Protein AF-A0A4Q2YGS8-F1 (afdb_monomer_lite)

Radius of gyration: 33.25 Å; chains: 1; bounding box: 82×45×128 Å

Structure (mmCIF, N/CA/C/O backbone):
data_AF-A0A4Q2YGS8-F1
#
_entry.id   AF-A0A4Q2YGS8-F1
#
loop_
_atom_site.group_PDB
_atom_site.id
_atom_site.type_symbol
_atom_site.label_atom_id
_atom_site.label_alt_id
_atom_site.label_comp_id
_atom_site.label_asym_id
_atom_site.label_entity_id
_atom_site.label_seq_id
_atom_site.pdbx_PDB_ins_code
_atom_site.Cartn_x
_atom_site.Cartn_y
_atom_site.Cartn_z
_atom_site.occupancy
_atom_site.B_iso_or_equiv
_atom_site.auth_seq_id
_atom_site.auth_comp_id
_atom_site.auth_asym_id
_atom_site.auth_atom_id
_atom_site.pdbx_PDB_model_num
ATOM 1 N N . MET A 1 1 ? 28.859 19.525 -76.607 1.00 43.34 1 MET A N 1
ATOM 2 C CA . MET A 1 1 ? 28.968 19.701 -75.145 1.00 43.34 1 MET A CA 1
ATOM 3 C C . MET A 1 1 ? 28.342 18.487 -74.485 1.00 43.34 1 MET A C 1
ATOM 5 O O . MET A 1 1 ? 27.128 18.396 -74.403 1.00 43.34 1 MET A O 1
ATOM 9 N N . PHE A 1 2 ? 29.180 17.510 -74.149 1.00 40.91 2 PHE A N 1
ATOM 10 C CA . PHE A 1 2 ? 28.833 16.329 -73.363 1.00 40.91 2 PHE A CA 1
ATOM 11 C C . PHE A 1 2 ? 29.493 16.529 -72.004 1.00 40.91 2 PHE A C 1
ATOM 13 O O . PHE A 1 2 ? 30.714 16.682 -71.967 1.00 40.91 2 PHE A O 1
ATOM 20 N N . GLU A 1 3 ? 28.728 16.518 -70.916 1.00 39.84 3 GLU A N 1
ATOM 21 C CA . GLU A 1 3 ? 29.295 16.529 -69.569 1.00 39.84 3 GLU A CA 1
ATOM 22 C C . GLU A 1 3 ? 28.890 15.271 -68.802 1.00 39.84 3 GLU A C 1
ATOM 24 O O . GLU A 1 3 ? 27.747 14.811 -68.824 1.00 39.84 3 GLU A O 1
ATOM 29 N N . LYS A 1 4 ? 29.927 14.652 -68.242 1.00 40.94 4 LYS A N 1
ATOM 30 C CA . LYS A 1 4 ? 30.008 13.283 -67.745 1.00 40.94 4 LYS A CA 1
ATOM 31 C C . LYS A 1 4 ? 29.320 13.142 -66.386 1.00 40.94 4 LYS A C 1
ATOM 33 O O . LYS A 1 4 ? 29.550 13.940 -65.485 1.00 40.94 4 LYS A O 1
ATOM 38 N N . ARG A 1 5 ? 28.575 12.049 -66.204 1.00 36.31 5 ARG A N 1
ATOM 39 C CA . ARG A 1 5 ? 28.208 11.520 -64.879 1.00 36.31 5 ARG A CA 1
ATOM 40 C C . ARG A 1 5 ? 29.426 10.833 -64.237 1.00 36.31 5 ARG A C 1
ATOM 42 O O . ARG A 1 5 ? 30.086 10.069 -64.946 1.00 36.31 5 ARG A O 1
ATOM 49 N N . PRO A 1 6 ? 29.696 10.998 -62.930 1.00 45.00 6 PRO A N 1
ATOM 50 C CA . PRO A 1 6 ? 30.604 10.116 -62.215 1.00 45.00 6 PRO A CA 1
ATOM 51 C C . PRO A 1 6 ? 29.879 8.850 -61.737 1.00 45.00 6 PRO A C 1
ATOM 53 O O . PRO A 1 6 ? 28.744 8.890 -61.263 1.00 45.00 6 PRO A O 1
ATOM 56 N N . GLN A 1 7 ? 30.566 7.719 -61.897 1.00 35.44 7 GLN A N 1
ATOM 57 C CA . GLN A 1 7 ? 30.199 6.405 -61.380 1.00 35.44 7 GLN A CA 1
ATOM 58 C C . GLN A 1 7 ? 30.279 6.397 -59.848 1.00 35.44 7 GLN A C 1
ATOM 60 O O . GLN A 1 7 ? 31.289 6.805 -59.279 1.00 35.44 7 GLN A O 1
ATOM 65 N N . ALA A 1 8 ? 29.231 5.895 -59.195 1.00 32.62 8 ALA A N 1
ATOM 66 C CA . ALA A 1 8 ? 29.252 5.566 -57.777 1.00 32.62 8 ALA A CA 1
ATOM 67 C C . ALA A 1 8 ? 30.019 4.250 -57.580 1.00 32.62 8 ALA A C 1
ATOM 69 O O . ALA A 1 8 ? 29.576 3.179 -57.999 1.00 32.62 8 ALA A O 1
ATOM 70 N N . SER A 1 9 ? 31.199 4.363 -56.985 1.00 33.59 9 SER A N 1
ATOM 71 C CA . SER A 1 9 ? 32.063 3.273 -56.553 1.00 33.59 9 SER A CA 1
ATOM 72 C C . SER A 1 9 ? 31.539 2.615 -55.271 1.00 33.59 9 SER A C 1
ATOM 74 O O . SER A 1 9 ? 30.919 3.238 -54.412 1.00 33.59 9 SER A O 1
ATOM 76 N N . SER A 1 10 ? 31.798 1.313 -55.184 1.00 36.47 10 SER A N 1
ATOM 77 C CA . SER A 1 10 ? 31.420 0.369 -54.133 1.00 36.47 10 SER A CA 1
ATOM 78 C C . SER A 1 10 ? 31.717 0.844 -52.705 1.00 36.47 10 SER A C 1
ATOM 80 O O . SER A 1 10 ? 32.872 1.089 -52.358 1.00 36.47 10 SER A O 1
ATOM 82 N N . ILE A 1 11 ? 30.689 0.850 -51.854 1.00 33.22 11 ILE A N 1
ATOM 83 C CA . ILE A 1 11 ? 30.798 1.063 -50.407 1.00 33.22 11 ILE A CA 1
ATOM 84 C C . ILE A 1 11 ? 30.740 -0.294 -49.682 1.00 33.22 11 ILE A C 1
ATOM 86 O O . ILE A 1 11 ? 29.743 -1.008 -49.737 1.00 33.22 11 ILE A O 1
ATOM 90 N N . LEU A 1 12 ? 31.869 -0.620 -49.043 1.00 30.88 12 LEU A N 1
ATOM 91 C CA . LEU A 1 12 ? 32.054 -1.321 -47.764 1.00 30.88 12 LEU A CA 1
ATOM 92 C C . LEU A 1 12 ? 31.120 -2.499 -47.414 1.00 30.88 12 LEU A C 1
ATOM 94 O O . LEU A 1 12 ? 30.059 -2.333 -46.819 1.00 30.88 12 LEU A O 1
ATOM 98 N N . LYS A 1 13 ? 31.638 -3.722 -47.592 1.00 35.53 13 LYS A N 1
ATOM 99 C CA . LYS A 1 13 ? 31.389 -4.836 -46.662 1.00 35.53 13 LYS A CA 1
ATOM 100 C C . LYS A 1 13 ? 32.598 -4.973 -45.733 1.00 35.53 13 LYS A C 1
ATOM 102 O O . LYS A 1 13 ? 33.523 -5.721 -46.027 1.00 35.53 13 LYS A O 1
ATOM 107 N N . GLN A 1 14 ? 32.593 -4.243 -44.622 1.00 32.81 14 GLN A N 1
ATOM 108 C CA . GLN A 1 14 ? 33.376 -4.601 -43.439 1.00 32.81 14 GLN A CA 1
ATOM 109 C C . GLN A 1 14 ? 32.391 -4.964 -42.332 1.00 32.81 14 GLN A C 1
ATOM 111 O O . GLN A 1 14 ? 31.939 -4.125 -41.560 1.00 32.81 14 GLN A O 1
ATOM 116 N N . SER A 1 15 ? 32.022 -6.241 -42.292 1.00 30.17 15 SER A N 1
ATOM 117 C CA . SER A 1 15 ? 31.374 -6.842 -41.132 1.00 30.17 15 SER A CA 1
ATOM 118 C C . SER A 1 15 ? 32.448 -7.027 -40.060 1.00 30.17 15 SER A C 1
ATOM 120 O O . SER A 1 15 ? 33.074 -8.080 -39.971 1.00 30.17 15 SER A O 1
ATOM 122 N N . GLY A 1 16 ? 32.722 -5.964 -39.304 1.00 31.94 16 GLY A N 1
ATOM 123 C CA . GLY A 1 16 ? 33.536 -6.039 -38.098 1.00 31.94 16 GLY A CA 1
ATOM 124 C C . GLY A 1 16 ? 32.776 -6.828 -37.039 1.00 31.94 16 GLY A C 1
ATOM 125 O O . GLY A 1 16 ? 31.781 -6.352 -36.500 1.00 31.94 16 GLY A O 1
ATOM 126 N N . ILE A 1 17 ? 33.224 -8.053 -36.776 1.00 34.94 17 ILE A N 1
ATOM 127 C CA . ILE A 1 17 ? 32.856 -8.800 -35.575 1.00 34.94 17 ILE A CA 1
ATOM 128 C C . ILE A 1 17 ? 33.439 -8.008 -34.399 1.00 34.94 17 ILE A C 1
ATOM 130 O O . ILE A 1 17 ? 34.657 -7.900 -34.272 1.00 34.94 17 ILE A O 1
ATOM 134 N N . ILE A 1 18 ? 32.581 -7.395 -33.581 1.00 38.47 18 ILE A N 1
ATOM 135 C CA . ILE A 1 18 ? 33.001 -6.757 -32.330 1.00 38.47 18 ILE A CA 1
ATOM 136 C C . ILE A 1 18 ? 33.288 -7.887 -31.339 1.00 38.47 18 ILE A C 1
ATOM 138 O O . ILE A 1 18 ? 32.381 -8.421 -30.704 1.00 38.47 18 ILE A O 1
ATOM 142 N N . THR A 1 19 ? 34.552 -8.289 -31.241 1.00 34.31 19 THR A N 1
ATOM 143 C CA . THR A 1 19 ? 35.018 -9.232 -30.221 1.00 34.31 19 THR A CA 1
ATOM 144 C C . THR A 1 19 ? 35.223 -8.468 -28.915 1.00 34.31 19 THR A C 1
ATOM 146 O O . THR A 1 19 ? 36.284 -7.892 -28.684 1.00 34.31 19 THR A O 1
ATOM 149 N N . VAL A 1 20 ? 34.203 -8.431 -28.057 1.00 35.31 20 VAL A N 1
ATOM 150 C CA . VAL A 1 20 ? 34.338 -7.902 -26.692 1.00 35.31 20 VAL A CA 1
ATOM 151 C C . VAL A 1 20 ? 35.140 -8.917 -25.875 1.00 35.31 20 VAL A C 1
ATOM 153 O O . VAL A 1 20 ? 34.657 -10.006 -25.585 1.00 35.31 20 VAL A O 1
ATOM 156 N N . SER A 1 21 ? 36.386 -8.584 -25.542 1.00 31.00 21 SER A N 1
ATOM 157 C CA . SER A 1 21 ? 37.246 -9.411 -24.686 1.00 31.00 21 SER A CA 1
ATOM 158 C C . SER A 1 21 ? 37.160 -8.887 -23.253 1.00 31.00 21 SER A C 1
ATOM 160 O O . SER A 1 21 ? 37.515 -7.736 -23.020 1.00 31.00 21 SER A O 1
ATOM 162 N N . MET A 1 22 ? 36.705 -9.699 -22.292 1.00 39.25 22 MET A N 1
ATOM 163 C CA . MET A 1 22 ? 36.696 -9.326 -20.868 1.00 39.25 22 MET A CA 1
ATOM 164 C C . MET A 1 22 ? 37.520 -10.290 -20.017 1.00 39.25 22 MET A C 1
ATOM 166 O O . MET A 1 22 ? 37.380 -11.508 -20.106 1.00 39.25 22 MET A O 1
ATOM 170 N N . ALA A 1 23 ? 38.360 -9.711 -19.157 1.00 31.73 23 ALA A N 1
ATOM 171 C CA . ALA A 1 23 ? 39.112 -10.393 -18.114 1.00 31.73 23 ALA A CA 1
ATOM 172 C C . ALA A 1 23 ? 38.258 -10.501 -16.837 1.00 31.73 23 ALA A C 1
ATOM 174 O O . ALA A 1 23 ? 37.785 -9.494 -16.316 1.00 31.73 23 ALA A O 1
ATOM 175 N N . ALA A 1 24 ? 38.071 -11.718 -16.318 1.00 30.48 24 ALA A N 1
ATOM 176 C CA . ALA A 1 24 ? 37.317 -11.973 -15.091 1.00 30.48 24 ALA A CA 1
ATOM 177 C C . ALA A 1 24 ? 38.259 -12.166 -13.888 1.00 30.48 24 ALA A C 1
ATOM 179 O O . ALA A 1 24 ? 39.025 -13.127 -13.840 1.00 30.48 24 ALA A O 1
ATOM 180 N N . GLY A 1 25 ? 38.177 -11.271 -12.899 1.00 29.38 25 GLY A N 1
ATOM 181 C CA . GLY A 1 25 ? 38.797 -11.426 -11.579 1.00 29.38 25 GLY A CA 1
ATOM 182 C C . GLY A 1 25 ? 37.784 -11.945 -10.554 1.00 29.38 25 GLY A C 1
ATOM 183 O O . GLY A 1 25 ? 36.754 -11.315 -10.326 1.00 29.38 25 GLY A O 1
ATOM 184 N N . TRP A 1 26 ? 38.068 -13.096 -9.941 1.00 30.56 26 TRP A N 1
ATOM 185 C CA . TRP A 1 26 ? 37.257 -13.728 -8.891 1.00 30.56 26 TRP A CA 1
ATOM 186 C C . TRP A 1 26 ? 37.729 -13.307 -7.487 1.00 30.56 26 TRP A C 1
ATOM 188 O O . TRP A 1 26 ? 38.921 -13.359 -7.196 1.00 30.56 26 TRP A O 1
ATOM 198 N N . LEU A 1 27 ? 36.791 -12.983 -6.590 1.00 30.27 27 LEU A N 1
ATOM 199 C CA . LEU A 1 27 ? 37.018 -12.818 -5.147 1.00 30.27 27 LEU A CA 1
ATOM 200 C C . LEU A 1 27 ? 36.049 -13.727 -4.375 1.00 30.27 27 LEU A C 1
ATOM 202 O O . LEU A 1 27 ? 34.836 -13.534 -4.414 1.00 30.27 27 LEU A O 1
ATOM 206 N N . LEU A 1 28 ? 36.598 -14.714 -3.660 1.00 33.78 28 LEU A N 1
ATOM 207 C CA . LEU A 1 28 ? 35.889 -15.560 -2.698 1.00 33.78 28 LEU A CA 1
ATOM 208 C C . LEU A 1 28 ? 36.283 -15.182 -1.267 1.00 33.78 28 LEU A C 1
ATOM 210 O O . LEU A 1 28 ? 37.467 -15.053 -0.964 1.00 33.78 28 LEU A O 1
ATOM 214 N N . GLY A 1 29 ? 35.292 -15.175 -0.371 1.00 28.05 29 GLY A N 1
ATOM 215 C CA . GLY A 1 29 ? 35.482 -15.661 0.996 1.00 28.05 29 GLY A CA 1
ATOM 216 C C . GLY A 1 29 ? 34.966 -14.762 2.119 1.00 28.05 29 GLY A C 1
ATOM 217 O O . GLY A 1 29 ? 35.620 -13.792 2.486 1.00 28.05 29 GLY A O 1
ATOM 218 N N . ARG A 1 30 ? 33.886 -15.193 2.788 1.00 29.81 30 ARG A N 1
ATOM 219 C CA . ARG A 1 30 ? 33.898 -15.394 4.251 1.00 29.81 30 ARG A CA 1
ATOM 220 C C . ARG A 1 30 ? 32.683 -16.182 4.751 1.00 29.81 30 ARG A C 1
ATOM 222 O O . ARG A 1 30 ? 31.556 -15.972 4.326 1.00 29.81 30 ARG A O 1
ATOM 229 N N . ASN A 1 31 ? 32.985 -17.097 5.664 1.00 30.70 31 ASN A N 1
ATOM 230 C CA . ASN A 1 31 ? 32.114 -18.047 6.352 1.00 30.70 31 ASN A CA 1
ATOM 231 C C . ASN A 1 31 ? 31.621 -17.429 7.684 1.00 30.70 31 ASN A C 1
ATOM 233 O O . ASN A 1 31 ? 32.461 -16.838 8.372 1.00 30.70 31 ASN A O 1
ATOM 237 N N . PRO A 1 32 ? 30.342 -17.542 8.096 1.00 37.94 32 PRO A N 1
ATOM 238 C CA . PRO A 1 32 ? 29.898 -17.052 9.399 1.00 37.94 32 PRO A CA 1
ATOM 239 C C . PRO A 1 32 ? 30.031 -18.126 10.493 1.00 37.94 32 PRO A C 1
ATOM 241 O O . PRO A 1 32 ? 29.730 -19.302 10.292 1.00 37.94 32 PRO A O 1
ATOM 244 N N . GLY A 1 33 ? 30.511 -17.703 11.665 1.00 32.19 33 GLY A N 1
ATOM 245 C CA . GLY A 1 33 ? 30.692 -18.538 12.853 1.00 32.19 33 GLY A CA 1
ATOM 246 C C . GLY A 1 33 ? 29.383 -18.885 13.576 1.00 32.19 33 GLY A C 1
ATOM 247 O O . GLY A 1 33 ? 28.401 -18.149 13.517 1.00 32.19 33 GLY A O 1
ATOM 248 N N . LYS A 1 34 ? 29.402 -20.024 14.278 1.00 39.59 34 LYS A N 1
ATOM 249 C CA . LYS A 1 34 ? 28.351 -20.516 15.186 1.00 39.59 34 LYS A CA 1
ATOM 250 C C . LYS A 1 34 ? 28.270 -19.681 16.477 1.00 39.59 34 LYS A C 1
ATOM 252 O O . LYS A 1 34 ? 29.328 -19.345 17.007 1.00 39.59 34 LYS A O 1
ATOM 257 N N . PRO A 1 35 ? 27.079 -19.483 17.073 1.00 38.09 35 PRO A N 1
ATOM 258 C CA . PRO A 1 35 ? 26.955 -19.084 18.471 1.00 38.09 35 PRO A CA 1
ATOM 259 C C . PRO A 1 35 ? 26.835 -20.302 19.410 1.00 38.09 35 PRO A C 1
ATOM 261 O O . PRO A 1 35 ? 26.183 -21.299 19.093 1.00 38.09 35 PRO A O 1
ATOM 264 N N . GLN A 1 36 ? 27.492 -20.202 20.568 1.00 34.94 36 GLN A N 1
ATOM 265 C CA . GLN A 1 36 ? 27.393 -21.092 21.730 1.00 34.94 36 GLN A CA 1
ATOM 266 C C . GLN A 1 36 ? 26.426 -20.507 22.772 1.00 34.94 36 GLN A C 1
ATOM 268 O O . GLN A 1 36 ? 26.394 -19.294 22.952 1.00 34.94 36 GLN A O 1
ATOM 273 N N . GLY A 1 37 ? 25.766 -21.396 23.523 1.00 33.34 37 GLY A N 1
ATOM 274 C CA . GLY A 1 37 ? 25.365 -21.161 24.916 1.00 33.34 37 GLY A CA 1
ATOM 275 C C . GLY A 1 37 ? 23.904 -20.776 25.138 1.00 33.34 37 GLY A C 1
ATOM 276 O O . GLY A 1 37 ? 23.549 -19.609 25.040 1.00 33.34 37 GLY A O 1
ATOM 277 N N . ALA A 1 38 ? 23.078 -21.762 25.493 1.00 33.28 38 ALA A N 1
ATOM 278 C CA . ALA A 1 38 ? 21.754 -21.567 26.073 1.00 33.28 38 ALA A CA 1
ATOM 279 C C . ALA A 1 38 ? 21.829 -21.872 27.577 1.00 33.28 38 ALA A C 1
ATOM 281 O O . ALA A 1 38 ? 22.174 -22.996 27.943 1.00 33.28 38 ALA A O 1
ATOM 282 N N . ASP A 1 39 ? 21.484 -20.894 28.417 1.00 33.50 39 ASP A N 1
ATOM 283 C CA . ASP A 1 39 ? 21.198 -21.102 29.838 1.00 33.50 39 ASP A CA 1
ATOM 284 C C . ASP A 1 39 ? 19.690 -21.295 30.046 1.00 33.50 39 ASP A C 1
ATOM 286 O O . ASP A 1 39 ? 18.849 -20.641 29.426 1.00 33.50 39 ASP A O 1
ATOM 290 N N . SER A 1 40 ? 19.363 -22.252 30.910 1.00 37.09 40 SER A N 1
ATOM 291 C CA . SER A 1 40 ? 18.021 -22.773 31.177 1.00 37.09 40 SER A CA 1
ATOM 292 C C . SER A 1 40 ? 17.320 -21.981 32.299 1.00 37.09 40 SER A C 1
ATOM 294 O O . SER A 1 40 ? 17.938 -21.786 33.348 1.00 37.09 40 SER A O 1
ATOM 296 N N . PRO A 1 41 ? 16.042 -21.564 32.166 1.00 37.59 41 PRO A N 1
ATOM 297 C CA . PRO A 1 41 ? 15.309 -20.887 33.232 1.00 37.59 41 PRO A CA 1
ATOM 298 C C . PRO A 1 41 ? 14.382 -21.867 33.963 1.00 37.59 41 PRO A C 1
ATOM 300 O O . PRO A 1 41 ? 13.261 -22.135 33.533 1.00 37.59 41 PRO A O 1
ATOM 303 N N . ALA A 1 42 ? 14.829 -22.380 35.107 1.00 36.62 42 ALA A N 1
ATOM 304 C CA . ALA A 1 42 ? 14.012 -23.194 36.003 1.00 36.62 42 ALA A CA 1
ATOM 305 C C . ALA A 1 42 ? 13.992 -22.590 37.413 1.00 36.62 42 ALA A C 1
ATOM 307 O O . ALA A 1 42 ? 14.477 -23.213 38.345 1.00 36.62 42 ALA A O 1
ATOM 308 N N . ASP A 1 43 ? 13.458 -21.370 37.577 1.00 37.12 43 ASP A N 1
ATOM 309 C CA . ASP A 1 43 ? 13.117 -20.878 38.930 1.00 37.12 43 ASP A CA 1
ATOM 310 C C . ASP A 1 43 ? 12.054 -19.755 39.020 1.00 37.12 43 ASP A C 1
ATOM 312 O O . ASP A 1 43 ? 11.738 -19.265 40.102 1.00 37.12 43 ASP A O 1
ATOM 316 N N . ALA A 1 44 ? 11.415 -19.352 37.914 1.00 38.41 44 ALA A N 1
ATOM 317 C CA . ALA A 1 44 ? 10.479 -18.214 37.924 1.00 38.41 44 ALA A CA 1
ATOM 318 C C . ALA A 1 44 ? 9.006 -18.568 38.249 1.00 38.41 44 ALA A C 1
ATOM 320 O O . ALA A 1 44 ? 8.173 -17.678 38.400 1.00 38.41 44 ALA A O 1
ATOM 321 N N . SER A 1 45 ? 8.638 -19.848 38.377 1.00 38.75 45 SER A N 1
ATOM 322 C CA . SER A 1 45 ? 7.219 -20.265 38.368 1.00 38.75 45 SER A CA 1
ATOM 323 C C . SER A 1 45 ? 6.545 -20.410 39.740 1.00 38.75 45 SER A C 1
ATOM 325 O O . SER A 1 45 ? 5.373 -20.773 39.797 1.00 38.75 45 SER A O 1
ATOM 327 N N . ARG A 1 46 ? 7.233 -20.136 40.858 1.00 39.06 46 ARG A N 1
ATOM 328 C CA . ARG A 1 46 ? 6.670 -20.356 42.211 1.00 39.06 46 ARG A CA 1
ATOM 329 C C . ARG A 1 46 ? 6.217 -19.104 42.968 1.00 39.06 46 ARG A C 1
ATOM 331 O O . ARG A 1 46 ? 5.643 -19.252 44.041 1.00 39.06 46 ARG A O 1
ATOM 338 N N . ARG A 1 47 ? 6.413 -17.891 42.437 1.00 42.16 47 ARG A N 1
ATOM 339 C CA . ARG A 1 47 ? 6.030 -16.642 43.136 1.00 42.16 47 ARG A CA 1
ATOM 340 C C . ARG A 1 47 ? 4.696 -16.011 42.713 1.00 42.16 47 ARG A C 1
ATOM 342 O O . ARG A 1 47 ? 4.207 -15.158 43.437 1.00 42.16 47 ARG A O 1
ATOM 349 N N . VAL A 1 48 ? 4.066 -16.454 41.624 1.00 46.47 48 VAL A N 1
ATOM 350 C CA . VAL A 1 48 ? 2.872 -15.779 41.061 1.00 46.47 48 VAL A CA 1
ATOM 351 C C . VAL A 1 48 ? 1.542 -16.230 41.699 1.00 46.47 48 VAL A C 1
ATOM 353 O O . VAL A 1 48 ? 0.556 -15.500 41.677 1.00 46.47 48 VAL A O 1
ATOM 356 N N . THR A 1 49 ? 1.484 -17.397 42.343 1.00 46.12 49 THR A N 1
ATOM 357 C CA . THR A 1 49 ? 0.217 -17.977 42.837 1.00 46.12 49 THR A CA 1
ATOM 358 C C . THR A 1 49 ? -0.270 -17.448 44.191 1.00 46.12 49 THR A C 1
ATOM 360 O O . THR A 1 49 ? -1.445 -17.619 44.507 1.00 46.12 49 THR A O 1
ATOM 363 N N . ALA A 1 50 ? 0.575 -16.787 44.988 1.00 41.62 50 ALA A N 1
ATOM 364 C CA . ALA A 1 50 ? 0.181 -16.289 46.313 1.00 41.62 50 ALA A CA 1
ATOM 365 C C . ALA A 1 50 ? -0.454 -14.883 46.277 1.00 41.62 50 ALA A C 1
ATOM 367 O O . ALA A 1 50 ? -1.267 -14.552 47.137 1.00 41.62 50 ALA A O 1
ATOM 368 N N . GLU A 1 51 ? -0.138 -14.075 45.264 1.00 40.25 51 GLU A N 1
ATOM 369 C CA . GLU A 1 51 ? -0.576 -12.674 45.180 1.00 40.25 51 GLU A CA 1
ATOM 370 C C . GLU A 1 51 ? -1.970 -12.532 44.536 1.00 40.25 51 GLU A C 1
ATOM 372 O O . GLU A 1 51 ? -2.781 -11.706 44.954 1.00 40.25 51 GLU A O 1
ATOM 377 N N . GLN A 1 52 ? -2.332 -13.433 43.614 1.00 43.88 52 GLN A N 1
ATOM 378 C CA . GLN A 1 52 ? -3.660 -13.447 42.978 1.00 43.88 52 GLN A CA 1
ATOM 379 C C . GLN A 1 52 ? -4.792 -13.936 43.901 1.00 43.88 52 GLN A C 1
ATOM 381 O O . GLN A 1 52 ? -5.949 -13.560 43.707 1.00 43.88 52 GLN A O 1
ATOM 386 N N . ALA A 1 53 ? -4.487 -14.712 44.947 1.00 43.31 53 ALA A N 1
ATOM 387 C CA . ALA A 1 53 ? -5.489 -15.158 45.921 1.00 43.31 53 ALA A CA 1
ATOM 388 C C . ALA A 1 53 ? -5.930 -14.036 46.891 1.00 43.31 53 ALA A C 1
ATOM 390 O O . ALA A 1 53 ? -7.056 -14.058 47.391 1.00 43.31 53 ALA A O 1
ATOM 391 N N . GLY A 1 54 ? -5.088 -13.016 47.117 1.00 38.50 54 GLY A N 1
ATOM 392 C CA . GLY A 1 54 ? -5.391 -11.881 48.003 1.00 38.50 54 GLY A CA 1
ATOM 393 C C . GLY A 1 54 ? -6.363 -10.847 47.412 1.00 38.50 54 GLY A C 1
ATOM 394 O O . GLY A 1 54 ? -7.097 -10.180 48.148 1.00 38.50 54 GLY A O 1
ATOM 395 N N . LEU A 1 55 ? -6.439 -10.750 46.081 1.00 41.56 55 LEU A N 1
ATOM 396 C CA . LEU A 1 55 ? -7.321 -9.809 45.370 1.00 41.56 55 LEU A CA 1
ATOM 397 C C . LEU A 1 55 ? -8.779 -10.298 45.278 1.00 41.56 55 LEU A C 1
ATOM 399 O O . LEU A 1 55 ? -9.707 -9.488 45.191 1.00 41.56 55 LEU A O 1
ATOM 403 N N . ALA A 1 56 ? -8.999 -11.615 45.359 1.00 38.47 56 ALA A N 1
ATOM 404 C CA . ALA A 1 56 ? -10.336 -12.207 45.389 1.00 38.47 56 ALA A CA 1
ATOM 405 C C . ALA A 1 56 ? -11.017 -12.060 46.766 1.00 38.47 56 ALA A C 1
ATOM 407 O O . ALA A 1 56 ? -12.229 -11.864 46.836 1.00 38.47 56 ALA A O 1
ATOM 408 N N . ALA A 1 57 ? -10.250 -12.094 47.863 1.00 39.78 57 ALA A N 1
ATOM 409 C CA . ALA A 1 57 ? -10.793 -12.053 49.225 1.00 39.78 57 ALA A CA 1
ATOM 410 C C . ALA A 1 57 ? -11.076 -10.629 49.749 1.00 39.78 57 ALA A C 1
ATOM 412 O O . ALA A 1 57 ? -11.947 -10.440 50.597 1.00 39.78 57 ALA A O 1
ATOM 413 N N . SER A 1 58 ? -10.398 -9.606 49.222 1.00 39.62 58 SER A N 1
ATOM 414 C CA . SER A 1 58 ? -10.531 -8.209 49.673 1.00 39.62 58 SER A CA 1
ATOM 415 C C . SER A 1 58 ? -11.758 -7.468 49.111 1.00 39.62 58 SER A C 1
ATOM 417 O O . SER A 1 58 ? -12.086 -6.380 49.579 1.00 39.62 58 SER A O 1
ATOM 419 N N . ASN A 1 59 ? -12.499 -8.060 48.166 1.00 41.09 59 ASN A N 1
ATOM 420 C CA . ASN A 1 59 ? -13.663 -7.427 47.526 1.00 41.09 59 ASN A CA 1
ATOM 421 C C . ASN A 1 59 ? -15.034 -7.831 48.100 1.00 41.09 59 ASN A C 1
ATOM 423 O O . ASN A 1 59 ? -16.049 -7.281 47.678 1.00 41.09 59 ASN A O 1
ATOM 427 N N . ALA A 1 60 ? -15.094 -8.738 49.079 1.00 38.91 60 ALA A N 1
ATOM 428 C CA . ALA A 1 60 ? -16.362 -9.172 49.677 1.00 38.91 60 ALA A CA 1
ATOM 429 C C . ALA A 1 60 ? -16.905 -8.226 50.774 1.00 38.91 60 ALA A C 1
ATOM 431 O O . ALA A 1 60 ? -18.012 -8.438 51.264 1.00 38.91 60 ALA A O 1
ATOM 432 N N . SER A 1 61 ? -16.167 -7.174 51.162 1.00 37.00 61 SER A N 1
ATOM 433 C CA . SER A 1 61 ? -16.507 -6.336 52.329 1.00 37.00 61 SER A CA 1
ATOM 434 C C . SER A 1 61 ? -16.695 -4.839 52.039 1.00 37.00 61 SER A C 1
ATOM 436 O O . SER A 1 61 ? -16.564 -4.014 52.944 1.00 37.00 61 SER A O 1
ATOM 438 N N . ALA A 1 62 ? -17.060 -4.467 50.811 1.00 37.56 62 ALA A N 1
ATOM 439 C CA . ALA A 1 62 ? -17.493 -3.106 50.487 1.00 37.56 62 ALA A CA 1
ATOM 440 C C . ALA A 1 62 ? -19.021 -3.062 50.308 1.00 37.56 62 ALA A C 1
ATOM 442 O O . ALA A 1 62 ? -19.538 -3.115 49.194 1.00 37.56 62 ALA A O 1
ATOM 443 N N . LYS A 1 63 ? -19.760 -2.965 51.422 1.00 39.56 63 LYS A N 1
ATOM 444 C CA . LYS A 1 63 ? -21.162 -2.522 51.398 1.00 39.56 63 LYS A CA 1
ATOM 445 C C . LYS A 1 63 ? -21.191 -1.072 50.913 1.00 39.56 63 LYS A C 1
ATOM 447 O O . LYS A 1 63 ? -20.793 -0.162 51.635 1.00 39.56 63 LYS A O 1
ATOM 452 N N . SER A 1 64 ? -21.644 -0.874 49.682 1.00 38.94 64 SER A N 1
ATOM 453 C CA . SER A 1 64 ? -21.845 0.433 49.066 1.00 38.94 64 SER A CA 1
ATOM 454 C C . SER A 1 64 ? -23.030 1.161 49.711 1.00 38.94 64 SER A C 1
ATOM 456 O O . SER A 1 64 ? -24.184 0.859 49.415 1.00 38.94 64 SER A O 1
ATOM 458 N N . ASN A 1 65 ? -22.743 2.146 50.560 1.00 38.97 65 ASN A N 1
ATOM 459 C CA . ASN A 1 65 ? -23.647 3.265 50.817 1.00 38.97 65 ASN A CA 1
ATOM 460 C C . ASN A 1 65 ? -23.226 4.407 49.885 1.00 38.97 65 ASN A C 1
ATOM 462 O O . ASN A 1 65 ? -22.131 4.944 50.029 1.00 38.97 65 ASN A O 1
ATOM 466 N N . GLY A 1 66 ? -24.072 4.754 48.915 1.00 38.50 66 GLY A N 1
ATOM 467 C CA . GLY A 1 66 ? -23.791 5.830 47.964 1.00 38.50 66 GLY A CA 1
ATOM 468 C C . GLY A 1 66 ? -24.794 5.871 46.816 1.00 38.50 66 GLY A C 1
ATOM 469 O O . GLY A 1 66 ? -24.599 5.234 45.790 1.00 38.50 66 GLY A O 1
ATOM 470 N N . THR A 1 67 ? -25.876 6.603 47.056 1.00 45.12 67 THR A N 1
ATOM 471 C CA . THR A 1 67 ? -26.865 7.189 46.138 1.00 45.12 67 THR A CA 1
ATOM 472 C C . THR A 1 67 ? -26.483 7.221 44.649 1.00 45.12 67 THR A C 1
ATOM 474 O O . THR A 1 67 ? -25.625 7.996 44.236 1.00 45.12 67 THR A O 1
ATOM 477 N N . ALA A 1 68 ? -27.210 6.462 43.823 1.00 43.00 68 ALA A N 1
ATOM 478 C CA . ALA A 1 68 ? -27.185 6.580 42.367 1.00 43.00 68 ALA A CA 1
ATOM 479 C C . ALA A 1 68 ? -28.618 6.632 41.820 1.00 43.00 68 ALA A C 1
ATOM 481 O O . ALA A 1 68 ? -29.312 5.620 41.764 1.00 43.00 68 ALA A O 1
ATOM 482 N N . GLY A 1 69 ? -29.044 7.817 41.379 1.00 41.88 69 GLY A N 1
ATOM 483 C CA . GLY A 1 69 ? -30.170 7.986 40.455 1.00 41.88 69 GLY A CA 1
ATOM 484 C C . GLY A 1 69 ? -29.745 7.675 39.018 1.00 41.88 69 GLY A C 1
ATOM 485 O O . GLY A 1 69 ? -29.902 8.514 38.138 1.00 41.88 69 GLY A O 1
ATOM 486 N N . GLY A 1 70 ? -29.116 6.517 38.800 1.00 52.69 70 GLY A N 1
ATOM 487 C CA . GLY A 1 70 ? -28.753 6.043 37.466 1.00 52.69 70 GLY A CA 1
ATOM 488 C C . GLY A 1 70 ? -29.931 5.328 36.793 1.00 52.69 70 GLY A C 1
ATOM 489 O O . GLY A 1 70 ? -30.799 4.806 37.499 1.00 52.69 70 GLY A O 1
ATOM 490 N N . PRO A 1 71 ? -29.979 5.277 35.451 1.00 54.03 71 PRO A N 1
ATOM 491 C CA . PRO A 1 71 ? -31.002 4.527 34.734 1.00 54.03 71 PRO A CA 1
ATOM 492 C C . PRO A 1 71 ? -31.028 3.057 35.207 1.00 54.03 71 PRO A C 1
ATOM 494 O O . PRO A 1 71 ? -29.963 2.458 35.413 1.00 54.03 71 PRO A O 1
ATOM 497 N N . PRO A 1 72 ? -32.220 2.469 35.425 1.00 46.91 72 PRO A N 1
ATOM 498 C CA . PRO A 1 72 ? -32.356 1.102 35.918 1.00 46.91 72 PRO A CA 1
ATOM 499 C C . PRO A 1 72 ? -31.691 0.121 34.941 1.00 46.91 72 PRO A C 1
ATOM 501 O O . PRO A 1 72 ? -32.174 -0.083 33.834 1.00 46.91 72 PRO A O 1
ATOM 504 N N . GLY A 1 73 ? -30.552 -0.456 35.346 1.00 61.94 73 GLY A N 1
ATOM 505 C CA . GLY A 1 73 ? -29.770 -1.414 34.546 1.00 61.94 73 GLY A CA 1
ATOM 506 C C . GLY A 1 73 ? -28.249 -1.210 34.592 1.00 61.94 73 GLY A C 1
ATOM 507 O O . GLY A 1 73 ? -27.505 -2.186 34.500 1.00 61.94 73 GLY A O 1
ATOM 508 N N . ALA A 1 74 ? -27.771 0.017 34.836 1.00 63.59 74 ALA A N 1
ATOM 509 C CA . ALA A 1 74 ? -26.341 0.356 34.744 1.00 63.59 74 ALA A CA 1
ATOM 510 C C . ALA A 1 74 ? -25.428 -0.446 35.702 1.00 63.59 74 ALA A C 1
ATOM 512 O O . ALA A 1 74 ? -24.334 -0.870 35.332 1.00 63.59 74 ALA A O 1
ATOM 513 N N . GLY A 1 75 ? -25.891 -0.729 36.927 1.00 73.69 75 GLY A N 1
ATOM 514 C CA . GLY A 1 75 ? -25.112 -1.501 37.909 1.00 73.69 75 GLY A CA 1
ATOM 515 C C . GLY A 1 75 ? -24.808 -2.942 37.475 1.00 73.69 75 GLY A C 1
ATOM 516 O O . GLY A 1 75 ? -23.780 -3.505 37.860 1.00 73.69 75 GLY A O 1
ATOM 517 N N . ASN A 1 76 ? -25.667 -3.533 36.638 1.00 89.38 76 ASN A N 1
ATOM 518 C CA . ASN A 1 76 ? -25.473 -4.896 36.146 1.00 89.38 76 ASN A CA 1
ATOM 519 C C . ASN A 1 76 ? -24.355 -4.959 35.089 1.00 89.38 76 ASN A C 1
ATOM 521 O O . ASN A 1 76 ? -23.520 -5.859 35.124 1.00 89.38 76 ASN A O 1
ATOM 525 N N . ARG A 1 77 ? -24.265 -3.948 34.214 1.00 94.44 77 ARG A N 1
ATOM 526 C CA . ARG A 1 77 ? -23.310 -3.904 33.091 1.00 94.44 77 ARG A CA 1
ATOM 527 C C . ARG A 1 77 ? -21.856 -3.788 33.544 1.00 94.44 77 ARG A C 1
ATOM 529 O O . ARG A 1 77 ? -21.003 -4.537 33.078 1.00 94.44 77 ARG A O 1
ATOM 536 N N . VAL A 1 78 ? -21.566 -2.925 34.523 1.00 95.94 78 VAL A N 1
ATOM 537 C CA . VAL A 1 78 ? -20.212 -2.816 35.108 1.00 95.94 78 VAL A CA 1
ATOM 538 C C . VAL A 1 78 ? -19.790 -4.127 35.779 1.00 95.94 78 VAL A C 1
ATOM 540 O O . VAL A 1 78 ? -18.620 -4.509 35.725 1.00 95.94 78 VAL A O 1
ATOM 543 N N . THR A 1 79 ? -20.739 -4.827 36.407 1.00 96.06 79 THR A N 1
ATOM 544 C CA . THR A 1 79 ? -20.488 -6.119 37.061 1.00 96.06 79 THR A CA 1
ATOM 545 C C . THR A 1 79 ? -20.192 -7.205 36.026 1.00 96.06 79 THR A C 1
ATOM 547 O O . THR A 1 79 ? -19.231 -7.953 36.187 1.00 96.06 79 THR A O 1
ATOM 550 N N . GLU A 1 80 ? -20.959 -7.255 34.937 1.00 96.62 80 GLU A N 1
ATOM 551 C CA . GLU A 1 80 ? -20.742 -8.159 33.803 1.00 96.62 80 GLU A CA 1
ATOM 552 C C . GLU A 1 80 ? -19.360 -7.955 33.161 1.00 96.62 80 GLU A C 1
ATOM 554 O O . GLU A 1 80 ? -18.580 -8.905 33.059 1.00 96.62 80 GLU A O 1
ATOM 559 N N . ALA A 1 81 ? -19.009 -6.708 32.832 1.00 97.25 81 ALA A N 1
ATOM 560 C CA . ALA A 1 81 ? -17.695 -6.359 32.297 1.00 97.25 81 ALA A CA 1
ATOM 561 C C . ALA A 1 81 ? -16.562 -6.761 33.251 1.00 97.25 81 ALA A C 1
ATOM 563 O O . ALA A 1 81 ? -15.584 -7.382 32.835 1.00 97.25 81 ALA A O 1
ATOM 564 N N . ARG A 1 82 ? -16.703 -6.477 34.555 1.00 97.06 82 ARG A N 1
ATOM 565 C CA . ARG A 1 82 ? -15.717 -6.883 35.568 1.00 97.06 82 ARG A CA 1
ATOM 566 C C . ARG A 1 82 ? -15.541 -8.395 35.598 1.00 97.06 82 ARG A C 1
ATOM 568 O O . ARG A 1 82 ? -14.406 -8.861 35.627 1.00 97.06 82 ARG A O 1
ATOM 575 N N . ASN A 1 83 ? -16.637 -9.150 35.585 1.00 97.19 83 ASN A N 1
ATOM 576 C CA . ASN A 1 83 ? -16.598 -10.611 35.604 1.00 97.19 83 ASN A CA 1
ATOM 577 C C . ASN A 1 83 ? -15.865 -11.176 34.380 1.00 97.19 83 ASN A C 1
ATOM 579 O O . ASN A 1 83 ? -15.129 -12.150 34.520 1.00 97.19 83 ASN A O 1
ATOM 583 N N . ALA A 1 84 ? -16.010 -10.547 33.210 1.00 97.00 84 ALA A N 1
ATOM 584 C CA . ALA A 1 84 ? -15.229 -10.896 32.028 1.00 97.00 84 ALA A CA 1
ATOM 585 C C . ALA A 1 84 ? -13.734 -10.565 32.207 1.00 97.00 84 ALA A C 1
ATOM 587 O O . ALA A 1 84 ? -12.883 -11.419 31.949 1.00 97.00 84 ALA A O 1
ATOM 588 N N . LEU A 1 85 ? -13.410 -9.365 32.704 1.00 96.38 85 LEU A N 1
ATOM 589 C CA . LEU A 1 85 ? -12.035 -8.860 32.844 1.00 96.38 85 LEU A CA 1
ATOM 590 C C . LEU A 1 85 ? -11.187 -9.593 33.896 1.00 96.38 85 LEU A C 1
ATOM 592 O O . LEU A 1 85 ? -9.966 -9.623 33.771 1.00 96.38 85 LEU A O 1
ATOM 596 N N . VAL A 1 86 ? -11.791 -10.205 34.919 1.00 96.38 86 VAL A N 1
ATOM 597 C CA . VAL A 1 86 ? -11.047 -10.929 35.976 1.00 96.38 86 VAL A CA 1
ATOM 598 C C . VAL A 1 86 ? -10.759 -12.398 35.643 1.00 96.38 86 VAL A C 1
ATOM 600 O O . VAL A 1 86 ? -10.170 -13.114 36.454 1.00 96.38 86 VAL A O 1
ATOM 603 N N . LEU A 1 87 ? -11.163 -12.885 34.464 1.00 95.25 87 LEU A N 1
ATOM 604 C CA . LEU A 1 87 ? -10.867 -14.256 34.047 1.00 95.25 87 LEU A CA 1
ATOM 605 C C . LEU A 1 87 ? -9.353 -14.447 33.882 1.00 95.25 87 LEU A C 1
ATOM 607 O O . LEU A 1 87 ? -8.714 -13.743 33.106 1.00 95.25 87 LEU A O 1
ATOM 611 N N . ALA A 1 88 ? -8.788 -15.447 34.567 1.00 93.62 88 ALA A N 1
ATOM 612 C CA . ALA A 1 88 ? -7.342 -15.695 34.576 1.00 93.62 88 ALA A CA 1
ATOM 613 C C . ALA A 1 88 ? -6.765 -16.045 33.189 1.00 93.62 88 ALA A C 1
ATOM 615 O O . ALA A 1 88 ? -5.637 -15.687 32.864 1.00 93.62 88 ALA A O 1
ATOM 616 N N . SER A 1 89 ? -7.537 -16.742 32.351 1.00 95.25 89 SER A N 1
ATOM 617 C CA . SER A 1 89 ? -7.115 -17.107 30.995 1.00 95.25 89 SER A CA 1
ATOM 618 C C . SER A 1 89 ? -7.350 -15.951 30.025 1.00 95.25 89 SER A C 1
ATOM 620 O O . SER A 1 89 ? -8.497 -15.542 29.844 1.00 95.25 89 SER A O 1
ATOM 622 N N . VAL A 1 90 ? -6.284 -15.507 29.346 1.00 93.81 90 VAL A N 1
ATOM 623 C CA . VAL A 1 90 ? -6.313 -14.456 28.308 1.00 93.81 90 VAL A CA 1
ATOM 624 C C . VAL A 1 90 ? -7.406 -14.725 27.270 1.00 93.81 90 VAL A C 1
ATOM 626 O O . VAL A 1 90 ? -8.287 -13.897 27.067 1.00 93.81 90 VAL A O 1
ATOM 629 N N . SER A 1 91 ? -7.441 -15.927 26.688 1.00 93.38 91 SER A N 1
ATOM 630 C CA . SER A 1 91 ? -8.427 -16.270 25.655 1.00 93.38 91 SER A CA 1
ATOM 631 C C . SER A 1 91 ? -9.869 -16.312 26.176 1.00 93.38 91 SER A C 1
ATOM 633 O O . SER A 1 91 ? -10.799 -15.989 25.438 1.00 93.38 91 SER A O 1
ATOM 635 N N . LYS A 1 92 ? -10.086 -16.720 27.439 1.00 95.62 92 LYS A N 1
ATOM 636 C CA . LYS A 1 92 ? -11.429 -16.700 28.048 1.00 95.62 92 LYS A CA 1
ATOM 637 C C . LYS A 1 92 ? -11.883 -15.272 28.334 1.00 95.62 92 LYS A C 1
ATOM 639 O O . LYS A 1 92 ? -13.038 -14.958 28.066 1.00 95.62 92 LYS A O 1
ATOM 644 N N . ARG A 1 93 ? -10.978 -14.432 28.844 1.00 95.31 93 ARG A N 1
ATOM 645 C CA . ARG A 1 93 ? -1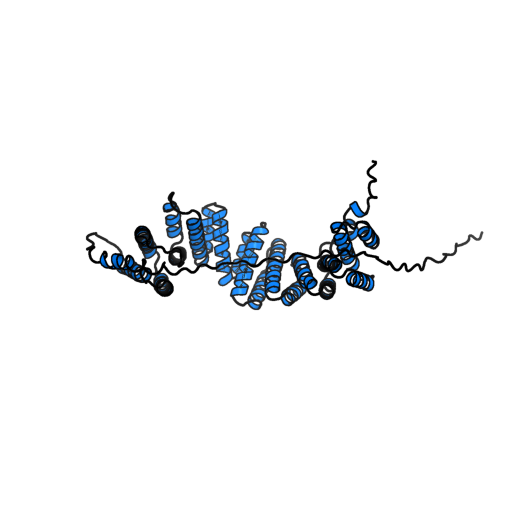1.206 -13.006 29.090 1.00 95.31 93 ARG A CA 1
ATOM 646 C C . ARG A 1 93 ? -11.571 -12.276 27.806 1.00 95.31 93 ARG A C 1
ATOM 648 O O . ARG A 1 93 ? -12.644 -11.691 27.759 1.00 95.31 93 ARG A O 1
ATOM 655 N N . GLN A 1 94 ? -10.754 -12.406 26.759 1.00 95.00 94 GLN A N 1
ATOM 656 C CA . GLN A 1 94 ? -11.020 -11.813 25.444 1.00 95.00 94 GLN A CA 1
ATOM 657 C C . GLN A 1 94 ? -12.398 -12.222 24.921 1.00 95.00 94 GLN A C 1
ATOM 659 O O . GLN A 1 94 ? -13.218 -11.365 24.628 1.00 95.00 94 GLN A O 1
ATOM 664 N N . ARG A 1 95 ? -12.709 -13.526 24.898 1.00 95.56 95 ARG A N 1
ATOM 665 C CA . ARG A 1 95 ? -14.013 -14.009 24.416 1.00 95.56 95 ARG A CA 1
ATOM 666 C C . ARG A 1 95 ? -15.189 -13.455 25.224 1.00 95.56 95 ARG A C 1
ATOM 668 O O . ARG A 1 95 ? -16.174 -13.021 24.636 1.00 95.56 95 ARG A O 1
ATOM 675 N N . ALA A 1 96 ? -15.108 -13.504 26.554 1.00 96.75 96 ALA A N 1
ATOM 676 C CA . ALA A 1 96 ? -16.180 -13.021 27.421 1.00 96.75 96 ALA A CA 1
ATOM 677 C C . ALA A 1 96 ? -16.364 -11.503 27.298 1.00 96.75 96 ALA A C 1
ATOM 679 O O . ALA A 1 96 ? -17.491 -11.018 27.272 1.00 96.75 96 ALA A O 1
ATOM 680 N N . PHE A 1 97 ? -15.264 -10.757 27.190 1.00 97.25 97 PHE A N 1
ATOM 681 C CA . PHE A 1 97 ? -15.312 -9.309 27.074 1.00 97.25 97 PHE A CA 1
ATOM 682 C C . PHE A 1 97 ? -15.796 -8.860 25.692 1.00 97.25 97 PHE A C 1
ATOM 684 O O . PHE A 1 97 ? -16.625 -7.962 25.619 1.00 97.25 97 PHE A O 1
ATOM 691 N N . SER A 1 98 ? -15.390 -9.525 24.607 1.00 96.50 98 SER A N 1
ATOM 692 C CA . SER A 1 98 ? -15.951 -9.275 23.272 1.00 96.50 98 SER A CA 1
ATOM 693 C C . SER A 1 98 ? -17.468 -9.487 23.242 1.00 96.50 98 SER A C 1
ATOM 695 O O . SER A 1 98 ? -18.183 -8.625 22.744 1.00 96.50 98 SER A O 1
ATOM 697 N N . ALA A 1 99 ? -17.977 -10.561 23.860 1.00 96.38 99 ALA A N 1
ATOM 698 C CA . ALA A 1 99 ? -19.423 -10.788 23.973 1.00 96.38 99 ALA A CA 1
ATOM 699 C C . ALA A 1 99 ? -20.137 -9.674 24.768 1.00 96.38 99 ALA A C 1
ATOM 701 O O . ALA A 1 99 ? -21.248 -9.266 24.431 1.00 96.38 99 ALA A O 1
ATOM 702 N N . PHE A 1 100 ? -19.490 -9.134 25.806 1.00 97.50 100 PHE A N 1
ATOM 703 C CA . PHE A 1 100 ? -19.994 -7.954 26.507 1.00 97.50 100 PHE A CA 1
ATOM 704 C C . PHE A 1 100 ? -20.023 -6.713 25.590 1.00 97.50 100 PHE A C 1
ATOM 706 O O . PHE A 1 100 ? -21.043 -6.021 25.538 1.00 97.50 100 PHE A O 1
ATOM 713 N N . LEU A 1 101 ? -18.944 -6.452 24.839 1.00 97.50 101 LEU A N 1
ATOM 714 C CA . LEU A 1 101 ? -18.828 -5.296 23.939 1.00 97.50 101 LEU A CA 1
ATOM 715 C C . LEU A 1 101 ? -19.914 -5.282 22.852 1.00 97.50 101 LEU A C 1
ATOM 717 O O . LEU A 1 101 ? -20.439 -4.212 22.539 1.00 97.50 101 LEU A O 1
ATOM 721 N N . GLU A 1 102 ? -20.311 -6.446 22.333 1.00 96.56 102 GLU A N 1
ATOM 722 C CA . GLU A 1 102 ? -21.399 -6.576 21.347 1.00 96.56 102 GLU A CA 1
ATOM 723 C C . GLU A 1 102 ? -22.733 -5.998 21.850 1.00 96.56 102 GLU A C 1
ATOM 725 O O . GLU A 1 102 ? -23.498 -5.427 21.074 1.00 96.56 102 GLU A O 1
ATOM 730 N N . SER A 1 103 ? -22.993 -6.082 23.158 1.00 96.12 103 SER A N 1
ATOM 731 C CA . SER A 1 103 ? -24.204 -5.540 23.792 1.00 96.12 103 SER A CA 1
ATOM 732 C C . SER A 1 103 ? -24.005 -4.159 24.428 1.00 96.12 103 SER A C 1
ATOM 734 O O . SER A 1 103 ? -24.942 -3.614 25.010 1.00 96.12 103 SER A O 1
ATOM 736 N N . MET A 1 104 ? -22.788 -3.602 24.384 1.00 97.25 104 MET A N 1
ATOM 737 C CA . MET A 1 104 ? -22.449 -2.319 25.013 1.00 97.25 104 MET A CA 1
ATOM 738 C C . MET A 1 104 ? -23.185 -1.154 24.348 1.00 97.25 104 MET A C 1
ATOM 740 O O . MET A 1 104 ? -23.293 -1.099 23.122 1.00 97.25 104 MET A O 1
ATOM 744 N N . THR A 1 105 ? -23.667 -0.228 25.178 1.00 96.94 105 THR A N 1
ATOM 745 C CA . THR A 1 105 ? -24.291 1.040 24.771 1.00 96.94 105 THR A CA 1
ATOM 746 C C . THR A 1 105 ? -23.334 2.215 24.992 1.00 96.94 105 THR A C 1
ATOM 748 O O . THR A 1 105 ? -22.327 2.080 25.692 1.00 96.94 105 THR A O 1
ATOM 751 N N . ALA A 1 106 ? -23.624 3.378 24.403 1.00 96.50 106 ALA A N 1
ATOM 752 C CA . ALA A 1 106 ? -22.806 4.577 24.605 1.00 96.50 106 ALA A CA 1
ATOM 753 C C . ALA A 1 106 ? -22.788 5.012 26.085 1.00 96.50 106 ALA A C 1
ATOM 755 O O . ALA A 1 106 ? -21.756 5.433 26.606 1.00 96.50 106 ALA A O 1
ATOM 756 N N . GLU A 1 107 ? -23.907 4.836 26.794 1.00 96.50 107 GLU A N 1
ATOM 757 C CA . GLU A 1 107 ? -24.070 5.183 28.208 1.00 96.50 107 GLU A CA 1
ATOM 758 C C . GLU A 1 107 ? -23.221 4.310 29.147 1.00 96.50 107 GLU A C 1
ATOM 760 O O . GLU A 1 107 ? -22.831 4.756 30.234 1.00 96.50 107 GLU A O 1
ATOM 765 N N . ASP A 1 108 ? -22.919 3.074 28.736 1.00 96.50 108 ASP A N 1
ATOM 766 C CA . ASP A 1 108 ? -22.067 2.155 29.493 1.00 96.50 108 ASP A CA 1
ATOM 767 C C . ASP A 1 108 ? -20.598 2.608 29.475 1.00 96.50 108 ASP A C 1
ATOM 769 O O . ASP A 1 108 ? -19.887 2.463 30.477 1.00 96.50 108 ASP A O 1
ATOM 773 N N . ALA A 1 109 ? -20.130 3.171 28.356 1.00 97.00 109 ALA A N 1
ATOM 774 C CA . ALA A 1 109 ? -18.706 3.332 28.073 1.00 97.00 109 ALA A CA 1
ATOM 775 C C . ALA A 1 109 ? -17.931 4.140 29.138 1.00 97.00 109 ALA A C 1
ATOM 777 O O . ALA A 1 109 ? -16.927 3.624 29.640 1.00 97.00 109 ALA A O 1
ATOM 778 N N . PRO A 1 110 ? -18.409 5.305 29.635 1.00 96.56 110 PRO A N 1
ATOM 779 C CA . PRO A 1 110 ? -17.723 6.023 30.714 1.00 96.56 110 PRO A CA 1
ATOM 780 C C . PRO A 1 110 ? -17.630 5.232 32.029 1.00 96.56 110 PRO A C 1
ATOM 782 O O . PRO A 1 110 ? -16.765 5.492 32.862 1.00 96.56 110 PRO A O 1
ATOM 785 N N . GLN A 1 111 ? -18.544 4.289 32.283 1.00 95.88 111 GLN A N 1
ATOM 786 C CA . GLN A 1 111 ? -18.496 3.454 33.488 1.00 95.88 111 GLN A CA 1
ATOM 787 C C . GLN A 1 111 ? -17.485 2.314 33.346 1.00 95.88 111 GLN A C 1
ATOM 789 O O . GLN A 1 111 ? -16.815 1.972 34.328 1.00 95.88 111 GLN A O 1
ATOM 794 N N . ILE A 1 112 ? -17.372 1.754 32.139 1.00 96.56 112 ILE A N 1
ATOM 795 C CA . ILE A 1 112 ? -16.403 0.710 31.794 1.00 96.56 112 ILE A CA 1
ATOM 796 C C . ILE A 1 112 ? -14.982 1.271 31.765 1.00 96.56 112 ILE A C 1
ATOM 798 O O . ILE A 1 112 ? -14.080 0.660 32.332 1.00 96.56 112 ILE A O 1
ATOM 802 N N . GLU A 1 113 ? -14.782 2.477 31.241 1.00 95.69 113 GLU A N 1
ATOM 803 C CA . GLU A 1 113 ? -13.503 3.183 31.358 1.00 95.69 113 GLU A CA 1
ATOM 804 C C . GLU A 1 113 ? -13.080 3.330 32.826 1.00 95.69 113 GLU A C 1
ATOM 806 O O . GLU A 1 113 ? -11.986 2.917 33.213 1.00 95.69 113 GLU A O 1
ATOM 811 N N . ARG A 1 114 ? -13.982 3.818 33.691 1.00 94.75 114 ARG A N 1
ATOM 812 C CA . ARG A 1 114 ? -13.682 3.962 35.123 1.00 94.75 114 ARG A CA 1
ATOM 813 C C . ARG A 1 114 ? -13.355 2.623 35.780 1.00 94.75 114 ARG A C 1
ATOM 815 O O . ARG A 1 114 ? -12.650 2.602 36.791 1.00 94.75 114 ARG A O 1
ATOM 822 N N . LEU A 1 115 ? -13.903 1.517 35.273 1.00 95.19 115 LEU A N 1
ATOM 823 C CA . LEU A 1 115 ? -13.551 0.172 35.716 1.00 95.19 115 LEU A CA 1
ATOM 824 C C . LEU A 1 115 ? -12.109 -0.174 35.326 1.00 95.19 115 LEU A C 1
ATOM 826 O O . LEU A 1 115 ? -11.360 -0.561 36.223 1.00 95.19 115 LEU A O 1
ATOM 830 N N . PHE A 1 116 ? -11.706 0.033 34.068 1.00 94.75 116 PHE A N 1
ATOM 831 C CA . PHE A 1 116 ? -10.314 -0.145 33.630 1.00 94.75 116 PHE A CA 1
ATOM 832 C C . PHE A 1 116 ? -9.345 0.690 34.469 1.00 94.75 116 PHE A C 1
ATOM 834 O O . PHE A 1 116 ? -8.418 0.133 35.050 1.00 94.75 116 PHE A O 1
ATOM 841 N N . THR A 1 117 ? -9.623 1.984 34.654 1.00 92.00 117 THR A N 1
ATOM 842 C CA . THR A 1 117 ? -8.787 2.889 35.461 1.00 92.00 117 THR A CA 1
ATOM 843 C C . THR A 1 117 ? -8.643 2.421 36.917 1.00 92.00 117 THR A C 1
ATOM 845 O O . THR A 1 117 ? -7.571 2.533 37.512 1.00 92.00 117 THR A O 1
ATOM 848 N N . ARG A 1 118 ? -9.701 1.867 37.532 1.00 93.94 118 ARG A N 1
ATOM 849 C CA . ARG A 1 118 ? -9.597 1.283 38.886 1.00 93.94 118 ARG A CA 1
ATOM 850 C C . ARG A 1 118 ? -8.768 0.001 38.906 1.00 93.94 118 ARG A C 1
ATOM 852 O O . ARG A 1 118 ? -8.039 -0.213 39.870 1.00 93.94 118 ARG A O 1
ATOM 859 N N . MET A 1 119 ? -8.915 -0.848 37.892 1.00 93.94 119 MET A N 1
ATOM 860 C CA . MET A 1 119 ? -8.180 -2.108 37.792 1.00 93.94 119 MET A CA 1
ATOM 861 C C . MET A 1 119 ? -6.684 -1.859 37.559 1.00 93.94 119 MET A C 1
ATOM 863 O O . MET A 1 119 ? -5.867 -2.450 38.266 1.00 93.94 119 MET A O 1
ATOM 867 N N . ASP A 1 120 ? -6.336 -0.914 36.687 1.00 90.38 120 ASP A N 1
ATOM 868 C CA . ASP A 1 120 ? -4.959 -0.472 36.438 1.00 90.38 120 ASP A CA 1
ATOM 869 C C . ASP A 1 120 ? -4.283 0.042 37.720 1.00 90.38 120 ASP A C 1
ATOM 871 O O . ASP A 1 120 ? -3.236 -0.456 38.131 1.00 90.38 120 ASP A O 1
ATOM 875 N N . ARG A 1 121 ? -4.968 0.911 38.479 1.00 91.06 121 ARG A N 1
ATOM 876 C CA . ARG A 1 121 ? -4.492 1.375 39.801 1.00 91.06 121 ARG A CA 1
ATOM 877 C C . ARG A 1 121 ? -4.320 0.259 40.835 1.00 91.06 121 ARG A C 1
ATOM 879 O O . ARG A 1 121 ? -3.609 0.456 41.816 1.00 91.06 121 ARG A O 1
ATOM 886 N N . SER A 1 122 ? -4.985 -0.881 40.652 1.00 93.44 122 SER A N 1
ATOM 887 C CA . SER A 1 122 ? -4.820 -2.069 41.500 1.00 93.44 122 SER A CA 1
ATOM 888 C C . SER A 1 122 ? -3.745 -3.042 40.996 1.00 93.44 122 SER A C 1
ATOM 890 O O . SER A 1 122 ? -3.597 -4.120 41.566 1.00 93.44 122 SER A O 1
ATOM 892 N N . GLY A 1 123 ? -3.001 -2.671 39.949 1.00 92.50 123 GLY A N 1
ATOM 893 C CA . GLY A 1 123 ? -1.922 -3.467 39.363 1.00 92.50 123 GLY A CA 1
ATOM 894 C C . GLY A 1 123 ? -2.367 -4.454 38.282 1.00 92.50 123 GLY A C 1
ATOM 895 O O . GLY A 1 123 ? -1.569 -5.294 37.874 1.00 92.50 123 GLY A O 1
ATOM 896 N N . ALA A 1 124 ? -3.619 -4.395 37.816 1.00 91.38 124 ALA A N 1
ATOM 897 C CA . ALA A 1 124 ? -4.057 -5.211 36.686 1.00 91.38 124 ALA A CA 1
ATOM 898 C C . ALA A 1 124 ? -3.607 -4.568 35.369 1.00 91.38 124 ALA A C 1
ATOM 900 O O . ALA A 1 124 ? -3.953 -3.422 35.102 1.00 91.38 124 ALA A O 1
ATOM 901 N N . THR A 1 125 ? -2.891 -5.310 34.527 1.00 86.81 125 THR A N 1
ATOM 902 C CA . THR A 1 125 ? -2.459 -4.832 33.209 1.00 86.81 125 THR A CA 1
ATOM 903 C C . THR A 1 125 ? -3.328 -5.430 32.101 1.00 86.81 125 THR A C 1
ATOM 905 O O . THR A 1 125 ? -3.708 -6.601 32.147 1.00 86.81 125 THR A O 1
ATOM 908 N N . PHE A 1 126 ? -3.641 -4.615 31.090 1.00 85.94 126 PHE A N 1
ATOM 909 C CA . PHE A 1 126 ? -4.414 -5.012 29.899 1.00 85.94 126 PHE A CA 1
ATOM 910 C C . PHE A 1 126 ? -3.661 -4.743 28.589 1.00 85.94 126 PHE A C 1
ATOM 912 O O . PHE A 1 126 ? -4.238 -4.835 27.509 1.00 85.94 126 PHE A O 1
ATOM 919 N N . GLN A 1 127 ? -2.379 -4.373 28.679 1.00 76.75 127 GLN A N 1
ATOM 920 C CA . GLN A 1 127 ? -1.557 -4.059 27.509 1.00 76.75 127 GLN A CA 1
ATOM 921 C C . GLN A 1 127 ? -1.309 -5.304 26.644 1.00 76.75 127 GLN A C 1
ATOM 923 O O . GLN A 1 127 ? -1.369 -5.223 25.423 1.00 76.75 127 GLN A O 1
ATOM 928 N N . ASP A 1 128 ? -1.121 -6.472 27.266 1.00 80.56 128 ASP A N 1
ATOM 929 C CA . ASP A 1 128 ? -0.699 -7.690 26.559 1.00 80.56 128 ASP A CA 1
ATOM 930 C C . ASP A 1 128 ? -1.837 -8.449 25.850 1.00 80.56 128 ASP A C 1
ATOM 932 O O . ASP A 1 128 ? -1.578 -9.419 25.139 1.00 80.56 128 ASP A O 1
ATOM 936 N N . ASP A 1 129 ? -3.104 -8.071 26.057 1.00 84.06 129 ASP A N 1
ATOM 937 C CA . ASP A 1 129 ? -4.252 -8.839 25.554 1.00 84.06 129 ASP A CA 1
ATOM 938 C C . ASP A 1 129 ? -5.236 -8.062 24.669 1.00 84.06 129 ASP A C 1
ATOM 940 O O . ASP A 1 129 ? -6.272 -8.618 24.296 1.00 84.06 129 ASP A O 1
ATOM 944 N N . HIS A 1 130 ? -4.923 -6.815 24.307 1.00 91.75 130 HIS A N 1
ATOM 945 C CA . HIS A 1 130 ? -5.751 -5.940 23.463 1.00 91.75 130 HIS A CA 1
ATOM 946 C C . HIS A 1 130 ? -7.181 -5.684 23.984 1.00 91.75 130 HIS A C 1
ATOM 948 O O . HIS A 1 130 ? -8.023 -5.161 23.253 1.00 91.75 130 HIS A O 1
ATOM 954 N N . THR A 1 131 ? -7.494 -6.009 25.244 1.00 94.06 131 THR A N 1
ATOM 955 C CA . THR A 1 131 ? -8.866 -5.879 25.769 1.00 94.06 131 THR A CA 1
ATOM 956 C C . THR A 1 131 ? -9.293 -4.417 25.875 1.00 94.06 131 THR A C 1
ATOM 958 O O . THR A 1 131 ? -10.426 -4.068 25.537 1.00 94.06 131 THR A O 1
ATOM 961 N N . PHE A 1 132 ? -8.377 -3.544 26.304 1.00 94.62 132 PHE A N 1
ATOM 962 C CA . PHE A 1 132 ? -8.641 -2.108 26.350 1.00 94.62 132 PHE A CA 1
ATOM 963 C C . PHE A 1 132 ? -8.748 -1.504 24.942 1.00 94.62 132 PHE A C 1
ATOM 965 O O . PHE A 1 132 ? -9.597 -0.652 24.708 1.00 94.62 132 PHE A O 1
ATOM 972 N N . GLU A 1 133 ? -7.971 -1.996 23.971 1.00 94.50 133 GLU A N 1
ATOM 973 C CA . GLU A 1 133 ? -8.093 -1.563 22.572 1.00 94.50 133 GLU A CA 1
ATOM 974 C C . GLU A 1 133 ? -9.471 -1.877 21.994 1.00 94.50 133 GLU A C 1
ATOM 976 O O . GLU A 1 133 ? -10.093 -0.996 21.408 1.00 94.50 133 GLU A O 1
ATOM 981 N N . ALA A 1 134 ? -9.966 -3.101 22.204 1.00 95.56 134 ALA A N 1
ATOM 982 C CA . ALA A 1 134 ? -11.295 -3.508 21.753 1.00 95.56 134 ALA A CA 1
ATOM 983 C C . ALA A 1 134 ? -12.397 -2.650 22.396 1.00 95.56 134 ALA A C 1
ATOM 985 O O . ALA A 1 134 ? -13.385 -2.309 21.746 1.00 95.56 134 ALA A O 1
ATOM 986 N N . PHE A 1 135 ? -12.216 -2.257 23.662 1.00 97.38 135 PHE A N 1
ATOM 987 C CA . PHE A 1 135 ? -13.101 -1.298 24.318 1.00 97.38 135 PHE A CA 1
ATOM 988 C C . PHE A 1 135 ? -13.057 0.084 23.650 1.00 97.38 135 PHE A C 1
ATOM 990 O O . PHE A 1 135 ? -14.117 0.629 23.351 1.00 97.38 135 PHE A O 1
ATOM 997 N N . MET A 1 136 ? -11.869 0.638 23.384 1.00 97.38 136 MET A N 1
ATOM 998 C CA . MET A 1 136 ? -11.725 1.952 22.738 1.00 97.38 136 MET A CA 1
ATOM 999 C C . MET A 1 136 ? -12.278 1.963 21.310 1.00 97.38 136 MET A C 1
ATOM 1001 O O . MET A 1 136 ? -12.908 2.938 20.905 1.00 97.38 136 MET A O 1
ATOM 1005 N N . GLU A 1 137 ? -12.086 0.873 20.565 1.00 96.12 137 GLU A N 1
ATOM 1006 C CA . GLU A 1 137 ? -12.699 0.661 19.254 1.00 96.12 137 GLU A CA 1
ATOM 1007 C C . GLU A 1 137 ? -14.226 0.687 19.377 1.00 96.12 137 GLU A C 1
ATOM 1009 O O . GLU A 1 137 ? -14.874 1.540 18.774 1.00 96.12 137 GLU A O 1
ATOM 1014 N N . ARG A 1 138 ? -14.806 -0.141 20.255 1.00 97.31 138 ARG A N 1
ATOM 1015 C CA . ARG A 1 138 ? -16.260 -0.184 20.457 1.00 97.31 138 ARG A CA 1
ATOM 1016 C C . ARG A 1 138 ? -16.838 1.146 20.951 1.00 97.31 138 ARG A C 1
ATOM 1018 O O . ARG A 1 138 ? -17.920 1.534 20.520 1.00 97.31 138 ARG A O 1
ATOM 1025 N N . TRP A 1 139 ? -16.146 1.856 21.841 1.00 98.00 139 TRP A N 1
ATOM 1026 C CA . TRP A 1 139 ? -16.570 3.189 22.272 1.00 98.00 139 TRP A CA 1
ATOM 1027 C C . TRP A 1 139 ? -16.541 4.168 21.094 1.00 98.00 139 TRP A C 1
ATOM 1029 O O . TRP A 1 139 ? -17.500 4.907 20.906 1.00 98.00 139 TRP A O 1
ATOM 1039 N N . GLY A 1 140 ? -15.517 4.107 20.239 1.00 96.81 140 GLY A N 1
ATOM 1040 C CA . GLY A 1 140 ? -15.461 4.879 18.999 1.00 96.81 140 GLY A CA 1
ATOM 1041 C C . GLY A 1 140 ? -16.630 4.614 18.046 1.00 96.81 140 GLY A C 1
ATOM 1042 O O . GLY A 1 140 ? -17.134 5.546 17.427 1.00 96.81 140 GLY A O 1
ATOM 1043 N N . GLU A 1 141 ? -17.116 3.375 17.955 1.00 96.00 141 GLU A N 1
ATOM 1044 C CA . GLU A 1 141 ? -18.300 3.058 17.140 1.00 96.00 141 GLU A CA 1
ATOM 1045 C C . GLU A 1 141 ? -19.592 3.672 17.694 1.00 96.00 141 GLU A C 1
ATOM 1047 O O . GLU A 1 141 ? -20.458 4.070 16.915 1.00 96.00 141 GLU A O 1
ATOM 1052 N N . LEU A 1 142 ? -19.733 3.698 19.025 1.00 96.94 142 LEU A N 1
ATOM 1053 C CA . LEU A 1 142 ? -20.961 4.078 19.731 1.00 96.94 142 LEU A CA 1
ATOM 1054 C C . LEU A 1 142 ? -21.051 5.584 20.017 1.00 96.94 142 LEU A C 1
ATOM 1056 O O . LEU A 1 142 ? -22.123 6.171 19.895 1.00 96.94 142 LEU A O 1
ATOM 1060 N N . ASP A 1 143 ? -19.940 6.187 20.439 1.00 97.75 143 ASP A N 1
ATOM 1061 C CA . ASP A 1 143 ? -19.809 7.595 20.823 1.00 97.75 143 ASP A CA 1
ATOM 1062 C C . ASP A 1 143 ? -18.346 8.053 20.685 1.00 97.75 143 ASP A C 1
ATOM 1064 O O . ASP A 1 143 ? -17.609 8.245 21.659 1.00 97.75 143 ASP A O 1
ATOM 1068 N N . ALA A 1 144 ? -17.912 8.237 19.440 1.00 96.56 144 ALA A N 1
ATOM 1069 C CA . ALA A 1 144 ? -16.559 8.684 19.135 1.00 96.56 144 ALA A CA 1
ATOM 1070 C C . ALA A 1 144 ? -16.196 10.031 19.763 1.00 96.56 144 ALA A C 1
ATOM 1072 O O . ALA A 1 144 ? -15.052 10.233 20.166 1.00 96.56 144 ALA A O 1
ATOM 1073 N N . GLN A 1 145 ? -17.151 10.962 19.854 1.00 95.25 145 GLN A N 1
ATOM 1074 C CA . GLN A 1 145 ? -16.900 12.279 20.436 1.00 95.25 145 GLN A CA 1
ATOM 1075 C C . GLN A 1 145 ? -16.654 12.171 21.942 1.00 95.25 145 GLN A C 1
ATOM 1077 O O . GLN A 1 145 ? -15.720 12.799 22.442 1.00 95.25 145 GLN A O 1
ATOM 1082 N N . GLY A 1 146 ? -17.429 11.344 22.651 1.00 96.50 146 GLY A N 1
ATOM 1083 C CA . GLY A 1 146 ? -17.188 11.033 24.058 1.00 96.50 146 GLY A CA 1
ATOM 1084 C C . GLY A 1 146 ? -15.846 10.338 24.285 1.00 96.50 146 GLY A C 1
ATOM 1085 O O . GLY A 1 146 ? -15.093 10.755 25.166 1.00 96.50 146 GLY A O 1
ATOM 1086 N N . ALA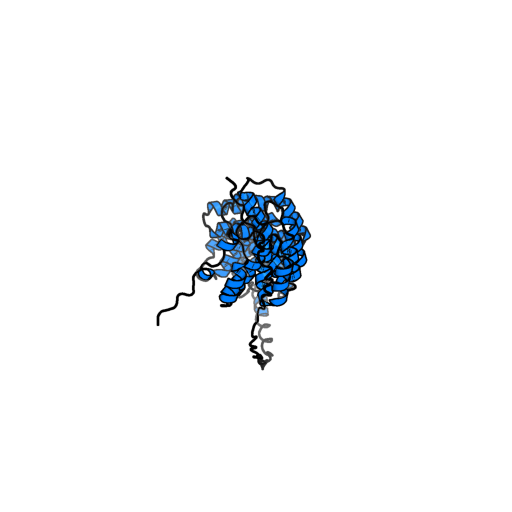 A 1 147 ? -15.503 9.348 23.455 1.00 96.81 147 ALA A N 1
ATOM 1087 C CA . ALA A 1 147 ? -14.217 8.650 23.529 1.00 96.81 147 ALA A CA 1
ATOM 1088 C C . ALA A 1 147 ? -13.024 9.593 23.279 1.00 96.81 147 ALA A C 1
ATOM 1090 O O . ALA A 1 147 ? -12.033 9.563 24.009 1.00 96.81 147 ALA A O 1
ATOM 1091 N N . MET A 1 148 ? -13.131 10.474 22.278 1.00 94.06 148 MET A N 1
ATOM 1092 C CA . MET A 1 148 ? -12.106 11.477 21.971 1.00 94.06 148 MET A CA 1
ATOM 1093 C C . MET A 1 148 ? -11.971 12.519 23.074 1.00 94.06 148 MET A C 1
ATOM 1095 O O . MET A 1 148 ? -10.853 12.859 23.453 1.00 94.06 148 MET A O 1
ATOM 1099 N N . LYS A 1 149 ? -13.092 12.996 23.622 1.00 94.69 149 LYS A N 1
ATOM 1100 C CA . LYS A 1 149 ? -13.081 13.917 24.760 1.00 94.69 149 LYS A CA 1
ATOM 1101 C C . LYS A 1 149 ? -12.370 13.293 25.960 1.00 94.69 149 LYS A C 1
ATOM 1103 O O . LYS A 1 149 ? -11.523 13.943 26.563 1.00 94.69 149 LYS A O 1
ATOM 1108 N N . TRP A 1 150 ? -12.669 12.032 26.274 1.00 94.88 150 TRP A N 1
ATOM 1109 C CA . TRP A 1 150 ? -11.962 11.306 27.328 1.00 94.88 150 TRP A CA 1
ATOM 1110 C C . TRP A 1 150 ? -10.455 11.238 27.051 1.00 94.88 150 TRP A C 1
ATOM 1112 O O . TRP A 1 150 ? -9.651 11.519 27.935 1.00 94.88 150 TRP A O 1
ATOM 1122 N N . LEU A 1 151 ? -10.057 10.931 25.814 1.00 93.44 151 LEU A N 1
ATOM 1123 C CA . LEU A 1 151 ? -8.646 10.861 25.438 1.00 93.44 151 LEU A CA 1
ATOM 1124 C C . LEU A 1 151 ? -7.928 12.215 25.609 1.00 93.44 151 LEU A C 1
ATOM 1126 O O . LEU A 1 151 ? -6.789 12.256 26.075 1.00 93.44 151 LEU A O 1
ATOM 1130 N N . GLU A 1 152 ? -8.592 13.319 25.256 1.00 91.00 152 GLU A N 1
ATOM 1131 C CA . GLU A 1 152 ? -8.092 14.686 25.450 1.00 91.00 152 GLU A CA 1
ATOM 1132 C C . GLU A 1 152 ? -7.932 15.021 26.949 1.00 91.00 152 GLU A C 1
ATOM 1134 O O . GLU A 1 152 ? -6.896 15.556 27.352 1.00 91.00 152 GLU A O 1
ATOM 1139 N N . GLU A 1 153 ? -8.913 14.661 27.783 1.00 91.94 153 GLU A N 1
ATOM 1140 C CA . GLU A 1 153 ? -8.918 14.917 29.234 1.00 91.94 153 GLU A CA 1
ATOM 1141 C C . GLU A 1 153 ? -7.914 14.041 30.006 1.00 91.94 153 GLU A C 1
ATOM 1143 O O . GLU A 1 153 ? -7.343 14.476 31.010 1.00 91.94 153 GLU A O 1
ATOM 1148 N N . ASN A 1 154 ? -7.647 12.824 29.524 1.00 88.56 154 ASN A N 1
ATOM 1149 C CA . ASN A 1 154 ? -6.788 11.843 30.190 1.00 88.56 154 ASN A CA 1
ATOM 1150 C C . ASN A 1 154 ? -5.327 11.859 29.706 1.00 88.56 154 ASN A C 1
ATOM 1152 O O . ASN A 1 154 ? -4.526 11.029 30.142 1.00 88.56 154 ASN A O 1
ATOM 1156 N N . ARG A 1 155 ? -4.932 12.829 28.869 1.00 79.62 155 ARG A N 1
ATOM 1157 C CA . ARG A 1 155 ? -3.549 13.048 28.389 1.00 79.62 155 ARG A CA 1
ATOM 1158 C C . ARG A 1 155 ? -2.629 13.654 29.463 1.00 79.62 155 ARG A C 1
ATOM 1160 O O . ARG A 1 155 ? -1.882 14.597 29.209 1.00 79.62 155 ARG A O 1
ATOM 1167 N N . GLY A 1 156 ? -2.713 13.138 30.688 1.00 71.62 156 GLY A N 1
ATOM 1168 C CA . GLY A 1 156 ? -1.900 13.581 31.817 1.00 71.62 156 GLY A CA 1
ATOM 1169 C C . GLY A 1 156 ? -0.398 13.345 31.595 1.00 71.62 156 GLY A C 1
ATOM 1170 O O . GLY A 1 156 ? -0.013 12.561 30.729 1.00 71.62 156 GLY A O 1
ATOM 1171 N N . PRO A 1 157 ? 0.475 13.969 32.406 1.00 64.62 157 PRO A N 1
ATOM 1172 C CA . PRO A 1 157 ? 1.931 13.928 32.222 1.00 64.62 157 PRO A CA 1
ATOM 1173 C C . PRO A 1 157 ? 2.549 12.526 32.349 1.00 64.62 157 PRO A C 1
ATOM 1175 O O . PRO A 1 157 ? 3.697 12.328 31.964 1.00 64.62 157 PRO A O 1
ATOM 1178 N N . THR A 1 158 ? 1.811 11.560 32.899 1.00 70.75 158 THR A N 1
ATOM 1179 C CA . THR A 1 158 ? 2.242 10.165 33.054 1.00 70.75 158 THR A CA 1
ATOM 1180 C C . THR A 1 158 ? 1.717 9.243 31.954 1.00 70.75 158 THR A C 1
ATOM 1182 O O . THR A 1 158 ? 2.097 8.076 31.930 1.00 70.75 158 THR A O 1
ATOM 1185 N N . ALA A 1 159 ? 0.830 9.721 31.074 1.00 79.19 159 ALA A N 1
ATOM 1186 C CA . ALA A 1 159 ? 0.329 8.919 29.966 1.00 79.19 159 ALA A CA 1
ATOM 1187 C C . ALA A 1 159 ? 1.440 8.746 28.926 1.00 79.19 159 ALA A C 1
ATOM 1189 O O . ALA A 1 159 ? 2.050 9.726 28.494 1.00 79.19 159 ALA A O 1
ATOM 1190 N N . ASN A 1 160 ? 1.693 7.506 28.511 1.00 83.00 160 ASN A N 1
ATOM 1191 C CA . ASN A 1 160 ? 2.612 7.236 27.417 1.00 83.00 160 ASN A CA 1
ATOM 1192 C C . ASN A 1 160 ? 2.043 7.858 26.124 1.00 83.00 160 ASN A C 1
ATOM 1194 O O . ASN A 1 160 ? 0.948 7.468 25.707 1.00 83.00 160 ASN A O 1
ATOM 1198 N N . PRO A 1 161 ? 2.743 8.808 25.473 1.00 85.00 161 PRO A N 1
ATOM 1199 C CA . PRO A 1 161 ? 2.249 9.438 24.251 1.00 85.00 161 PRO A CA 1
ATOM 1200 C C . PRO A 1 161 ? 1.913 8.435 23.141 1.00 85.00 161 PRO A C 1
ATOM 1202 O O . PRO A 1 161 ? 0.938 8.646 22.421 1.00 85.00 161 PRO A O 1
ATOM 1205 N N . GLY A 1 162 ? 2.673 7.335 23.045 1.00 87.62 162 GLY A N 1
ATOM 1206 C CA . GLY A 1 162 ? 2.439 6.286 22.049 1.00 87.62 162 GLY A CA 1
ATOM 1207 C C . GLY A 1 162 ? 1.107 5.558 22.245 1.00 87.62 162 GLY A C 1
ATOM 1208 O O . GLY A 1 162 ? 0.391 5.323 21.275 1.00 87.62 162 GLY A O 1
ATOM 1209 N N . ASP A 1 163 ? 0.723 5.281 23.494 1.00 87.38 163 ASP A N 1
ATOM 1210 C CA . ASP A 1 163 ? -0.545 4.608 23.804 1.00 87.38 163 ASP A CA 1
ATOM 1211 C C . ASP A 1 163 ? -1.734 5.510 23.443 1.00 87.38 163 ASP A C 1
ATOM 1213 O O . ASP A 1 163 ? -2.729 5.053 22.883 1.00 87.38 163 ASP A O 1
ATOM 1217 N N . MET A 1 164 ? -1.622 6.819 23.699 1.00 89.12 164 MET A N 1
ATOM 1218 C CA . MET A 1 164 ? -2.695 7.769 23.387 1.00 89.12 164 MET A CA 1
ATOM 1219 C C . MET A 1 164 ? -2.899 7.929 21.880 1.00 89.12 164 MET A C 1
ATOM 1221 O O . MET A 1 164 ? -4.038 7.952 21.418 1.00 89.12 164 MET A O 1
ATOM 1225 N N . GLU A 1 165 ? -1.820 8.001 21.098 1.00 89.44 165 GLU A N 1
ATOM 1226 C CA . GLU A 1 165 ? -1.901 8.017 19.632 1.00 89.44 165 GLU A CA 1
ATOM 1227 C C . GLU A 1 165 ? -2.497 6.713 19.081 1.00 89.44 165 GLU A C 1
ATOM 1229 O O . GLU A 1 165 ? -3.311 6.727 18.152 1.00 89.44 165 GLU A O 1
ATOM 1234 N N . TRP A 1 166 ? -2.140 5.583 19.688 1.00 90.81 166 TRP A N 1
ATOM 1235 C CA . TRP A 1 166 ? -2.697 4.283 19.347 1.00 90.81 166 TRP A CA 1
ATOM 1236 C C . TRP A 1 166 ? -4.209 4.214 19.606 1.00 90.81 166 TRP A C 1
ATOM 1238 O O . TRP A 1 166 ? -4.971 3.876 18.697 1.00 90.81 166 TRP A O 1
ATOM 1248 N N . TYR A 1 167 ? -4.679 4.613 20.794 1.00 92.75 167 TYR A N 1
ATOM 1249 C CA . TYR A 1 167 ? -6.114 4.647 21.107 1.00 92.75 167 TYR A CA 1
ATOM 1250 C C . TYR A 1 167 ? -6.874 5.652 20.244 1.00 92.75 167 TYR A C 1
ATOM 1252 O O . TYR A 1 167 ? -7.970 5.339 19.775 1.00 92.75 167 TYR A O 1
ATOM 1260 N N . ARG A 1 168 ? -6.280 6.818 19.961 1.00 93.06 168 ARG A N 1
ATOM 1261 C CA . ARG A 1 168 ? -6.828 7.797 19.012 1.00 93.06 168 ARG A CA 1
ATOM 1262 C C . ARG A 1 168 ? -7.093 7.156 17.652 1.00 93.06 168 ARG A C 1
ATOM 1264 O O . ARG A 1 168 ? -8.191 7.273 17.113 1.00 93.06 168 ARG A O 1
ATOM 1271 N N . ASN A 1 169 ? -6.104 6.438 17.122 1.00 90.94 169 ASN A N 1
ATOM 1272 C CA . ASN A 1 169 ? -6.220 5.733 15.848 1.00 90.94 169 ASN A CA 1
ATOM 1273 C C . ASN A 1 169 ? -7.320 4.662 15.870 1.00 90.94 169 ASN A C 1
ATOM 1275 O O . ASN A 1 169 ? -8.050 4.527 14.884 1.00 90.94 169 ASN A O 1
ATOM 1279 N N . ARG A 1 170 ? -7.478 3.928 16.981 1.00 92.56 170 ARG A N 1
ATOM 1280 C CA . ARG A 1 170 ? -8.571 2.954 17.153 1.00 92.56 170 ARG A CA 1
ATOM 1281 C C . ARG A 1 170 ? -9.939 3.629 17.134 1.00 92.56 170 ARG A C 1
ATOM 1283 O O . ARG A 1 170 ? -10.785 3.214 16.347 1.00 92.56 170 ARG A O 1
ATOM 1290 N N . ILE A 1 171 ? -10.124 4.701 17.911 1.00 95.38 171 ILE A N 1
ATOM 1291 C CA . ILE A 1 171 ? -11.377 5.471 17.941 1.00 95.38 171 ILE A CA 1
ATOM 1292 C C . ILE A 1 171 ? -11.717 5.998 16.544 1.00 95.38 171 ILE A C 1
ATOM 1294 O O . ILE A 1 171 ? -12.833 5.800 16.075 1.00 95.38 171 ILE A O 1
ATOM 1298 N N . PHE A 1 172 ? -10.768 6.640 15.855 1.00 93.12 172 PHE A N 1
ATOM 1299 C CA . PHE A 1 172 ? -11.011 7.195 14.521 1.00 93.12 172 PHE A CA 1
ATOM 1300 C C . PHE A 1 172 ? -11.319 6.129 13.481 1.00 93.12 172 PHE A C 1
ATOM 1302 O O . PHE A 1 172 ? -12.210 6.331 12.662 1.00 93.12 172 PHE A O 1
ATOM 1309 N N . THR A 1 173 ? -10.620 4.996 13.517 1.00 89.75 173 THR A N 1
ATOM 1310 C CA . THR A 1 173 ? -10.900 3.885 12.601 1.00 89.75 173 THR A CA 1
ATOM 1311 C C . THR A 1 173 ? -12.313 3.353 12.823 1.00 89.75 173 THR A C 1
ATOM 1313 O O . THR A 1 173 ? -13.055 3.187 11.858 1.00 89.75 173 THR A O 1
ATOM 1316 N N . ALA A 1 174 ? -12.708 3.158 14.082 1.00 93.81 174 ALA A N 1
ATOM 1317 C CA . ALA A 1 174 ? -14.028 2.658 14.447 1.00 93.81 174 ALA A CA 1
ATOM 1318 C C . ALA A 1 174 ? -15.144 3.647 14.084 1.00 93.81 174 ALA A C 1
ATOM 1320 O O . ALA A 1 174 ? -16.131 3.282 13.444 1.00 93.81 174 ALA A O 1
ATOM 1321 N N . TRP A 1 175 ? -14.945 4.927 14.409 1.00 95.62 175 TRP A N 1
ATOM 1322 C CA . TRP A 1 175 ? -15.884 5.992 14.077 1.00 95.62 175 TRP A CA 1
ATOM 1323 C C . TRP A 1 175 ? -16.060 6.137 12.572 1.00 95.62 175 TRP A C 1
ATOM 1325 O O . TRP A 1 175 ? -17.174 6.185 12.060 1.00 95.62 175 TRP A O 1
ATOM 1335 N N . ALA A 1 176 ? -14.956 6.172 11.834 1.00 92.75 176 ALA A N 1
ATOM 1336 C CA . ALA A 1 176 ? -15.014 6.291 10.392 1.00 92.75 176 ALA A CA 1
ATOM 1337 C C . ALA A 1 176 ? -15.584 5.022 9.731 1.00 92.75 176 ALA A C 1
ATOM 1339 O O . ALA A 1 176 ? -16.078 5.087 8.605 1.00 92.75 176 ALA A O 1
ATOM 1340 N N . ALA A 1 177 ? -15.570 3.884 10.435 1.00 89.25 177 ALA A N 1
ATOM 1341 C CA . ALA A 1 177 ? -16.225 2.665 9.995 1.00 89.25 177 ALA A CA 1
ATOM 1342 C C . ALA A 1 177 ? -17.729 2.622 10.226 1.00 89.25 177 ALA A C 1
ATOM 1344 O O . ALA A 1 177 ? -18.449 2.037 9.402 1.00 89.25 177 ALA A O 1
ATOM 1345 N N . SER A 1 178 ? -18.216 3.231 11.304 1.00 92.81 178 SER A N 1
ATOM 1346 C CA . SER A 1 178 ? -19.647 3.359 11.569 1.00 92.81 178 SER A CA 1
ATOM 1347 C C . SER A 1 178 ? -20.265 4.523 10.787 1.00 92.81 178 SER A C 1
ATOM 1349 O O . SER A 1 178 ? -21.287 4.336 10.127 1.00 92.81 178 SER A O 1
ATOM 1351 N N . GLU A 1 179 ? -19.628 5.697 10.808 1.00 95.06 179 GLU A N 1
ATOM 1352 C CA . GLU A 1 179 ? -20.174 6.971 10.327 1.00 95.06 179 GLU A CA 1
ATOM 1353 C C . GLU A 1 179 ? -19.121 7.831 9.584 1.00 95.06 179 GLU A C 1
ATOM 1355 O O . GLU A 1 179 ? -18.765 8.924 10.048 1.00 95.06 179 GLU A O 1
ATOM 1360 N N . PRO A 1 180 ? -18.627 7.388 8.408 1.00 93.94 180 PRO A N 1
ATOM 1361 C CA . PRO A 1 180 ? -17.507 8.022 7.707 1.00 93.94 180 PRO A CA 1
ATOM 1362 C C . PRO A 1 180 ? -17.714 9.517 7.434 1.00 93.94 180 PRO A C 1
ATOM 1364 O O . PRO A 1 180 ? -16.794 10.306 7.630 1.00 93.94 180 PRO A O 1
ATOM 1367 N N . GLU A 1 181 ? -18.916 9.948 7.039 1.00 93.25 181 GLU A N 1
ATOM 1368 C CA . GLU A 1 181 ? -19.179 11.362 6.722 1.00 93.25 181 GLU A CA 1
ATOM 1369 C C . GLU A 1 181 ? -19.144 12.252 7.962 1.00 93.25 181 GLU A C 1
ATOM 1371 O O . GLU A 1 181 ? -18.654 13.380 7.896 1.00 93.25 181 GLU A O 1
ATOM 1376 N N . LYS A 1 182 ? -19.658 11.758 9.096 1.00 95.06 182 LYS A N 1
ATOM 1377 C CA . LYS A 1 182 ? -19.630 12.508 10.355 1.00 95.06 182 LYS A CA 1
ATOM 1378 C C . LYS A 1 182 ? -18.204 12.626 10.876 1.00 95.06 182 LYS A C 1
ATOM 1380 O O . LYS A 1 182 ? -17.819 13.715 11.292 1.00 95.06 182 LYS A O 1
ATOM 1385 N N . ALA A 1 183 ? -17.433 11.540 10.805 1.00 95.69 183 ALA A N 1
ATOM 1386 C CA . ALA A 1 183 ? -16.031 11.534 11.201 1.00 95.69 183 ALA A CA 1
ATOM 1387 C C . ALA A 1 183 ? -15.214 12.520 10.348 1.00 95.69 183 ALA A C 1
ATOM 1389 O O . ALA A 1 183 ? -14.524 13.380 10.893 1.00 95.69 183 ALA A O 1
ATOM 1390 N N . LEU A 1 184 ? -15.351 12.461 9.016 1.00 94.81 184 LEU A N 1
ATOM 1391 C CA . LEU A 1 184 ? -14.668 13.376 8.093 1.00 94.81 184 LEU A CA 1
ATOM 1392 C C . LEU A 1 184 ? -15.044 14.836 8.344 1.00 94.81 184 LEU A C 1
ATOM 1394 O O . LEU A 1 184 ? -14.160 15.680 8.453 1.00 94.81 184 LEU A O 1
ATOM 1398 N N . LYS A 1 185 ? -16.342 15.129 8.490 1.00 95.69 185 LYS A N 1
ATOM 1399 C CA . LYS A 1 185 ? -16.818 16.484 8.784 1.00 95.69 185 LYS A CA 1
ATOM 1400 C C . LYS A 1 185 ? -16.234 17.010 10.096 1.00 95.69 185 LYS A C 1
ATOM 1402 O O . LYS A 1 185 ? -15.779 18.145 10.147 1.00 95.69 185 LYS A O 1
ATOM 1407 N N . TRP A 1 186 ? -16.228 16.188 11.144 1.00 95.19 186 TRP A N 1
ATOM 1408 C CA . TRP A 1 186 ? -15.636 16.566 12.424 1.00 95.19 186 TRP A CA 1
ATOM 1409 C C . TRP A 1 186 ? -14.130 16.830 12.306 1.00 95.19 186 TRP A C 1
ATOM 1411 O O . TRP A 1 186 ? -13.628 17.784 12.896 1.00 95.19 186 TRP A O 1
ATOM 1421 N N . ALA A 1 187 ? -13.408 16.021 11.526 1.00 94.81 187 ALA A N 1
ATOM 1422 C CA . ALA A 1 187 ? -11.977 16.209 11.316 1.00 94.81 187 ALA A CA 1
ATOM 1423 C C . ALA A 1 187 ? -11.680 17.515 10.556 1.00 94.81 187 ALA A C 1
ATOM 1425 O O . ALA A 1 187 ? -10.793 18.267 10.961 1.00 94.81 187 ALA A O 1
ATOM 1426 N N . ASP A 1 188 ? -12.484 17.825 9.532 1.00 94.12 188 ASP A N 1
ATOM 1427 C CA . ASP A 1 188 ? -12.424 19.096 8.801 1.00 94.12 188 ASP A CA 1
ATOM 1428 C C . ASP A 1 188 ? -12.675 20.294 9.743 1.00 94.12 1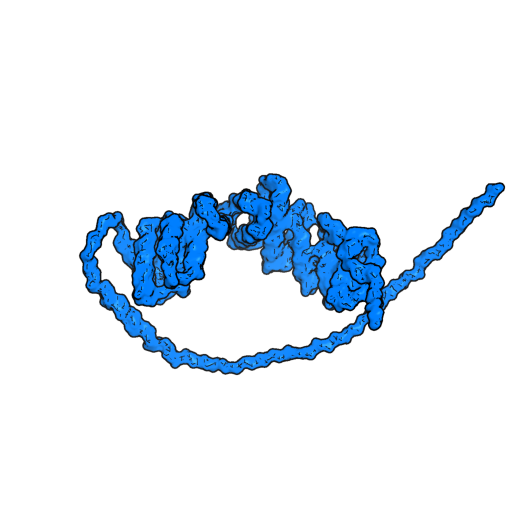88 ASP A C 1
ATOM 1430 O O . ASP A 1 188 ? -11.947 21.285 9.698 1.00 94.12 188 ASP A O 1
ATOM 1434 N N . GLU A 1 189 ? -13.668 20.198 10.636 1.00 95.50 189 GLU A N 1
ATOM 1435 C CA . GLU A 1 189 ? -13.994 21.241 11.623 1.00 95.50 189 GLU A CA 1
ATOM 1436 C C . GLU A 1 189 ? -12.887 21.442 12.671 1.00 95.50 189 GLU A C 1
ATOM 1438 O O . GLU A 1 189 ? -12.688 22.561 13.148 1.00 95.50 189 GLU A O 1
ATOM 1443 N N . LYS A 1 190 ? -12.152 20.382 13.033 1.00 94.00 190 LYS A N 1
ATOM 1444 C CA . LYS A 1 190 ? -11.025 20.465 13.976 1.00 94.00 190 LYS A CA 1
ATOM 1445 C C . LYS A 1 190 ? -9.815 21.190 13.387 1.00 94.00 190 LYS A C 1
ATOM 1447 O O . LYS A 1 190 ? -9.054 21.780 14.149 1.00 94.00 190 LYS A O 1
ATOM 1452 N N . GLY A 1 191 ? -9.632 21.156 12.065 1.00 92.69 191 GLY A N 1
ATOM 1453 C CA . GLY A 1 191 ? -8.555 21.869 11.369 1.00 92.69 191 GLY A CA 1
ATOM 1454 C C . GLY A 1 191 ? -7.140 21.337 11.637 1.00 92.69 191 GLY A C 1
ATOM 1455 O O . GLY A 1 191 ? -6.168 21.976 11.237 1.00 92.69 191 GLY A O 1
ATOM 1456 N N . ASP A 1 192 ? -7.008 20.184 12.298 1.00 93.06 192 ASP A N 1
ATOM 1457 C CA . ASP A 1 192 ? -5.731 19.508 12.536 1.00 93.06 192 ASP A CA 1
ATOM 1458 C C . ASP A 1 192 ? -5.413 18.574 11.343 1.00 93.06 192 ASP A C 1
ATOM 1460 O O . ASP A 1 192 ? -6.191 17.647 11.065 1.00 93.06 192 ASP A O 1
ATOM 1464 N N . PRO A 1 193 ? -4.299 18.790 10.611 1.00 91.06 193 PRO A N 1
ATOM 1465 C CA . PRO A 1 193 ? -3.947 17.977 9.445 1.00 91.06 193 PRO A CA 1
ATOM 1466 C C . PRO A 1 193 ? -3.672 16.500 9.755 1.00 91.06 193 PRO A C 1
ATOM 1468 O O . PRO A 1 193 ? -3.960 15.640 8.920 1.00 91.06 193 PRO A O 1
ATOM 1471 N N . GLU A 1 194 ? -3.119 16.189 10.929 1.00 89.31 194 GLU A N 1
ATOM 1472 C CA . GLU A 1 194 ? -2.798 14.821 11.344 1.00 89.31 194 GLU A CA 1
ATOM 1473 C C . GLU A 1 194 ? -4.082 14.051 11.649 1.00 89.31 194 GLU A C 1
ATOM 1475 O O . GLU A 1 194 ? -4.308 12.972 11.099 1.00 89.31 194 GLU A O 1
ATOM 1480 N N . VAL A 1 195 ? -4.980 14.666 12.423 1.00 90.00 195 VAL A N 1
ATOM 1481 C CA . VAL A 1 195 ? -6.317 14.124 12.705 1.00 90.00 195 VAL A CA 1
ATOM 1482 C C . VAL A 1 195 ? -7.104 13.918 11.411 1.00 90.00 195 VAL A C 1
ATOM 1484 O O . VAL A 1 195 ? -7.691 12.856 11.201 1.00 90.00 195 VAL A O 1
ATOM 1487 N N . SER A 1 196 ? -7.073 14.901 10.509 1.00 92.44 196 SER A N 1
ATOM 1488 C CA . SER A 1 196 ? -7.735 14.817 9.202 1.00 92.44 196 SER A CA 1
ATOM 1489 C C . SER A 1 196 ? -7.209 13.661 8.357 1.00 92.44 196 SER A C 1
ATOM 1491 O O . SER A 1 196 ? -7.987 12.973 7.693 1.00 92.44 196 SER A O 1
ATOM 1493 N N . ARG A 1 197 ? -5.895 13.417 8.382 1.00 91.00 197 ARG A N 1
ATOM 1494 C CA . ARG A 1 197 ? -5.273 12.288 7.683 1.00 91.00 197 ARG A CA 1
ATOM 1495 C C . ARG A 1 197 ? -5.690 10.949 8.295 1.00 91.00 197 ARG A C 1
ATOM 1497 O O . ARG A 1 197 ? -6.088 10.058 7.543 1.00 91.00 197 ARG A O 1
ATOM 1504 N N . ASP A 1 198 ? -5.630 10.813 9.618 1.00 89.88 198 ASP A N 1
ATOM 1505 C CA . ASP A 1 198 ? -5.937 9.562 10.326 1.00 89.88 198 ASP A CA 1
ATOM 1506 C C . ASP A 1 198 ? -7.413 9.167 10.143 1.00 89.88 198 ASP A C 1
ATOM 1508 O O . ASP A 1 198 ? -7.716 8.036 9.745 1.00 89.88 198 ASP A O 1
ATOM 1512 N N . VAL A 1 199 ? -8.333 10.119 10.337 1.00 93.75 199 VAL A N 1
ATOM 1513 C CA . VAL A 1 199 ? -9.776 9.916 10.126 1.00 93.75 199 VAL A CA 1
ATOM 1514 C C . VAL A 1 199 ? -10.076 9.571 8.672 1.00 93.75 199 VAL A C 1
ATOM 1516 O O . VAL A 1 199 ? -10.835 8.640 8.400 1.00 93.75 199 VAL A O 1
ATOM 1519 N N . PHE A 1 200 ? -9.455 10.271 7.721 1.00 94.50 200 PHE A N 1
ATOM 1520 C CA . PHE A 1 200 ? -9.632 9.974 6.305 1.00 94.50 200 PHE A CA 1
ATOM 1521 C C . PHE A 1 200 ? -9.167 8.562 5.944 1.00 94.50 200 PHE A C 1
ATOM 1523 O O . PHE A 1 200 ? -9.880 7.850 5.237 1.00 94.50 200 PHE A O 1
ATOM 1530 N N . ARG A 1 201 ? -8.016 8.117 6.464 1.00 92.56 201 ARG A N 1
ATOM 1531 C CA . ARG A 1 201 ? -7.532 6.746 6.251 1.00 92.56 201 ARG A CA 1
ATOM 1532 C C . ARG A 1 201 ? -8.512 5.716 6.815 1.00 92.56 201 ARG A C 1
ATOM 1534 O O . ARG A 1 201 ? -8.816 4.742 6.127 1.00 92.56 201 ARG A O 1
ATOM 1541 N N . GLY A 1 202 ? -9.028 5.943 8.025 1.00 90.75 202 GLY A N 1
ATOM 1542 C CA . GLY A 1 202 ? -10.058 5.095 8.632 1.00 90.75 202 GLY A CA 1
ATOM 1543 C C . GLY A 1 202 ? -11.333 5.026 7.784 1.00 90.75 202 GLY A C 1
ATOM 1544 O O . GLY A 1 202 ? -11.827 3.935 7.498 1.00 90.75 202 GLY A O 1
ATOM 1545 N N . ALA A 1 203 ? -11.811 6.178 7.301 1.00 95.12 203 ALA A N 1
ATOM 1546 C CA . ALA A 1 203 ? -13.016 6.279 6.475 1.00 95.12 203 ALA A CA 1
ATOM 1547 C C . ALA A 1 203 ? -12.858 5.510 5.165 1.00 95.12 203 ALA A C 1
ATOM 1549 O O . ALA A 1 203 ? -13.725 4.721 4.794 1.00 95.12 203 ALA A O 1
ATOM 1550 N N . ILE A 1 204 ? -11.723 5.695 4.488 1.00 95.75 204 ILE A N 1
ATOM 1551 C CA . ILE A 1 204 ? -11.378 4.954 3.277 1.00 95.75 204 ILE A CA 1
ATOM 1552 C C . ILE A 1 204 ? -11.335 3.453 3.555 1.00 95.75 204 ILE A C 1
ATOM 1554 O O . ILE A 1 204 ? -11.952 2.698 2.810 1.00 95.75 204 ILE A O 1
ATOM 1558 N N . ALA A 1 205 ? -10.648 3.009 4.611 1.00 91.88 205 ALA A N 1
ATOM 1559 C CA . ALA A 1 205 ? -10.511 1.588 4.923 1.00 91.88 205 ALA A CA 1
ATOM 1560 C C . ALA A 1 205 ? -11.866 0.913 5.176 1.00 91.88 205 ALA A C 1
ATOM 1562 O O . ALA A 1 205 ? -12.086 -0.215 4.733 1.00 91.88 205 ALA A O 1
ATOM 1563 N N . ALA A 1 206 ? -12.782 1.602 5.850 1.00 90.69 206 ALA A N 1
ATOM 1564 C CA . ALA A 1 206 ? -14.096 1.055 6.135 1.00 90.69 206 ALA A CA 1
ATOM 1565 C C . ALA A 1 206 ? -15.058 1.123 4.947 1.00 90.69 206 ALA A C 1
ATOM 1567 O O . ALA A 1 206 ? -15.767 0.152 4.666 1.00 90.69 206 ALA A O 1
ATOM 1568 N N . LEU A 1 207 ? -15.053 2.236 4.208 1.00 94.00 207 LEU A N 1
ATOM 1569 C CA . LEU A 1 207 ? -15.794 2.340 2.956 1.00 94.00 207 LEU A CA 1
ATOM 1570 C C . LEU A 1 207 ? -15.301 1.287 1.963 1.00 94.00 207 LEU A C 1
ATOM 1572 O O . LEU A 1 207 ? -16.119 0.646 1.329 1.00 94.00 207 LEU A O 1
ATOM 1576 N N . ALA A 1 208 ? -14.001 1.010 1.880 1.00 94.44 208 ALA A N 1
ATOM 1577 C CA . ALA A 1 208 ? -13.459 -0.002 0.973 1.00 94.44 208 ALA A CA 1
ATOM 1578 C C . ALA A 1 208 ? -14.010 -1.415 1.214 1.00 94.44 208 ALA A C 1
ATOM 1580 O O . ALA A 1 208 ? -14.006 -2.232 0.295 1.00 94.44 208 ALA A O 1
ATOM 1581 N N . GLN A 1 209 ? -14.453 -1.717 2.437 1.00 90.44 209 GLN A N 1
ATOM 1582 C CA . GLN A 1 209 ? -15.050 -3.008 2.784 1.00 90.44 209 GLN A CA 1
ATOM 1583 C C . GLN A 1 209 ? -16.549 -3.058 2.463 1.00 90.44 209 GLN A C 1
ATOM 1585 O O . GLN A 1 209 ? -17.050 -4.105 2.062 1.00 90.44 209 GLN A O 1
ATOM 1590 N N . LYS A 1 210 ? -17.269 -1.943 2.646 1.00 91.06 210 LYS A N 1
ATOM 1591 C CA . LYS A 1 210 ? -18.738 -1.875 2.511 1.00 91.06 210 LYS A CA 1
ATOM 1592 C C . LYS A 1 210 ? -19.202 -1.380 1.138 1.00 91.06 210 LYS A C 1
ATOM 1594 O O . LYS A 1 210 ? -20.168 -1.889 0.584 1.00 91.06 210 LYS A O 1
ATOM 1599 N N . ASP A 1 211 ? -18.528 -0.362 0.620 1.00 93.12 211 ASP A N 1
ATOM 1600 C CA . ASP A 1 211 ? -18.819 0.353 -0.621 1.00 93.12 211 ASP A CA 1
ATOM 1601 C C . ASP A 1 211 ? -17.503 0.865 -1.259 1.00 93.12 211 ASP A C 1
ATOM 1603 O O . ASP A 1 211 ? -17.127 2.040 -1.119 1.00 93.12 211 ASP A O 1
ATOM 1607 N N . PRO A 1 212 ? -16.762 -0.011 -1.965 1.00 92.19 212 PRO A N 1
ATOM 1608 C CA . PRO A 1 212 ? -15.488 0.356 -2.582 1.00 92.19 212 PRO A CA 1
ATOM 1609 C C . PRO A 1 212 ? -15.616 1.464 -3.638 1.00 92.19 212 PRO A C 1
ATOM 1611 O O . PRO A 1 212 ? -14.657 2.202 -3.873 1.00 92.19 212 PRO A O 1
ATOM 1614 N N . VAL A 1 213 ? -16.794 1.624 -4.253 1.00 91.94 213 VAL A N 1
ATOM 1615 C CA . VAL A 1 213 ? -17.060 2.693 -5.229 1.00 91.94 213 VAL A CA 1
ATOM 1616 C C . VAL A 1 213 ? -17.070 4.046 -4.541 1.00 91.94 213 VAL A C 1
ATOM 1618 O O . VAL A 1 213 ? -16.472 5.006 -5.034 1.00 91.94 213 VAL A O 1
ATOM 1621 N N . ARG A 1 214 ? -17.740 4.137 -3.392 1.00 92.75 214 ARG A N 1
ATOM 1622 C CA . ARG A 1 214 ? -17.761 5.357 -2.590 1.00 92.75 214 ARG A CA 1
ATOM 1623 C C . ARG A 1 214 ? -16.384 5.689 -2.028 1.00 92.75 214 ARG A C 1
ATOM 1625 O O . ARG A 1 214 ? -16.002 6.854 -2.083 1.00 92.75 214 ARG A O 1
ATOM 1632 N N . ALA A 1 215 ? -15.621 4.692 -1.576 1.00 94.31 215 ALA A N 1
ATOM 1633 C CA . ALA A 1 215 ? -14.241 4.894 -1.125 1.00 9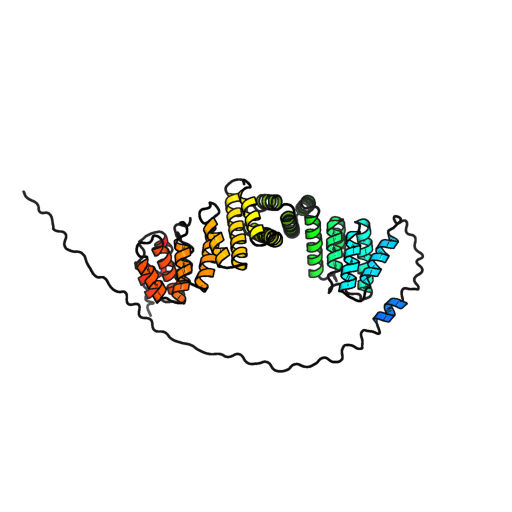4.31 215 ALA A CA 1
ATOM 1634 C C . ALA A 1 215 ? -13.361 5.500 -2.236 1.00 94.31 215 ALA A C 1
ATOM 1636 O O . ALA A 1 215 ? -12.648 6.481 -2.019 1.00 94.31 215 ALA A O 1
ATOM 1637 N N . TRP A 1 216 ? -13.472 4.969 -3.458 1.00 92.81 216 TRP A N 1
ATOM 1638 C CA . TRP A 1 216 ? -12.785 5.511 -4.630 1.00 92.81 216 TRP A CA 1
ATOM 1639 C C . TRP A 1 216 ? -13.199 6.956 -4.939 1.00 92.81 216 TRP A C 1
ATOM 1641 O O . TRP A 1 216 ? -12.337 7.821 -5.073 1.00 92.81 216 TRP A O 1
ATOM 1651 N N . ARG A 1 217 ? -14.504 7.260 -4.989 1.00 91.94 217 ARG A N 1
ATOM 1652 C CA . ARG A 1 217 ? -14.987 8.634 -5.238 1.00 91.94 217 ARG A CA 1
ATOM 1653 C C . ARG A 1 217 ? -14.484 9.623 -4.194 1.00 91.94 217 ARG A C 1
ATOM 1655 O O . ARG A 1 217 ? -14.024 10.700 -4.555 1.00 91.94 217 ARG A O 1
ATOM 1662 N N . LEU A 1 218 ? -14.528 9.234 -2.923 1.00 92.94 218 LEU A N 1
ATOM 1663 C CA . LEU A 1 218 ? -14.014 10.050 -1.831 1.00 92.94 218 LEU A CA 1
ATOM 1664 C C . LEU A 1 218 ? -12.505 10.311 -1.987 1.00 92.94 218 LEU A C 1
ATOM 1666 O O . LEU A 1 218 ? -12.029 11.403 -1.685 1.00 92.94 218 LEU A O 1
ATOM 1670 N N . THR A 1 219 ? -11.758 9.336 -2.508 1.00 93.12 219 THR A N 1
ATOM 1671 C CA . THR A 1 219 ? -10.333 9.507 -2.824 1.00 93.12 219 THR A CA 1
ATOM 1672 C C . THR A 1 219 ? -10.118 10.543 -3.922 1.00 93.12 219 THR A C 1
ATOM 1674 O O . THR A 1 219 ? -9.279 11.428 -3.766 1.00 93.12 219 THR A O 1
ATOM 1677 N N . LEU A 1 220 ? -10.892 10.465 -5.010 1.00 90.94 220 LEU A N 1
ATOM 1678 C CA . LEU A 1 220 ? -10.828 11.440 -6.103 1.00 90.94 220 LEU A CA 1
ATOM 1679 C C . LEU A 1 220 ? -11.145 12.862 -5.617 1.00 90.94 220 LEU A C 1
ATOM 1681 O O . LEU A 1 220 ? -10.482 13.812 -6.020 1.00 90.94 220 LEU A O 1
ATOM 1685 N N . GLU A 1 221 ? -12.129 12.997 -4.726 1.00 91.06 221 GLU A N 1
ATOM 1686 C CA . GLU A 1 221 ? -12.548 14.282 -4.160 1.00 91.06 221 GLU A CA 1
ATOM 1687 C C . GLU A 1 221 ? -11.481 14.900 -3.244 1.00 91.06 221 GLU A C 1
ATOM 1689 O O . GLU A 1 221 ? -11.228 16.103 -3.303 1.00 91.06 221 GLU A O 1
ATOM 1694 N N . ARG A 1 222 ? -10.855 14.089 -2.383 1.00 91.88 222 ARG A N 1
ATOM 1695 C CA . ARG A 1 222 ? -10.010 14.577 -1.279 1.00 91.88 222 ARG A CA 1
ATOM 1696 C C . ARG A 1 222 ? -8.507 14.490 -1.537 1.00 91.88 222 ARG A C 1
ATOM 1698 O O . ARG A 1 222 ? -7.741 15.080 -0.778 1.00 91.88 222 ARG A O 1
ATOM 1705 N N . CYS A 1 223 ? -8.065 13.776 -2.570 1.00 92.69 223 CYS A N 1
ATOM 1706 C CA . CYS A 1 223 ? -6.646 13.660 -2.925 1.00 92.69 223 CYS A CA 1
ATOM 1707 C C . CYS A 1 223 ? -6.303 14.119 -4.356 1.00 92.69 223 CYS A C 1
ATOM 1709 O O . CYS A 1 223 ? -5.356 13.577 -4.920 1.00 92.69 223 CYS A O 1
ATOM 1711 N N . PRO A 1 224 ? -6.998 15.095 -4.973 1.00 87.31 224 PRO A N 1
ATOM 1712 C CA . PRO A 1 224 ? -6.852 15.359 -6.406 1.00 87.31 224 PRO A CA 1
ATOM 1713 C C . PRO A 1 224 ? -5.427 15.744 -6.824 1.00 87.31 224 PRO A C 1
ATOM 1715 O O . PRO A 1 224 ? -5.016 15.438 -7.940 1.00 87.31 224 PRO A O 1
ATOM 1718 N N . ASP A 1 225 ? -4.689 16.397 -5.926 1.00 89.69 225 ASP A N 1
ATOM 1719 C CA . ASP A 1 225 ? -3.390 17.005 -6.210 1.00 89.69 225 ASP A CA 1
ATOM 1720 C C . ASP A 1 225 ? -2.297 16.532 -5.217 1.00 89.69 225 ASP A C 1
ATOM 1722 O O . ASP A 1 225 ? -1.233 17.139 -5.121 1.00 89.69 225 ASP A O 1
ATOM 1726 N N . ASP A 1 226 ? -2.545 15.433 -4.487 1.00 92.25 226 ASP A N 1
ATOM 1727 C CA . ASP A 1 226 ? -1.602 14.822 -3.533 1.00 92.25 226 ASP A CA 1
ATOM 1728 C C . ASP A 1 226 ? -1.308 13.358 -3.924 1.00 92.25 226 ASP A C 1
ATOM 1730 O O . ASP A 1 226 ? -2.009 12.435 -3.491 1.00 92.25 226 ASP A O 1
ATOM 1734 N N . PRO A 1 227 ? -0.283 13.114 -4.765 1.00 89.88 227 PRO A N 1
ATOM 1735 C CA . PRO A 1 227 ? 0.019 11.777 -5.270 1.00 89.88 227 PRO A CA 1
ATOM 1736 C C . PRO A 1 227 ? 0.520 10.824 -4.179 1.00 89.88 227 PRO A C 1
ATOM 1738 O O . PRO A 1 227 ? 0.327 9.611 -4.296 1.00 89.88 227 PRO A O 1
ATOM 1741 N N . GLN A 1 228 ? 1.150 11.340 -3.118 1.00 91.44 228 GLN A N 1
ATOM 1742 C CA . GLN A 1 228 ? 1.634 10.506 -2.022 1.00 91.44 228 GLN A CA 1
ATOM 1743 C C . GLN A 1 228 ? 0.452 9.957 -1.227 1.00 91.44 228 GLN A C 1
ATOM 1745 O O . GLN A 1 228 ? 0.314 8.739 -1.089 1.00 91.44 228 GLN A O 1
ATOM 1750 N N . ARG A 1 229 ? -0.448 10.840 -0.784 1.00 92.56 229 ARG A N 1
ATOM 1751 C CA . ARG A 1 229 ? -1.662 10.437 -0.069 1.00 92.56 229 ARG A CA 1
ATOM 1752 C C . ARG A 1 229 ? -2.553 9.549 -0.932 1.00 92.56 229 ARG A C 1
ATOM 1754 O O . ARG A 1 229 ? -3.086 8.554 -0.447 1.00 92.56 229 ARG A O 1
ATOM 1761 N N . ALA A 1 230 ? -2.673 9.858 -2.221 1.00 93.19 230 ALA A N 1
ATOM 1762 C CA . ALA A 1 230 ? -3.392 9.018 -3.169 1.00 93.19 230 ALA A CA 1
ATOM 1763 C C . ALA A 1 230 ? -2.817 7.596 -3.236 1.00 93.19 230 ALA A C 1
ATOM 1765 O O . ALA A 1 230 ? -3.569 6.628 -3.176 1.00 93.19 230 ALA A O 1
ATOM 1766 N N . SER A 1 231 ? -1.490 7.457 -3.307 1.00 93.00 231 SER A N 1
ATOM 1767 C CA . SER A 1 231 ? -0.810 6.156 -3.314 1.00 93.00 231 SER A CA 1
ATOM 1768 C C . SER A 1 231 ? -1.072 5.351 -2.033 1.00 93.00 231 SER A C 1
ATOM 1770 O O . SER A 1 231 ? -1.390 4.161 -2.093 1.00 93.00 231 SER A O 1
ATOM 1772 N N . GLU A 1 232 ? -1.016 5.994 -0.864 1.00 92.75 232 GLU A N 1
ATOM 1773 C CA . GLU A 1 232 ? -1.345 5.368 0.428 1.00 92.75 232 GLU A CA 1
ATOM 1774 C C . GLU A 1 232 ? -2.794 4.852 0.463 1.00 92.75 232 GLU A C 1
ATOM 1776 O O . GLU A 1 232 ? -3.063 3.722 0.895 1.00 92.75 232 GLU A O 1
ATOM 1781 N N . VAL A 1 233 ? -3.729 5.645 -0.063 1.00 94.94 233 VAL A N 1
ATOM 1782 C CA . VAL A 1 233 ? -5.130 5.241 -0.204 1.00 94.94 233 VAL A CA 1
ATOM 1783 C C . VAL A 1 233 ? -5.280 4.077 -1.181 1.00 94.94 233 VAL A C 1
ATOM 1785 O O . VAL A 1 233 ? -5.944 3.100 -0.840 1.00 94.94 233 VAL A O 1
ATOM 1788 N N . MET A 1 234 ? -4.631 4.113 -2.350 1.00 95.44 234 MET A N 1
ATOM 1789 C CA . MET A 1 234 ? -4.694 3.008 -3.318 1.00 95.44 234 MET A CA 1
ATOM 1790 C C . MET A 1 234 ? -4.208 1.695 -2.719 1.00 95.44 234 MET A C 1
ATOM 1792 O O . MET A 1 234 ? -4.825 0.655 -2.945 1.00 95.44 234 MET A O 1
ATOM 1796 N N . ASN A 1 235 ? -3.150 1.736 -1.907 1.00 94.06 235 ASN A N 1
ATOM 1797 C CA . ASN A 1 235 ? -2.673 0.557 -1.191 1.00 94.06 235 ASN A CA 1
ATOM 1798 C C . ASN A 1 235 ? -3.719 0.020 -0.206 1.00 94.06 235 ASN A C 1
ATOM 1800 O O . ASN A 1 235 ? -3.906 -1.194 -0.131 1.00 94.06 235 ASN A O 1
ATOM 1804 N N . THR A 1 236 ? -4.422 0.907 0.501 1.00 94.19 236 THR A N 1
ATOM 1805 C CA . THR A 1 236 ? -5.498 0.542 1.437 1.00 94.19 236 THR A CA 1
ATOM 1806 C C . THR A 1 236 ? -6.687 -0.089 0.707 1.00 94.19 236 THR A C 1
ATOM 1808 O O . THR A 1 236 ? -7.192 -1.132 1.127 1.00 94.19 236 THR A O 1
ATOM 1811 N N . LEU A 1 237 ? -7.117 0.509 -0.409 1.00 95.56 237 LEU A N 1
ATOM 1812 C CA . LEU A 1 237 ? -8.217 -0.004 -1.227 1.00 95.56 237 LEU A CA 1
ATOM 1813 C C . LEU A 1 237 ? -7.871 -1.369 -1.842 1.00 95.56 237 LEU A C 1
ATOM 1815 O O . LEU A 1 237 ? -8.658 -2.310 -1.729 1.00 95.56 237 LEU A O 1
ATOM 1819 N N . ALA A 1 238 ? -6.674 -1.502 -2.423 1.00 95.25 238 ALA A N 1
ATOM 1820 C CA . ALA A 1 238 ? -6.194 -2.760 -2.990 1.00 95.25 238 ALA A CA 1
ATOM 1821 C C . ALA A 1 238 ? -6.105 -3.861 -1.922 1.00 95.25 238 ALA A C 1
ATOM 1823 O O . ALA A 1 238 ? -6.506 -4.997 -2.163 1.00 95.25 238 ALA A O 1
ATOM 1824 N N . GLU A 1 239 ? -5.634 -3.534 -0.717 1.00 94.38 239 GLU A N 1
ATOM 1825 C CA . GLU A 1 239 ? -5.590 -4.485 0.394 1.00 94.38 239 GLU A CA 1
ATOM 1826 C C . GLU A 1 239 ? -6.981 -4.929 0.850 1.00 94.38 239 GLU A C 1
ATOM 1828 O O . GLU A 1 239 ? -7.194 -6.113 1.112 1.00 94.38 239 GLU A O 1
ATOM 1833 N N . SER A 1 240 ? -7.938 -4.000 0.912 1.00 95.00 240 SER A N 1
ATOM 1834 C CA . SER A 1 240 ? -9.334 -4.330 1.205 1.00 95.00 240 SER A CA 1
ATOM 1835 C C . SER A 1 240 ? -9.908 -5.296 0.168 1.00 95.00 240 SER A C 1
ATOM 1837 O O . SER A 1 240 ? -10.524 -6.295 0.533 1.00 95.00 240 SER A O 1
ATOM 1839 N N . ALA A 1 241 ? -9.640 -5.054 -1.117 1.00 96.06 241 ALA A N 1
ATOM 1840 C CA . ALA A 1 241 ? -10.098 -5.919 -2.198 1.00 96.06 241 ALA A CA 1
ATOM 1841 C C . ALA A 1 241 ? -9.470 -7.325 -2.132 1.00 96.06 241 ALA A C 1
ATOM 1843 O O . ALA A 1 241 ? -10.166 -8.327 -2.308 1.00 96.06 241 ALA A O 1
ATOM 1844 N N . VAL A 1 242 ? -8.179 -7.412 -1.787 1.00 96.12 242 VAL A N 1
ATOM 1845 C CA . VAL A 1 242 ? -7.498 -8.694 -1.546 1.00 96.12 242 VAL A CA 1
ATOM 1846 C C . VAL A 1 242 ? -8.095 -9.434 -0.348 1.00 96.12 242 VAL A C 1
ATOM 1848 O O . VAL A 1 242 ? -8.286 -10.645 -0.423 1.00 96.12 242 VAL A O 1
ATOM 1851 N N . ARG A 1 243 ? -8.437 -8.745 0.746 1.00 94.94 243 ARG A N 1
ATOM 1852 C CA . ARG A 1 243 ? -9.128 -9.383 1.882 1.00 94.94 243 ARG A CA 1
ATOM 1853 C C . ARG A 1 243 ? -10.513 -9.909 1.506 1.00 94.94 243 ARG A C 1
ATOM 1855 O O . ARG A 1 243 ? -10.912 -10.947 2.022 1.00 94.94 243 ARG A O 1
ATOM 1862 N N . ALA A 1 244 ? -11.229 -9.207 0.630 1.00 94.56 244 ALA A N 1
ATOM 1863 C CA . ALA A 1 244 ? -12.582 -9.578 0.229 1.00 94.56 244 ALA A CA 1
ATOM 1864 C C . ALA A 1 244 ? -12.629 -10.805 -0.699 1.00 94.56 244 ALA A C 1
ATOM 1866 O O . ALA A 1 244 ? -13.571 -11.589 -0.615 1.00 94.56 244 ALA A O 1
ATOM 1867 N N . GLY A 1 245 ? -11.633 -10.989 -1.574 1.00 95.75 245 GLY A N 1
ATOM 1868 C CA . GLY A 1 245 ? -11.680 -12.057 -2.582 1.00 95.75 245 GLY A CA 1
ATOM 1869 C C . GLY A 1 245 ? -10.341 -12.430 -3.215 1.00 95.75 245 GLY A C 1
ATOM 1870 O O . GLY A 1 245 ? -10.311 -12.906 -4.346 1.00 95.75 245 GLY A O 1
ATOM 1871 N N . GLY A 1 246 ? -9.218 -12.175 -2.543 1.00 95.69 246 GLY A N 1
ATOM 1872 C CA . GLY A 1 246 ? -7.885 -12.442 -3.081 1.00 95.69 246 GLY A CA 1
ATOM 1873 C C . GLY A 1 246 ? -7.585 -11.638 -4.351 1.00 95.69 246 GLY A C 1
ATOM 1874 O O . GLY A 1 246 ? -7.961 -10.472 -4.483 1.00 95.69 246 GLY A O 1
ATOM 1875 N N . THR A 1 247 ? -6.892 -12.260 -5.306 1.00 95.56 247 THR A N 1
ATOM 1876 C CA . THR A 1 247 ? -6.564 -11.632 -6.596 1.00 95.56 247 THR A CA 1
ATOM 1877 C C . THR A 1 247 ? -7.810 -11.338 -7.433 1.00 95.56 247 THR A C 1
ATOM 1879 O O . THR A 1 247 ? -7.864 -10.295 -8.077 1.00 95.56 247 THR A O 1
ATOM 1882 N N . GLU A 1 248 ? -8.838 -12.192 -7.369 1.00 95.44 248 GLU A N 1
ATOM 1883 C CA . GLU A 1 248 ? -10.113 -11.980 -8.072 1.00 95.44 248 GLU A CA 1
ATOM 1884 C C . GLU A 1 248 ? -10.856 -10.754 -7.528 1.00 95.44 248 GLU A C 1
ATOM 1886 O O . GLU A 1 248 ? -11.301 -9.903 -8.299 1.00 95.44 248 GLU A O 1
ATOM 1891 N N . GLY A 1 249 ? -10.929 -10.612 -6.199 1.00 95.44 249 GLY A N 1
ATOM 1892 C CA . GLY A 1 249 ? -11.526 -9.438 -5.554 1.00 95.44 249 GLY A CA 1
ATOM 1893 C C . GLY A 1 249 ? -10.827 -8.136 -5.956 1.00 95.44 249 GLY A C 1
ATOM 1894 O O . GLY A 1 249 ? -11.478 -7.121 -6.208 1.00 95.44 249 GLY A O 1
ATOM 1895 N N . MET A 1 250 ? -9.501 -8.172 -6.099 1.00 96.00 250 MET A N 1
ATOM 1896 C CA . MET A 1 250 ? -8.715 -7.030 -6.564 1.00 96.00 250 MET A CA 1
ATOM 1897 C C . MET A 1 250 ? -8.981 -6.665 -8.033 1.00 96.00 250 MET A C 1
ATOM 1899 O O . MET A 1 250 ? -9.091 -5.480 -8.351 1.00 96.00 250 MET A O 1
ATOM 1903 N N . GLU A 1 251 ? -9.118 -7.646 -8.927 1.00 94.31 251 GLU A N 1
ATOM 1904 C CA . GLU A 1 251 ? -9.492 -7.389 -10.326 1.00 94.31 251 GLU A CA 1
ATOM 1905 C C . GLU A 1 251 ? -10.894 -6.794 -10.438 1.00 94.31 251 GLU A C 1
ATOM 1907 O O . GLU A 1 251 ? -11.083 -5.797 -11.138 1.00 94.31 251 GLU A O 1
ATOM 1912 N N . GLN A 1 252 ? -11.862 -7.359 -9.711 1.00 94.12 252 GLN A N 1
ATOM 1913 C CA . GLN A 1 252 ? -13.236 -6.853 -9.666 1.00 94.12 252 GLN A CA 1
ATOM 1914 C C . GLN A 1 252 ? -13.284 -5.410 -9.153 1.00 94.12 252 GLN A C 1
ATOM 1916 O O . GLN A 1 252 ? -13.956 -4.555 -9.738 1.00 94.12 252 GLN A O 1
ATOM 1921 N N . TRP A 1 253 ? -12.527 -5.108 -8.095 1.00 94.31 253 TRP A N 1
ATOM 1922 C CA . TRP A 1 253 ? -12.381 -3.748 -7.583 1.00 94.31 253 TRP A CA 1
ATOM 1923 C C . TRP A 1 253 ? -11.819 -2.795 -8.647 1.00 94.31 253 TRP A C 1
ATOM 1925 O O . TRP A 1 253 ? -12.412 -1.747 -8.913 1.00 94.31 253 TRP A O 1
ATOM 1935 N N . PHE A 1 254 ? -10.730 -3.175 -9.319 1.00 95.50 254 PHE A N 1
ATOM 1936 C CA . PHE A 1 254 ? -10.113 -2.358 -10.365 1.00 95.50 254 PHE A CA 1
ATOM 1937 C C . PHE A 1 254 ? -11.053 -2.096 -11.553 1.00 95.50 254 PHE A C 1
ATOM 1939 O O . PHE A 1 254 ? -11.173 -0.962 -12.031 1.00 95.50 254 PHE A O 1
ATOM 1946 N N . GLN A 1 255 ? -11.777 -3.120 -12.006 1.00 92.56 255 GLN A N 1
ATOM 1947 C CA . GLN A 1 255 ? -12.793 -2.986 -13.056 1.00 92.56 255 GLN A CA 1
ATOM 1948 C C . GLN A 1 255 ? -13.916 -2.035 -12.633 1.00 92.56 255 GLN A C 1
ATOM 1950 O O . GLN A 1 255 ? -14.329 -1.169 -13.405 1.00 92.56 255 GLN A O 1
ATOM 1955 N N . THR A 1 256 ? -14.364 -2.142 -11.382 1.00 89.62 256 THR A N 1
ATOM 1956 C CA . THR A 1 256 ? -15.411 -1.273 -10.843 1.00 89.62 256 THR A CA 1
ATOM 1957 C C . THR A 1 256 ? -14.974 0.192 -10.856 1.00 89.62 256 THR A C 1
ATOM 1959 O O . THR A 1 256 ? -15.724 1.052 -11.312 1.00 89.62 256 THR A O 1
ATOM 1962 N N . MET A 1 257 ? -13.750 0.494 -10.417 1.00 90.25 257 MET A N 1
ATOM 1963 C CA . MET A 1 257 ? -13.235 1.869 -10.424 1.00 90.25 257 MET A CA 1
ATOM 1964 C C . MET A 1 257 ? -13.086 2.432 -11.834 1.00 90.25 257 MET A C 1
ATOM 1966 O O . MET A 1 257 ? -13.477 3.566 -12.093 1.00 90.25 257 MET A O 1
ATOM 1970 N N . THR A 1 258 ? -12.551 1.639 -12.764 1.00 89.00 258 THR A N 1
ATOM 1971 C CA . THR A 1 258 ? -12.342 2.092 -14.147 1.00 89.00 258 THR A CA 1
ATOM 1972 C C . THR A 1 258 ? -13.656 2.326 -14.901 1.00 89.00 258 THR A C 1
ATOM 1974 O O . THR A 1 258 ? -13.676 3.132 -15.839 1.00 89.00 258 THR A O 1
ATOM 1977 N N . ALA A 1 259 ? -14.756 1.701 -14.460 1.00 87.62 259 ALA A N 1
ATOM 1978 C CA . ALA A 1 259 ? -16.109 1.948 -14.957 1.00 87.62 259 ALA A CA 1
ATOM 1979 C C . ALA A 1 259 ? -16.727 3.266 -14.446 1.00 87.62 259 ALA A C 1
ATOM 1981 O O . ALA A 1 259 ? -17.606 3.828 -15.108 1.00 87.62 259 ALA A O 1
ATOM 1982 N N . VAL A 1 260 ? -16.277 3.793 -13.301 1.00 85.69 260 VAL A N 1
ATOM 1983 C CA . VAL A 1 260 ? -16.718 5.106 -12.808 1.00 85.69 260 VAL A CA 1
ATOM 1984 C C . VAL A 1 260 ? -16.126 6.185 -13.713 1.00 85.69 260 VAL A C 1
ATOM 1986 O O . VAL A 1 260 ? -14.912 6.316 -13.819 1.00 85.69 260 VAL A O 1
ATOM 1989 N N . LYS A 1 261 ? -16.973 6.971 -14.386 1.00 80.75 261 LYS A N 1
ATOM 1990 C CA . LYS A 1 261 ? -16.511 8.130 -15.165 1.00 80.75 261 LYS A CA 1
ATOM 1991 C C . LYS A 1 261 ? -16.032 9.224 -14.209 1.00 80.75 261 LYS A C 1
ATOM 1993 O O . LYS A 1 261 ? -16.846 9.747 -13.451 1.00 80.75 261 LYS A O 1
ATOM 1998 N N . GLY A 1 262 ? -14.742 9.547 -14.247 1.00 71.75 262 GLY A N 1
ATOM 1999 C CA . GLY A 1 262 ? -14.184 10.696 -13.544 1.00 71.75 262 GLY A CA 1
ATOM 2000 C C . GLY A 1 262 ? -14.174 11.974 -14.388 1.00 71.75 262 GLY A C 1
ATOM 2001 O O . GLY A 1 262 ? -14.644 12.011 -15.526 1.00 71.75 262 GLY A O 1
ATOM 2002 N N . ASP A 1 263 ? -13.620 13.030 -13.807 1.00 68.44 263 ASP A N 1
ATOM 2003 C CA . ASP A 1 263 ? -13.581 14.413 -14.297 1.00 68.44 263 ASP A CA 1
ATOM 2004 C C . ASP A 1 263 ? -12.432 14.710 -15.291 1.00 68.44 263 ASP A C 1
ATOM 2006 O O . ASP A 1 263 ? -11.959 15.840 -15.405 1.00 68.44 263 ASP A O 1
ATOM 2010 N N . GLY A 1 264 ? -11.988 13.718 -16.068 1.00 71.50 264 GLY A N 1
ATOM 2011 C CA . GLY A 1 264 ? -10.933 13.893 -17.073 1.00 71.50 264 GLY A CA 1
ATOM 2012 C C . GLY A 1 264 ? -9.532 13.565 -16.546 1.00 71.50 264 GLY A C 1
ATOM 2013 O O . GLY A 1 264 ? -9.259 12.422 -16.189 1.00 71.50 264 GLY A O 1
ATOM 2014 N N . ASN A 1 265 ? -8.603 14.531 -16.561 1.00 72.56 265 ASN A N 1
ATOM 2015 C CA . ASN A 1 265 ? -7.168 14.268 -16.338 1.00 72.56 265 ASN A CA 1
ATOM 2016 C C . ASN A 1 265 ? -6.829 13.740 -14.931 1.00 72.56 265 ASN A C 1
ATOM 2018 O O . ASN A 1 265 ? -5.909 12.929 -14.805 1.00 72.56 265 ASN A O 1
ATOM 2022 N N . LYS A 1 266 ? -7.554 14.165 -13.886 1.00 77.44 266 LYS A N 1
ATOM 2023 C CA . LYS A 1 266 ? -7.284 13.750 -12.495 1.00 77.44 266 LYS A CA 1
ATOM 2024 C C . LYS A 1 266 ? -7.592 12.266 -12.276 1.00 77.44 266 LYS A C 1
ATOM 2026 O O . LYS A 1 266 ? -6.786 11.540 -11.697 1.00 77.44 266 LYS A O 1
ATOM 2031 N N . ASP A 1 267 ? -8.690 11.792 -12.859 1.00 84.00 267 ASP A N 1
ATOM 2032 C CA . ASP A 1 267 ? -9.044 10.370 -12.925 1.00 84.00 267 ASP A CA 1
ATOM 2033 C C . ASP A 1 267 ? -7.943 9.534 -13.606 1.00 84.00 267 ASP A C 1
ATOM 2035 O O . ASP A 1 267 ? -7.572 8.462 -13.132 1.00 84.00 267 ASP A O 1
ATOM 2039 N N . GLY A 1 268 ? -7.330 10.062 -14.671 1.00 89.75 268 GLY A N 1
ATOM 2040 C CA . GLY A 1 268 ? -6.221 9.404 -15.365 1.00 89.75 268 GLY A CA 1
ATOM 2041 C C . GLY A 1 268 ? -5.027 9.097 -14.454 1.00 89.75 268 GLY A C 1
ATOM 2042 O O . GLY A 1 268 ? -4.573 7.953 -14.411 1.00 89.75 268 GLY A O 1
ATOM 2043 N N . ALA A 1 269 ? -4.542 10.090 -13.701 1.00 91.00 269 ALA A N 1
ATOM 2044 C CA . ALA A 1 269 ? -3.416 9.912 -12.779 1.00 91.00 269 ALA A CA 1
ATOM 2045 C C . ALA A 1 269 ? -3.747 8.923 -11.649 1.00 91.00 269 ALA A C 1
ATOM 2047 O O . ALA A 1 269 ? -2.944 8.050 -11.317 1.00 91.00 269 ALA A O 1
ATOM 2048 N N . MET A 1 270 ? -4.961 9.001 -11.109 1.00 91.94 270 MET A N 1
ATOM 2049 C CA . MET A 1 270 ? -5.420 8.104 -10.048 1.00 91.94 270 MET A CA 1
ATOM 2050 C C . MET A 1 270 ? -5.523 6.654 -10.518 1.00 91.94 270 MET A C 1
ATOM 2052 O O . MET A 1 270 ? -5.129 5.738 -9.797 1.00 91.94 270 MET A O 1
ATOM 2056 N N . ARG A 1 271 ? -5.977 6.420 -11.753 1.00 93.88 271 ARG A N 1
ATOM 2057 C CA . ARG A 1 271 ? -6.002 5.073 -12.342 1.00 93.88 271 ARG A CA 1
ATOM 2058 C C . ARG A 1 271 ? -4.601 4.513 -12.587 1.00 93.88 271 ARG A C 1
ATOM 2060 O O . ARG A 1 271 ? -4.420 3.301 -12.478 1.00 93.88 271 ARG A O 1
ATOM 2067 N N . VAL A 1 272 ? -3.610 5.357 -12.883 1.00 94.88 272 VAL A N 1
ATOM 2068 C CA . VAL A 1 272 ? -2.199 4.930 -12.962 1.00 94.88 272 VAL A CA 1
ATOM 2069 C C . VAL A 1 272 ? -1.710 4.469 -11.586 1.00 94.88 272 VAL A C 1
ATOM 2071 O O . VAL A 1 272 ? -1.146 3.381 -11.480 1.00 94.88 272 VAL A O 1
ATOM 2074 N N . LEU A 1 273 ? -2.003 5.220 -10.518 1.00 94.44 273 LEU A N 1
ATOM 2075 C CA . LEU A 1 273 ? -1.661 4.818 -9.145 1.00 94.44 273 LEU A CA 1
ATOM 2076 C C . LEU A 1 273 ? -2.374 3.526 -8.722 1.00 94.44 273 LEU A C 1
ATOM 2078 O O . LEU A 1 273 ? -1.756 2.633 -8.141 1.00 94.44 273 LEU A O 1
ATOM 2082 N N . ALA A 1 274 ? -3.657 3.384 -9.058 1.00 95.12 274 ALA A N 1
ATOM 2083 C CA . ALA A 1 274 ? -4.391 2.142 -8.837 1.00 95.12 274 ALA A CA 1
ATOM 2084 C C . ALA A 1 274 ? -3.749 0.977 -9.606 1.00 95.12 274 ALA A C 1
ATOM 2086 O O . ALA A 1 274 ? -3.599 -0.117 -9.064 1.00 95.12 274 ALA A O 1
ATOM 2087 N N . THR A 1 275 ? -3.308 1.222 -10.844 1.00 96.44 275 THR A N 1
ATOM 2088 C CA . THR A 1 275 ? -2.616 0.221 -11.665 1.00 96.44 275 THR A CA 1
ATOM 2089 C C . THR A 1 275 ? -1.317 -0.231 -11.009 1.00 96.44 275 THR A C 1
ATOM 2091 O O . THR A 1 275 ? -1.029 -1.426 -10.952 1.00 96.44 275 THR A O 1
ATOM 2094 N N . ASP A 1 276 ? -0.556 0.708 -10.452 1.00 95.50 276 ASP A N 1
ATOM 2095 C CA . ASP A 1 276 ? 0.663 0.411 -9.707 1.00 95.50 276 ASP A CA 1
ATOM 2096 C C . ASP A 1 276 ? 0.408 -0.446 -8.462 1.00 95.50 276 ASP A C 1
ATOM 2098 O O . ASP A 1 276 ? 1.145 -1.413 -8.234 1.00 95.50 276 ASP A O 1
ATOM 2102 N N . ALA A 1 277 ? -0.631 -0.120 -7.687 1.00 95.25 277 ALA A N 1
ATOM 2103 C CA . ALA A 1 277 ? -1.000 -0.850 -6.476 1.00 95.25 277 ALA A CA 1
ATOM 2104 C C . ALA A 1 277 ? -1.445 -2.288 -6.788 1.00 95.25 277 ALA A C 1
ATOM 2106 O O . ALA A 1 277 ? -0.969 -3.236 -6.155 1.00 95.25 277 ALA A O 1
ATOM 2107 N N . VAL A 1 278 ? -2.297 -2.472 -7.806 1.00 96.44 278 VAL A N 1
ATOM 2108 C CA . VAL A 1 278 ? -2.752 -3.804 -8.236 1.00 96.44 278 VAL A CA 1
ATOM 2109 C C . VAL A 1 278 ? -1.583 -4.637 -8.750 1.00 96.44 278 VAL A C 1
ATOM 2111 O O . VAL A 1 278 ? -1.402 -5.773 -8.311 1.00 96.44 278 VAL A O 1
ATOM 2114 N N . ALA A 1 279 ? -0.739 -4.068 -9.616 1.00 96.12 279 ALA A N 1
ATOM 2115 C CA . ALA A 1 279 ? 0.432 -4.760 -10.146 1.00 96.12 279 ALA A CA 1
ATOM 2116 C C . ALA A 1 279 ? 1.370 -5.248 -9.031 1.00 96.12 279 ALA A C 1
ATOM 2118 O O . ALA A 1 279 ? 1.851 -6.381 -9.082 1.00 96.12 279 ALA A O 1
ATOM 2119 N N . ALA A 1 280 ? 1.611 -4.420 -8.008 1.00 93.88 280 ALA A N 1
ATOM 2120 C CA . ALA A 1 280 ? 2.461 -4.785 -6.877 1.00 93.88 280 ALA A CA 1
ATOM 2121 C C . ALA A 1 280 ? 1.887 -5.965 -6.074 1.00 93.88 280 ALA A C 1
ATOM 2123 O O . ALA A 1 280 ? 2.624 -6.886 -5.715 1.00 93.88 280 ALA A O 1
ATOM 2124 N N . ARG A 1 281 ? 0.573 -5.975 -5.823 1.00 94.94 281 ARG A N 1
ATOM 2125 C CA . ARG A 1 281 ? -0.101 -7.058 -5.089 1.00 94.94 281 ARG A CA 1
ATOM 2126 C C . ARG A 1 281 ? -0.195 -8.344 -5.913 1.00 94.94 281 ARG A C 1
ATOM 2128 O O . ARG A 1 281 ? 0.075 -9.415 -5.374 1.00 94.94 281 ARG A O 1
ATOM 2135 N N . MET A 1 282 ? -0.478 -8.248 -7.215 1.00 95.50 282 MET A N 1
ATOM 2136 C CA . MET A 1 282 ? -0.441 -9.401 -8.125 1.00 95.50 282 MET A CA 1
ATOM 2137 C C . MET A 1 282 ? 0.955 -10.023 -8.170 1.00 95.50 282 MET A C 1
ATOM 2139 O O . MET A 1 282 ? 1.089 -11.234 -8.043 1.00 95.50 282 MET A O 1
ATOM 2143 N N . ALA A 1 283 ? 2.003 -9.198 -8.270 1.00 94.38 283 ALA A N 1
ATOM 2144 C CA . ALA A 1 283 ? 3.388 -9.666 -8.254 1.00 94.38 283 ALA A CA 1
ATOM 2145 C C . ALA A 1 283 ? 3.781 -10.337 -6.925 1.00 94.38 283 ALA A C 1
ATOM 2147 O O . ALA A 1 283 ? 4.615 -11.243 -6.921 1.00 94.38 283 ALA A O 1
ATOM 2148 N N . HIS A 1 284 ? 3.178 -9.907 -5.810 1.00 92.81 284 HIS A N 1
ATOM 2149 C CA . HIS A 1 284 ? 3.321 -10.556 -4.507 1.00 92.81 284 HIS A CA 1
ATOM 2150 C C . HIS A 1 284 ? 2.681 -11.950 -4.465 1.00 92.81 284 HIS A C 1
ATOM 2152 O O . HIS A 1 284 ? 3.230 -12.832 -3.809 1.00 92.81 284 HIS A O 1
ATOM 2158 N N . ALA A 1 285 ? 1.552 -12.151 -5.155 1.00 93.50 285 ALA A N 1
ATOM 2159 C CA . ALA A 1 285 ? 0.927 -13.466 -5.298 1.00 93.50 285 ALA A CA 1
ATOM 2160 C C . ALA A 1 285 ? 1.753 -14.374 -6.226 1.00 93.50 285 ALA A C 1
ATOM 2162 O O . ALA A 1 285 ? 2.110 -15.490 -5.850 1.00 93.50 285 ALA A O 1
ATOM 2163 N N . SER A 1 286 ? 2.121 -13.880 -7.412 1.00 95.88 286 SER A N 1
ATOM 2164 C CA . SER A 1 286 ? 3.158 -14.475 -8.260 1.00 95.88 286 SER A CA 1
ATOM 2165 C C . SER A 1 286 ? 3.698 -13.470 -9.280 1.00 95.88 286 SER A C 1
ATOM 2167 O O . SER A 1 286 ? 2.973 -12.622 -9.805 1.00 95.88 286 SER A O 1
ATOM 2169 N N . ARG A 1 287 ? 4.988 -13.588 -9.620 1.00 95.31 287 ARG A N 1
ATOM 2170 C CA . ARG A 1 287 ? 5.639 -12.697 -10.599 1.00 95.31 287 ARG A CA 1
ATOM 2171 C C . ARG A 1 287 ? 4.961 -12.784 -11.965 1.00 95.31 287 ARG A C 1
ATOM 2173 O O . ARG A 1 287 ? 4.758 -11.760 -12.613 1.00 95.31 287 ARG A O 1
ATOM 2180 N N . GLU A 1 288 ? 4.583 -13.992 -12.373 1.00 95.69 288 GLU A N 1
ATOM 2181 C CA . GLU A 1 288 ? 3.880 -14.276 -13.620 1.00 95.69 288 GLU A CA 1
ATOM 2182 C C . GLU A 1 288 ? 2.503 -13.609 -13.669 1.00 95.69 288 GLU A C 1
ATOM 2184 O O . GLU A 1 288 ? 2.206 -12.952 -14.666 1.00 95.69 288 GLU A O 1
ATOM 2189 N N . GLN A 1 289 ? 1.689 -13.711 -12.608 1.00 95.44 289 GLN A N 1
ATOM 2190 C CA . GLN A 1 289 ? 0.390 -13.025 -12.556 1.00 95.44 289 GLN A CA 1
ATOM 2191 C C . GLN A 1 289 ? 0.563 -11.507 -12.605 1.00 95.44 289 GLN A C 1
ATOM 2193 O O . GLN A 1 289 ? -0.141 -10.840 -13.359 1.00 95.44 289 GLN A O 1
ATOM 2198 N N . GLY A 1 290 ? 1.537 -10.956 -11.871 1.00 96.38 290 GLY A N 1
ATOM 2199 C CA . GLY A 1 290 ? 1.864 -9.530 -11.938 1.00 96.38 290 GLY A CA 1
ATOM 2200 C C . GLY A 1 290 ? 2.200 -9.069 -13.358 1.00 96.38 290 GLY A C 1
ATOM 2201 O O . GLY A 1 290 ? 1.641 -8.085 -13.838 1.00 96.38 290 GLY A O 1
ATOM 2202 N N . ALA A 1 291 ? 3.060 -9.805 -14.062 1.00 97.69 291 ALA A N 1
ATOM 2203 C CA . ALA A 1 291 ? 3.439 -9.488 -15.437 1.00 97.69 291 ALA A CA 1
ATOM 2204 C C . ALA A 1 291 ? 2.277 -9.637 -16.435 1.00 97.69 291 ALA A C 1
ATOM 2206 O O . ALA A 1 291 ? 2.107 -8.790 -17.312 1.00 97.69 291 ALA A O 1
ATOM 2207 N N . GLN A 1 292 ? 1.458 -10.686 -16.304 1.00 97.25 292 GLN A N 1
ATOM 2208 C CA . GLN A 1 292 ? 0.266 -10.883 -17.137 1.00 97.25 292 GLN A CA 1
ATOM 2209 C C . GLN A 1 292 ? -0.745 -9.753 -16.940 1.00 97.25 292 GLN A C 1
ATOM 2211 O O . GLN A 1 292 ? -1.236 -9.185 -17.916 1.00 97.25 292 GLN A O 1
ATOM 2216 N N . TRP A 1 293 ? -1.003 -9.386 -15.685 1.00 97.06 293 TRP A N 1
ATOM 2217 C CA . TRP A 1 293 ? -1.918 -8.306 -15.349 1.00 97.06 293 TRP A CA 1
ATOM 2218 C C . TRP A 1 293 ? -1.436 -6.967 -15.919 1.00 97.06 293 TRP A C 1
ATOM 2220 O O . TRP A 1 293 ? -2.198 -6.275 -16.591 1.00 97.06 293 TRP A O 1
ATOM 2230 N N . VAL A 1 294 ? -0.151 -6.632 -15.739 1.00 97.94 294 VAL A N 1
ATOM 2231 C CA . VAL A 1 294 ? 0.446 -5.406 -16.296 1.00 97.94 294 VAL A CA 1
ATOM 2232 C C . VAL A 1 294 ? 0.363 -5.383 -17.822 1.00 97.94 294 VAL A C 1
ATOM 2234 O O . VAL A 1 294 ? 0.004 -4.354 -18.395 1.00 97.94 294 VAL A O 1
ATOM 2237 N N . ALA A 1 295 ? 0.637 -6.507 -18.489 1.00 98.06 295 ALA A N 1
ATOM 2238 C CA . ALA A 1 295 ? 0.522 -6.606 -19.942 1.00 98.06 295 ALA A CA 1
ATOM 2239 C C . ALA A 1 295 ? -0.914 -6.347 -20.427 1.00 98.06 295 ALA A C 1
ATOM 2241 O O . ALA A 1 295 ? -1.105 -5.636 -21.412 1.00 98.06 295 ALA A O 1
ATOM 2242 N N . ALA A 1 296 ? -1.922 -6.839 -19.699 1.00 97.44 296 ALA A N 1
ATOM 2243 C CA . ALA A 1 296 ? -3.333 -6.602 -20.011 1.00 97.44 296 ALA A CA 1
ATOM 2244 C C . ALA A 1 296 ? -3.764 -5.128 -19.861 1.00 97.44 296 ALA A C 1
ATOM 2246 O O . ALA A 1 296 ? -4.786 -4.732 -20.421 1.00 97.44 296 ALA A O 1
ATOM 2247 N N . GLN A 1 297 ? -2.998 -4.315 -19.123 1.00 97.12 297 GLN A N 1
ATOM 2248 C CA . GLN A 1 297 ? -3.238 -2.874 -18.973 1.00 97.12 297 GLN A CA 1
ATOM 2249 C C . GLN A 1 297 ? -2.359 -2.006 -19.891 1.00 97.12 297 GLN A C 1
ATOM 2251 O O . GLN A 1 297 ? -2.520 -0.785 -19.918 1.00 97.12 297 GLN A O 1
ATOM 2256 N N . ALA A 1 298 ? -1.414 -2.596 -20.631 1.00 97.31 298 ALA A N 1
ATOM 2257 C CA . ALA A 1 298 ? -0.360 -1.853 -21.325 1.00 97.31 298 ALA A CA 1
ATOM 2258 C C . ALA A 1 298 ? -0.843 -1.047 -22.549 1.00 97.31 298 ALA A C 1
ATOM 2260 O O . ALA A 1 298 ? -0.119 -0.173 -23.029 1.00 97.31 298 ALA A O 1
ATOM 2261 N N . ASP A 1 299 ? -2.052 -1.316 -23.044 1.00 96.62 299 ASP A N 1
ATOM 2262 C CA . ASP A 1 299 ? -2.721 -0.578 -24.123 1.00 96.62 299 ASP A CA 1
ATOM 2263 C C . ASP A 1 299 ? -3.742 0.454 -23.605 1.00 96.62 299 ASP A C 1
ATOM 2265 O O . ASP A 1 299 ? -4.343 1.190 -24.391 1.00 96.62 299 ASP A O 1
ATOM 2269 N N . LYS A 1 300 ? -3.971 0.517 -22.286 1.00 95.50 300 LYS A N 1
ATOM 2270 C CA . LYS A 1 300 ? -4.998 1.379 -21.692 1.00 95.50 300 LYS A CA 1
ATOM 2271 C C . LYS A 1 300 ? -4.484 2.803 -21.458 1.00 95.50 300 LYS A C 1
ATOM 2273 O O . LYS A 1 300 ? -3.295 3.001 -21.198 1.00 95.50 300 LYS A O 1
ATOM 2278 N N . PRO A 1 301 ? -5.368 3.823 -21.451 1.00 93.19 301 PRO A N 1
ATOM 2279 C CA . PRO A 1 301 ? -4.970 5.206 -21.169 1.00 93.19 301 PRO A CA 1
ATOM 2280 C C . PRO A 1 301 ? -4.263 5.392 -19.816 1.00 93.19 301 PRO A C 1
ATOM 2282 O O . PRO A 1 301 ? -3.394 6.258 -19.700 1.00 93.19 301 PRO A O 1
ATOM 2285 N N . TRP A 1 302 ? -4.608 4.555 -18.832 1.00 93.25 302 TRP A N 1
ATOM 2286 C CA . TRP A 1 302 ? -4.059 4.517 -17.469 1.00 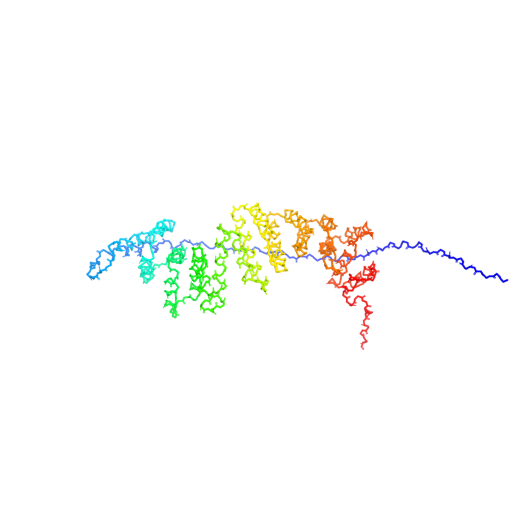93.25 302 TRP A CA 1
ATOM 2287 C C . TRP A 1 302 ? -2.921 3.507 -17.273 1.00 93.25 302 TRP A C 1
ATOM 2289 O O . TRP A 1 302 ? -2.602 3.142 -16.143 1.00 93.25 302 TRP A O 1
ATOM 2299 N N . ARG A 1 303 ? -2.305 3.040 -18.361 1.00 95.44 303 ARG A N 1
ATOM 2300 C CA . ARG A 1 303 ? -1.056 2.279 -18.314 1.00 95.44 303 ARG A CA 1
ATOM 2301 C C . ARG A 1 303 ? -0.055 2.928 -17.349 1.00 95.44 303 ARG A C 1
ATOM 2303 O O . ARG A 1 303 ? 0.163 4.138 -17.412 1.00 95.44 303 ARG A O 1
ATOM 2310 N N . SER A 1 304 ? 0.625 2.101 -16.556 1.00 96.50 304 SER A N 1
ATOM 2311 C CA . SER A 1 304 ? 1.782 2.512 -15.758 1.00 96.50 304 SER A CA 1
ATOM 2312 C C . SER A 1 304 ? 3.086 1.950 -16.330 1.00 96.50 304 SER A C 1
ATOM 2314 O O . SER A 1 304 ? 3.340 0.745 -16.257 1.00 96.50 304 SER A O 1
ATOM 2316 N N . ASP A 1 305 ? 3.950 2.829 -16.846 1.00 96.38 305 ASP A N 1
ATOM 2317 C CA . ASP A 1 305 ? 5.317 2.458 -17.242 1.00 96.38 305 ASP A CA 1
ATOM 2318 C C . ASP A 1 305 ? 6.150 2.005 -16.030 1.00 96.38 305 ASP A C 1
ATOM 2320 O O . ASP A 1 305 ? 6.954 1.079 -16.135 1.00 96.38 305 ASP A O 1
ATOM 2324 N N . GLY A 1 306 ? 5.887 2.561 -14.842 1.00 95.81 306 GLY A N 1
ATOM 2325 C CA . GLY A 1 306 ? 6.508 2.116 -13.594 1.00 95.81 306 GLY A CA 1
ATOM 2326 C C . GLY A 1 306 ? 6.155 0.668 -13.236 1.00 95.81 306 GLY A C 1
ATOM 2327 O O . GLY A 1 306 ? 7.033 -0.096 -12.824 1.00 95.81 306 GLY A O 1
ATOM 2328 N N . ALA A 1 307 ? 4.897 0.256 -13.426 1.00 97.06 307 ALA A N 1
ATOM 2329 C CA . ALA A 1 307 ? 4.478 -1.132 -13.227 1.00 97.06 307 ALA A CA 1
ATOM 2330 C C . ALA A 1 307 ? 5.151 -2.080 -14.232 1.00 97.06 307 ALA A C 1
ATOM 2332 O O . ALA A 1 307 ? 5.610 -3.153 -13.835 1.00 97.06 307 ALA A O 1
ATOM 2333 N N . ILE A 1 308 ? 5.277 -1.660 -15.498 1.00 97.94 308 ILE A N 1
ATOM 2334 C CA . ILE A 1 308 ? 6.000 -2.408 -16.540 1.00 97.94 308 ILE A CA 1
ATOM 2335 C C . ILE A 1 308 ? 7.457 -2.623 -16.134 1.00 97.94 308 ILE A C 1
ATOM 2337 O O . ILE A 1 308 ? 7.922 -3.761 -16.130 1.00 97.94 308 ILE A O 1
ATOM 2341 N N . VAL A 1 309 ? 8.157 -1.564 -15.718 1.00 97.38 309 VAL A N 1
ATOM 2342 C CA . VAL A 1 309 ? 9.551 -1.642 -15.252 1.00 97.38 309 VAL A CA 1
ATOM 2343 C C . VAL A 1 309 ? 9.695 -2.617 -14.081 1.00 97.38 309 VAL A C 1
ATOM 2345 O O . VAL A 1 309 ? 10.614 -3.439 -14.063 1.00 97.38 309 VAL A O 1
ATOM 2348 N N . ARG A 1 310 ? 8.805 -2.540 -13.080 1.00 96.94 310 ARG A N 1
ATOM 2349 C CA . ARG A 1 310 ? 8.865 -3.416 -11.897 1.00 96.94 310 ARG A CA 1
ATOM 2350 C C . ARG A 1 310 ? 8.609 -4.879 -12.259 1.00 96.94 310 ARG A C 1
ATOM 2352 O O . ARG A 1 310 ? 9.351 -5.741 -11.788 1.00 96.94 310 ARG A O 1
ATOM 2359 N N . ALA A 1 311 ? 7.620 -5.156 -13.109 1.00 97.62 311 ALA A N 1
ATOM 2360 C CA . ALA A 1 311 ? 7.334 -6.504 -13.594 1.00 97.62 311 ALA A CA 1
ATOM 2361 C C . ALA A 1 311 ? 8.497 -7.061 -14.435 1.00 97.62 311 ALA A C 1
ATOM 2363 O O . ALA A 1 311 ? 8.974 -8.160 -14.151 1.00 97.62 311 ALA A O 1
ATOM 2364 N N . ALA A 1 312 ? 9.030 -6.269 -15.374 1.00 97.75 312 ALA A N 1
ATOM 2365 C CA . ALA A 1 312 ? 10.204 -6.620 -16.176 1.00 97.75 312 ALA A CA 1
ATOM 2366 C C . ALA A 1 312 ? 11.389 -7.003 -15.284 1.00 97.75 312 ALA A C 1
ATOM 2368 O O . ALA A 1 312 ? 11.984 -8.065 -15.445 1.00 97.75 312 ALA A O 1
ATOM 2369 N N . ARG A 1 313 ? 11.689 -6.168 -14.280 1.00 96.50 313 ARG A N 1
ATOM 2370 C CA . ARG A 1 313 ? 12.770 -6.406 -13.319 1.00 96.50 313 ARG A CA 1
ATOM 2371 C C . ARG A 1 313 ? 12.548 -7.692 -12.517 1.00 96.50 313 ARG A C 1
ATOM 2373 O O . ARG A 1 313 ? 13.479 -8.475 -12.351 1.00 96.50 313 ARG A O 1
ATOM 2380 N N . ALA A 1 314 ? 11.333 -7.921 -12.025 1.00 95.50 314 ALA A N 1
ATOM 2381 C CA . ALA A 1 314 ? 11.010 -9.129 -11.269 1.00 95.50 314 ALA A CA 1
ATOM 2382 C C . ALA A 1 314 ? 11.169 -10.402 -12.117 1.00 95.50 314 ALA A C 1
ATOM 2384 O O . ALA A 1 314 ? 11.693 -11.401 -11.624 1.00 95.50 314 ALA A O 1
ATOM 2385 N N . MET A 1 315 ? 10.761 -10.359 -13.389 1.00 96.88 315 MET A N 1
ATOM 2386 C CA . MET A 1 315 ? 10.959 -11.461 -14.334 1.00 96.88 315 MET A CA 1
ATOM 2387 C C . MET A 1 315 ? 12.439 -11.661 -14.664 1.00 96.88 315 MET A C 1
ATOM 2389 O O . MET A 1 315 ? 12.927 -12.786 -14.625 1.00 96.88 315 MET A O 1
ATOM 2393 N N . ALA A 1 316 ? 13.166 -10.576 -14.932 1.00 96.81 316 ALA A N 1
ATOM 2394 C CA . ALA A 1 316 ? 14.560 -10.617 -15.358 1.00 96.81 316 ALA A CA 1
ATOM 2395 C C . ALA A 1 316 ? 15.512 -11.143 -14.279 1.00 96.81 316 ALA A C 1
ATOM 2397 O O . ALA A 1 316 ? 16.547 -11.720 -14.599 1.00 96.81 316 ALA A O 1
ATOM 2398 N N . ALA A 1 317 ? 15.139 -11.000 -13.004 1.00 94.88 317 ALA A N 1
ATOM 2399 C CA . ALA A 1 317 ? 15.855 -11.625 -11.896 1.00 94.88 317 ALA A CA 1
ATOM 2400 C C . ALA A 1 317 ? 15.835 -13.167 -11.953 1.00 94.88 317 ALA A C 1
ATOM 2402 O O . ALA A 1 317 ? 16.696 -13.800 -11.349 1.00 94.88 317 ALA A O 1
ATOM 2403 N N . ALA A 1 318 ? 14.860 -13.769 -12.644 1.00 96.00 318 ALA A N 1
ATOM 2404 C CA . ALA A 1 318 ? 14.763 -15.215 -12.847 1.00 96.00 318 ALA A CA 1
ATOM 2405 C C . ALA A 1 318 ? 15.194 -15.637 -14.260 1.00 96.00 318 ALA A C 1
ATOM 2407 O O . ALA A 1 318 ? 15.936 -16.602 -14.412 1.00 96.00 318 ALA A O 1
ATOM 2408 N N . ASP A 1 319 ? 14.729 -14.916 -15.280 1.00 97.44 319 ASP A N 1
ATOM 2409 C CA . ASP A 1 319 ? 14.990 -15.196 -16.690 1.00 97.44 319 ASP A CA 1
ATOM 2410 C C . ASP A 1 319 ? 15.003 -13.871 -17.482 1.00 97.44 319 ASP A C 1
ATOM 2412 O O . ASP A 1 319 ? 13.943 -13.356 -17.869 1.00 97.44 319 ASP A O 1
ATOM 2416 N N . PRO A 1 320 ? 16.187 -13.265 -17.691 1.00 97.44 320 PRO A N 1
ATOM 2417 C CA . PRO A 1 320 ? 16.300 -11.986 -18.383 1.00 97.44 320 PRO A CA 1
ATOM 2418 C C . PRO A 1 320 ? 15.928 -12.067 -19.867 1.00 97.44 320 PRO A C 1
ATOM 2420 O O . PRO A 1 320 ? 15.401 -11.094 -20.404 1.00 97.44 320 PRO A O 1
ATOM 2423 N N . GLU A 1 321 ? 16.110 -13.214 -20.527 1.00 96.69 321 GLU A N 1
ATOM 2424 C CA . GLU A 1 321 ? 15.707 -13.378 -21.927 1.00 96.69 321 GLU A CA 1
ATOM 2425 C C . GLU A 1 321 ? 14.180 -13.375 -22.056 1.00 96.69 321 GLU A C 1
ATOM 2427 O O . GLU A 1 321 ? 13.615 -12.658 -22.892 1.00 96.69 321 GLU A O 1
ATOM 2432 N N . LYS A 1 322 ? 13.488 -14.134 -21.197 1.00 97.50 322 LYS A N 1
ATOM 2433 C CA . LYS A 1 322 ? 12.020 -14.144 -21.144 1.00 97.50 322 LYS A CA 1
ATOM 2434 C C . LYS A 1 322 ? 11.464 -12.765 -20.799 1.00 97.50 322 LYS A C 1
ATOM 2436 O O . LYS A 1 322 ? 10.492 -12.336 -21.419 1.00 97.50 322 LYS A O 1
ATOM 2441 N N . ALA A 1 323 ? 12.076 -12.057 -19.850 1.00 98.06 323 ALA A N 1
ATOM 2442 C CA . ALA A 1 323 ? 11.679 -10.698 -19.488 1.00 98.06 323 ALA A CA 1
ATOM 2443 C C . ALA A 1 323 ? 11.862 -9.700 -20.645 1.00 98.06 323 ALA A C 1
ATOM 2445 O O . ALA A 1 323 ? 11.008 -8.831 -20.846 1.00 98.06 323 ALA A O 1
ATOM 2446 N N . ALA A 1 324 ? 12.930 -9.848 -21.438 1.00 97.31 324 ALA A N 1
ATOM 2447 C CA . ALA A 1 324 ? 13.205 -8.984 -22.581 1.00 97.31 324 ALA A CA 1
ATOM 2448 C C . ALA A 1 324 ? 12.165 -9.209 -23.682 1.00 97.31 324 ALA A C 1
ATOM 2450 O O . ALA A 1 324 ? 11.575 -8.247 -24.171 1.00 97.31 324 ALA A O 1
ATOM 2451 N N . LYS A 1 325 ? 11.864 -10.478 -23.998 1.00 97.06 325 LYS A N 1
ATOM 2452 C CA . LYS A 1 325 ? 10.802 -10.855 -24.947 1.00 97.06 325 LYS A CA 1
ATOM 2453 C C . LYS A 1 325 ? 9.426 -10.358 -24.499 1.00 97.06 325 LYS A C 1
ATOM 2455 O O . LYS A 1 325 ? 8.692 -9.810 -25.313 1.00 97.06 325 LYS A O 1
ATOM 2460 N N . TRP A 1 326 ? 9.089 -10.514 -23.216 1.00 98.19 326 TRP A N 1
ATOM 2461 C CA . TRP A 1 326 ? 7.834 -10.004 -22.657 1.00 98.19 326 TRP A CA 1
ATOM 2462 C C . TRP A 1 326 ? 7.736 -8.481 -22.790 1.00 98.19 326 TRP A C 1
ATOM 2464 O O . TRP A 1 326 ? 6.756 -7.980 -23.330 1.00 98.19 326 TRP A O 1
ATOM 2474 N N . SER A 1 327 ? 8.776 -7.753 -22.376 1.00 97.94 327 SER A N 1
ATOM 2475 C CA . SER A 1 327 ? 8.801 -6.286 -22.423 1.00 97.94 327 SER A CA 1
ATOM 2476 C C . SER A 1 327 ? 8.732 -5.740 -23.851 1.00 97.94 327 SER A C 1
ATOM 2478 O O . SER A 1 327 ? 8.068 -4.737 -24.096 1.00 97.94 327 SER A O 1
ATOM 2480 N N . ALA A 1 328 ? 9.407 -6.405 -24.790 1.00 96.50 328 ALA A N 1
ATOM 2481 C CA . ALA A 1 328 ? 9.433 -6.048 -26.205 1.00 96.50 328 ALA A CA 1
ATOM 2482 C C . ALA A 1 328 ? 8.086 -6.265 -26.918 1.00 96.50 328 ALA A C 1
ATOM 2484 O O . ALA A 1 328 ? 7.828 -5.634 -27.939 1.00 96.50 328 ALA A O 1
ATOM 2485 N N . ALA A 1 329 ? 7.233 -7.149 -26.391 1.00 97.69 329 ALA A N 1
ATOM 2486 C CA . ALA A 1 329 ? 5.903 -7.413 -26.935 1.00 97.69 329 ALA A CA 1
ATOM 2487 C C . ALA A 1 329 ? 4.844 -6.387 -26.486 1.00 97.69 329 ALA A C 1
ATOM 2489 O O . ALA A 1 329 ? 3.725 -6.400 -27.001 1.00 97.69 329 ALA A O 1
ATOM 2490 N N . LEU A 1 330 ? 5.164 -5.519 -25.519 1.00 97.75 330 LEU A N 1
ATOM 2491 C CA . LEU A 1 330 ? 4.241 -4.498 -25.029 1.00 97.75 330 LEU A CA 1
ATOM 2492 C C . LEU A 1 330 ? 4.170 -3.298 -25.991 1.00 97.75 330 LEU A C 1
ATOM 2494 O O . LEU A 1 330 ? 5.144 -3.009 -26.688 1.00 97.75 330 LEU A O 1
ATOM 2498 N N . PRO A 1 331 ? 3.049 -2.549 -26.011 1.00 97.44 331 PRO A N 1
ATOM 2499 C CA . PRO A 1 331 ? 2.952 -1.313 -26.780 1.00 97.44 331 PRO A CA 1
ATOM 2500 C C . PRO A 1 331 ? 4.037 -0.301 -26.394 1.00 97.44 331 PRO A C 1
ATOM 2502 O O . PRO A 1 331 ? 4.520 -0.285 -25.256 1.00 97.44 331 PRO A O 1
ATOM 2505 N N . MET A 1 332 ? 4.359 0.606 -27.313 1.00 96.88 332 MET A N 1
ATOM 2506 C CA . MET A 1 332 ? 5.297 1.697 -27.050 1.00 96.88 332 MET A CA 1
ATOM 2507 C C . MET A 1 332 ? 4.811 2.586 -25.890 1.00 96.88 332 MET A C 1
ATOM 2509 O O . MET A 1 332 ? 3.619 2.878 -25.775 1.00 96.88 332 MET A O 1
ATOM 2513 N N . GLY A 1 333 ? 5.733 2.977 -25.011 1.00 94.75 333 GLY A N 1
ATOM 2514 C CA . GLY A 1 333 ? 5.511 3.916 -23.915 1.00 94.75 333 GLY A CA 1
ATOM 2515 C C . GLY A 1 333 ? 5.233 5.337 -24.401 1.00 94.75 333 GLY A C 1
ATOM 2516 O O . GLY A 1 333 ? 5.403 5.664 -25.576 1.00 94.75 333 GLY A O 1
ATOM 2517 N N . LYS A 1 334 ? 4.781 6.188 -23.475 1.00 91.25 334 LYS A N 1
ATOM 2518 C CA . LYS A 1 334 ? 4.478 7.599 -23.774 1.00 91.25 334 LYS A CA 1
ATOM 2519 C C . LYS A 1 334 ? 5.727 8.482 -23.747 1.00 91.25 334 LYS A C 1
ATOM 2521 O O . LYS A 1 334 ? 5.720 9.547 -24.355 1.00 91.25 334 LYS A O 1
ATOM 2526 N N . ASP A 1 335 ? 6.768 8.055 -23.034 1.00 92.94 335 ASP A N 1
ATOM 2527 C CA . ASP A 1 335 ? 8.036 8.770 -22.943 1.00 92.94 335 ASP A CA 1
ATOM 2528 C C . ASP A 1 335 ? 8.892 8.498 -24.196 1.00 92.94 335 ASP A C 1
ATOM 2530 O O . ASP A 1 335 ? 9.327 7.363 -24.403 1.00 92.94 335 ASP A O 1
ATOM 2534 N N . PRO A 1 336 ? 9.168 9.508 -25.043 1.00 92.50 336 PRO A N 1
ATOM 2535 C CA . PRO A 1 336 ? 9.999 9.320 -26.229 1.00 92.50 336 PRO A CA 1
ATOM 2536 C C . PRO A 1 336 ? 11.461 8.982 -25.896 1.00 92.50 336 PRO A C 1
ATOM 2538 O O . PRO A 1 336 ? 12.171 8.472 -26.762 1.00 92.50 336 PRO A O 1
ATOM 2541 N N . SER A 1 337 ? 11.926 9.268 -24.676 1.00 90.75 337 SER A N 1
ATOM 2542 C CA . SER A 1 337 ? 13.271 8.911 -24.212 1.00 90.75 337 SER A CA 1
ATOM 2543 C C . SER A 1 337 ? 13.375 7.459 -23.727 1.00 90.75 337 SER A C 1
ATOM 2545 O O . SER A 1 337 ? 14.475 6.905 -23.689 1.00 90.75 337 SER A O 1
ATOM 2547 N N . ASP A 1 338 ? 12.241 6.820 -23.418 1.00 92.81 338 ASP A N 1
ATOM 2548 C CA . ASP A 1 338 ? 12.161 5.404 -23.057 1.00 92.81 338 ASP A CA 1
ATOM 2549 C C . ASP A 1 338 ? 10.893 4.745 -23.638 1.00 92.81 338 ASP A C 1
ATOM 2551 O O . ASP A 1 338 ? 9.962 4.389 -22.909 1.00 92.81 338 ASP A O 1
ATOM 2555 N N . PRO A 1 339 ? 10.833 4.557 -24.971 1.00 94.81 339 PRO A N 1
ATOM 2556 C CA . PRO A 1 339 ? 9.657 4.001 -25.637 1.00 94.81 339 PRO A CA 1
ATOM 2557 C C . PRO A 1 339 ? 9.377 2.538 -25.254 1.00 94.81 339 PRO A C 1
ATOM 2559 O O . PRO A 1 339 ? 8.283 2.042 -25.514 1.00 94.81 339 PRO A O 1
ATOM 2562 N N . TYR A 1 340 ? 10.327 1.841 -24.623 1.00 96.75 340 TYR A N 1
ATOM 2563 C CA . TYR A 1 340 ? 10.191 0.443 -24.203 1.00 96.75 340 TYR A CA 1
ATOM 2564 C C . TYR A 1 340 ? 10.728 0.250 -22.777 1.00 96.75 340 TYR A C 1
ATOM 2566 O O . TYR A 1 340 ? 11.749 -0.421 -22.580 1.00 96.75 340 TYR A O 1
ATOM 2574 N N . PRO A 1 341 ? 10.019 0.771 -21.760 1.00 93.50 341 PRO A N 1
ATOM 2575 C CA . PRO A 1 341 ? 10.541 0.890 -20.398 1.00 93.50 341 PRO A CA 1
ATOM 2576 C C . PRO A 1 341 ? 10.743 -0.454 -19.684 1.00 93.50 341 PRO A C 1
ATOM 2578 O O . PRO A 1 341 ? 11.387 -0.525 -18.651 1.00 93.50 341 PRO A O 1
ATOM 2581 N N . GLY A 1 342 ? 10.225 -1.572 -20.195 1.00 96.62 342 GLY A N 1
ATOM 2582 C CA . GLY A 1 342 ? 10.601 -2.890 -19.667 1.00 96.62 342 GLY A CA 1
ATOM 2583 C C . GLY A 1 342 ? 11.944 -3.401 -20.214 1.00 96.62 342 GLY A C 1
ATOM 2584 O O . GLY A 1 342 ? 12.684 -4.108 -19.523 1.00 96.62 342 GLY A O 1
ATOM 2585 N N . VAL A 1 343 ? 12.280 -3.037 -21.458 1.00 98.00 343 VAL A N 1
ATOM 2586 C CA . VAL A 1 343 ? 13.436 -3.575 -22.192 1.00 98.00 343 VAL A CA 1
ATOM 2587 C C . VAL A 1 343 ? 14.737 -3.028 -21.621 1.00 98.00 343 VAL A C 1
ATOM 2589 O O . VAL A 1 343 ? 15.628 -3.811 -21.292 1.00 98.00 343 VAL A O 1
ATOM 2592 N N . ARG A 1 344 ? 14.838 -1.706 -21.442 1.00 95.19 344 ARG A N 1
ATOM 2593 C CA . ARG A 1 344 ? 16.055 -1.041 -20.948 1.00 95.19 344 ARG A CA 1
ATOM 2594 C C . ARG A 1 344 ? 16.518 -1.624 -19.604 1.00 95.19 344 ARG A C 1
ATOM 2596 O O . ARG A 1 344 ? 17.683 -1.985 -19.449 1.00 95.19 344 ARG A O 1
ATOM 2603 N N . GLN A 1 345 ? 15.601 -1.793 -18.656 1.00 94.88 345 GLN A N 1
ATOM 2604 C CA . GLN A 1 345 ? 15.873 -2.252 -17.291 1.00 94.88 345 GLN A CA 1
ATOM 2605 C C . GLN A 1 345 ? 16.134 -3.759 -17.245 1.00 94.88 345 GLN A C 1
ATOM 2607 O O . GLN A 1 345 ? 16.927 -4.219 -16.422 1.00 94.88 345 GLN A O 1
ATOM 2612 N N . THR A 1 346 ? 15.505 -4.529 -18.137 1.00 97.75 346 THR A N 1
ATOM 2613 C CA . THR A 1 346 ? 15.825 -5.950 -18.302 1.00 97.75 346 THR A CA 1
ATOM 2614 C C . THR A 1 346 ? 17.248 -6.130 -18.816 1.00 97.75 346 THR A C 1
ATOM 2616 O O . THR A 1 346 ? 18.015 -6.893 -18.234 1.00 97.75 346 THR A O 1
ATOM 2619 N N . VAL A 1 347 ? 17.618 -5.410 -19.877 1.00 97.06 347 VAL A N 1
ATOM 2620 C CA . VAL A 1 347 ? 18.930 -5.534 -20.524 1.00 97.06 347 VAL A CA 1
ATOM 2621 C C . VAL A 1 347 ? 20.052 -5.050 -19.613 1.00 97.06 347 VAL A C 1
ATOM 2623 O O . VAL A 1 347 ? 21.092 -5.696 -19.545 1.00 97.06 347 VAL A O 1
ATOM 2626 N N . GLU A 1 348 ? 19.826 -3.989 -18.838 1.00 94.94 348 GLU A N 1
ATOM 2627 C CA . GLU A 1 348 ? 20.748 -3.559 -17.782 1.00 94.94 348 GLU A CA 1
ATOM 2628 C C . GLU A 1 348 ? 21.073 -4.697 -16.796 1.00 94.94 348 GLU A C 1
ATOM 2630 O O . GLU A 1 348 ? 22.232 -4.927 -16.451 1.00 94.94 348 GLU A O 1
ATOM 2635 N N . MET A 1 349 ? 20.058 -5.436 -16.345 1.00 95.25 349 MET A N 1
ATOM 2636 C CA . MET A 1 349 ? 20.260 -6.557 -15.427 1.00 95.25 349 MET A CA 1
ATOM 2637 C C . MET A 1 349 ? 20.860 -7.778 -16.123 1.00 95.25 349 MET A C 1
ATOM 2639 O O . MET A 1 349 ? 21.674 -8.483 -15.530 1.00 95.25 349 MET A O 1
ATOM 2643 N N . TRP A 1 350 ? 20.501 -8.005 -17.384 1.00 96.94 350 TRP A N 1
ATOM 2644 C CA . TRP A 1 350 ? 21.056 -9.081 -18.193 1.00 96.94 350 TRP A CA 1
ATOM 2645 C C . TRP A 1 350 ? 22.547 -8.873 -18.471 1.00 96.94 350 TRP A C 1
ATOM 2647 O O . TRP A 1 350 ? 23.324 -9.819 -18.377 1.00 96.94 350 TRP A O 1
ATOM 2657 N N . ALA A 1 351 ? 22.970 -7.631 -18.719 1.00 96.25 351 ALA A N 1
ATOM 2658 C CA . ALA A 1 351 ? 24.375 -7.263 -18.883 1.00 96.25 351 ALA A CA 1
ATOM 2659 C C . ALA A 1 351 ? 25.209 -7.622 -17.643 1.00 96.25 351 ALA A C 1
ATOM 2661 O O . ALA A 1 351 ? 26.356 -8.040 -17.766 1.00 96.25 351 ALA A O 1
ATOM 2662 N N . LYS A 1 352 ? 24.609 -7.531 -16.449 1.00 95.00 352 LYS A N 1
ATOM 2663 C CA . LYS A 1 352 ? 25.257 -7.910 -15.190 1.00 95.00 352 LYS A CA 1
ATOM 2664 C C . LYS A 1 352 ? 25.446 -9.421 -15.034 1.00 95.00 352 LYS A C 1
ATOM 2666 O O . LYS A 1 352 ? 26.428 -9.839 -14.429 1.00 95.00 352 LYS A O 1
ATOM 2671 N N . THR A 1 353 ? 24.491 -10.234 -15.485 1.00 96.06 353 THR A N 1
ATOM 2672 C CA . THR A 1 353 ? 24.462 -11.678 -15.181 1.00 96.06 353 THR A CA 1
ATOM 2673 C C . THR A 1 353 ? 24.934 -12.561 -16.331 1.00 96.06 353 THR A C 1
ATOM 2675 O O . THR A 1 353 ? 25.522 -13.609 -16.080 1.00 96.06 353 THR A O 1
ATOM 2678 N N . ALA A 1 354 ? 24.689 -12.160 -17.579 1.00 96.50 354 ALA A N 1
ATOM 2679 C CA . ALA A 1 354 ? 25.052 -12.911 -18.778 1.00 96.50 354 ALA A CA 1
ATOM 2680 C C . ALA A 1 354 ? 25.277 -11.966 -19.981 1.00 96.50 354 ALA A C 1
ATOM 2682 O O . ALA A 1 354 ? 24.491 -11.987 -20.936 1.00 96.50 354 ALA A O 1
ATOM 2683 N N . PRO A 1 355 ? 26.348 -11.144 -19.961 1.00 95.94 355 PRO A N 1
ATOM 2684 C CA . PRO A 1 355 ? 26.599 -10.114 -20.974 1.00 95.94 355 PRO A CA 1
ATOM 2685 C C . PRO A 1 355 ? 26.716 -10.666 -22.401 1.00 95.94 355 PRO A C 1
ATOM 2687 O O . PRO A 1 355 ? 26.256 -10.023 -23.339 1.00 95.94 355 PRO A O 1
ATOM 2690 N N . GLU A 1 356 ? 27.257 -11.872 -22.590 1.00 95.94 356 GLU A N 1
ATOM 2691 C CA . GLU A 1 356 ? 27.371 -12.491 -23.921 1.00 95.94 356 GLU A CA 1
ATOM 2692 C C . GLU A 1 356 ? 26.006 -12.852 -24.524 1.00 95.94 356 GLU A C 1
ATOM 2694 O O . GLU A 1 356 ? 25.743 -12.585 -25.698 1.00 95.94 356 GLU A O 1
ATOM 2699 N N . ASN A 1 357 ? 25.113 -13.435 -23.717 1.00 96.31 357 ASN A N 1
ATOM 2700 C CA . ASN A 1 357 ? 23.763 -13.794 -24.158 1.00 96.31 357 ASN A CA 1
ATOM 2701 C C . ASN A 1 357 ? 22.922 -12.543 -24.418 1.00 96.31 357 ASN A C 1
ATOM 2703 O O . ASN A 1 357 ? 22.195 -12.487 -25.406 1.00 96.31 357 ASN A O 1
ATOM 2707 N N . MET A 1 358 ? 23.079 -11.526 -23.570 1.00 97.44 358 MET A N 1
ATOM 2708 C CA . MET A 1 358 ? 22.488 -10.208 -23.767 1.00 97.44 358 MET A CA 1
ATOM 2709 C C . MET A 1 358 ? 22.939 -9.590 -25.099 1.00 97.44 358 MET A C 1
ATOM 2711 O O . MET A 1 358 ? 22.099 -9.174 -25.898 1.00 97.44 358 MET A O 1
ATOM 2715 N N . ALA A 1 359 ? 24.249 -9.573 -25.372 1.00 95.62 359 ALA A N 1
ATOM 2716 C CA . ALA A 1 359 ? 24.798 -8.993 -26.594 1.00 95.62 359 ALA A CA 1
ATOM 2717 C C . ALA A 1 359 ? 24.285 -9.724 -27.842 1.00 95.62 359 ALA A C 1
ATOM 2719 O O . ALA A 1 359 ? 23.867 -9.073 -28.800 1.00 95.62 359 ALA A O 1
ATOM 2720 N N . ARG A 1 360 ? 24.242 -11.065 -27.806 1.00 96.50 360 ARG A N 1
ATOM 2721 C CA . ARG A 1 360 ? 23.653 -11.882 -28.878 1.00 96.50 360 ARG A CA 1
ATOM 2722 C C . ARG A 1 360 ? 22.176 -11.554 -29.090 1.00 96.50 360 ARG A C 1
ATOM 2724 O O . ARG A 1 360 ? 21.752 -11.382 -30.222 1.00 96.50 360 ARG A O 1
ATOM 2731 N N . TRP A 1 361 ? 21.401 -11.391 -28.020 1.00 97.12 361 TRP A N 1
ATOM 2732 C CA . TRP A 1 361 ? 19.995 -11.016 -28.150 1.00 97.12 361 TRP A CA 1
ATOM 2733 C C . TRP A 1 361 ? 19.822 -9.635 -28.794 1.00 97.12 361 TRP A C 1
ATOM 2735 O O . TRP A 1 361 ? 18.998 -9.486 -29.692 1.00 97.12 361 TRP A O 1
ATOM 2745 N N . VAL A 1 362 ? 20.606 -8.623 -28.407 1.00 97.00 362 VAL A N 1
ATOM 2746 C CA . VAL A 1 362 ? 20.531 -7.293 -29.048 1.00 97.00 362 VAL A CA 1
ATOM 2747 C C . VAL A 1 362 ? 20.945 -7.348 -30.521 1.00 97.00 362 VAL A C 1
ATOM 2749 O O . VAL A 1 362 ? 20.351 -6.667 -31.358 1.00 97.00 362 VAL A O 1
ATOM 2752 N N . GLU A 1 363 ? 21.925 -8.186 -30.843 1.00 95.25 363 GLU A N 1
ATOM 2753 C CA . GLU A 1 363 ? 22.387 -8.452 -32.202 1.00 95.25 363 GLU A CA 1
ATOM 2754 C C . GLU A 1 363 ? 21.297 -9.093 -33.076 1.00 95.25 363 GLU A C 1
ATOM 2756 O O . GLU A 1 363 ? 20.983 -8.590 -34.158 1.00 95.25 363 GLU A O 1
ATOM 2761 N N . ASP A 1 364 ? 20.646 -10.135 -32.563 1.00 96.50 364 ASP A N 1
ATOM 2762 C CA . ASP A 1 364 ? 19.545 -10.830 -33.237 1.00 96.50 364 ASP A CA 1
ATOM 2763 C C . ASP A 1 364 ? 18.322 -9.913 -33.442 1.00 96.50 364 ASP A C 1
ATOM 2765 O O . ASP A 1 364 ? 17.487 -10.152 -34.313 1.00 96.50 364 ASP A O 1
ATOM 2769 N N . ASN A 1 365 ? 18.230 -8.824 -32.671 1.00 96.25 365 ASN A N 1
ATOM 2770 C CA . ASN A 1 365 ? 17.135 -7.854 -32.699 1.00 96.25 365 ASN A CA 1
ATOM 2771 C C . ASN A 1 365 ? 17.546 -6.499 -33.306 1.00 96.25 365 ASN A C 1
ATOM 2773 O O . ASN A 1 365 ? 16.931 -5.467 -33.018 1.00 96.25 365 ASN A O 1
ATOM 2777 N N . ARG A 1 366 ? 18.554 -6.488 -34.189 1.00 95.75 366 ARG A N 1
ATOM 2778 C CA . ARG A 1 366 ? 19.114 -5.278 -34.825 1.00 95.75 366 ARG A CA 1
ATOM 2779 C C . ARG A 1 366 ? 18.122 -4.376 -35.566 1.00 95.75 366 ARG A C 1
ATOM 2781 O O . ARG A 1 366 ? 18.372 -3.184 -35.697 1.00 95.75 366 ARG A O 1
ATOM 2788 N N . THR A 1 367 ? 17.037 -4.926 -36.092 1.00 95.00 367 THR A N 1
ATOM 2789 C CA . THR A 1 367 ? 16.019 -4.166 -36.840 1.00 95.00 367 THR A CA 1
ATOM 2790 C C . THR A 1 367 ? 14.775 -3.869 -36.010 1.00 95.00 367 THR A C 1
ATOM 2792 O O . THR A 1 367 ? 13.828 -3.265 -36.511 1.00 95.00 367 THR A O 1
ATOM 2795 N N . SER A 1 368 ? 14.754 -4.311 -34.752 1.00 95.75 368 SER A N 1
ATOM 2796 C CA . SER A 1 368 ? 13.606 -4.127 -33.876 1.00 95.75 368 SER A CA 1
ATOM 2797 C C . SER A 1 368 ? 13.486 -2.673 -33.406 1.00 95.75 368 SER A C 1
ATOM 2799 O O . SER A 1 368 ? 14.501 -2.008 -33.180 1.00 95.75 368 SER A O 1
ATOM 2801 N N . PRO A 1 369 ? 12.260 -2.173 -33.184 1.00 94.56 369 PRO A N 1
ATOM 2802 C CA . PRO A 1 369 ? 12.063 -0.803 -32.719 1.00 94.56 369 PRO A CA 1
ATOM 2803 C C . PRO A 1 369 ? 12.500 -0.590 -31.257 1.00 94.56 369 PRO A C 1
ATOM 2805 O O . PRO A 1 369 ? 12.676 0.549 -30.841 1.00 94.56 369 PRO A O 1
ATOM 2808 N N . TYR A 1 370 ? 12.705 -1.659 -30.479 1.00 95.69 370 TYR A N 1
ATOM 2809 C CA . TYR A 1 370 ? 13.176 -1.602 -29.088 1.00 95.69 370 TYR A CA 1
ATOM 2810 C C . TYR A 1 370 ? 14.693 -1.748 -28.938 1.00 95.69 370 TYR A C 1
ATOM 2812 O O . TYR A 1 370 ? 15.203 -1.677 -27.815 1.00 95.69 370 TYR A O 1
ATOM 2820 N N . ARG A 1 371 ? 15.430 -1.949 -30.040 1.00 96.38 371 ARG A N 1
ATOM 2821 C CA . ARG A 1 371 ? 16.888 -2.108 -30.012 1.00 96.38 371 ARG A CA 1
ATOM 2822 C C . ARG A 1 371 ? 17.567 -0.946 -29.295 1.00 96.38 371 ARG A C 1
ATOM 2824 O O . ARG A 1 371 ? 18.428 -1.169 -28.453 1.00 96.38 371 ARG A O 1
ATOM 2831 N N . ASP A 1 372 ? 17.176 0.281 -29.603 1.00 95.62 372 ASP A N 1
ATOM 2832 C CA . ASP A 1 372 ? 17.851 1.456 -29.056 1.00 95.62 372 ASP A CA 1
ATOM 2833 C C . ASP A 1 372 ? 17.610 1.592 -27.544 1.00 95.62 372 ASP A C 1
ATOM 2835 O O . ASP A 1 372 ? 18.543 1.899 -26.802 1.00 95.62 372 ASP A O 1
ATOM 2839 N N . SER A 1 373 ? 16.413 1.243 -27.051 1.00 95.62 373 SER A N 1
ATOM 2840 C CA . SER A 1 373 ? 16.143 1.127 -25.608 1.00 95.62 373 SER A CA 1
ATOM 2841 C C . SER A 1 373 ? 16.999 0.040 -24.949 1.00 95.62 373 SER A C 1
ATOM 2843 O O . SER A 1 373 ? 17.506 0.241 -23.843 1.00 95.62 373 SER A O 1
ATOM 2845 N N . ALA A 1 374 ? 17.207 -1.097 -25.624 1.00 97.25 374 ALA A N 1
ATOM 2846 C CA . ALA A 1 374 ? 18.101 -2.150 -25.145 1.00 97.25 374 ALA A CA 1
ATOM 2847 C C . ALA A 1 374 ? 19.549 -1.650 -25.039 1.00 97.25 374 ALA A C 1
ATOM 2849 O O . ALA A 1 374 ? 20.154 -1.756 -23.973 1.00 97.25 374 ALA A O 1
ATOM 2850 N N . VAL A 1 375 ? 20.080 -1.038 -26.103 1.00 96.88 375 VAL A N 1
ATOM 2851 C CA . VAL A 1 375 ? 21.442 -0.485 -26.118 1.00 96.88 375 VAL A CA 1
ATOM 2852 C C . VAL A 1 375 ? 21.609 0.596 -25.049 1.00 96.88 375 VAL A C 1
ATOM 2854 O O . VAL A 1 375 ? 22.609 0.587 -24.338 1.00 96.88 375 VAL A O 1
ATOM 2857 N N . ALA A 1 376 ? 20.621 1.468 -24.843 1.00 95.44 376 ALA A N 1
ATOM 2858 C CA . ALA A 1 376 ? 20.656 2.451 -23.760 1.00 95.44 376 ALA A CA 1
ATOM 2859 C C . ALA A 1 376 ? 20.751 1.798 -22.366 1.00 95.44 376 ALA A C 1
ATOM 2861 O O . ALA A 1 376 ? 21.428 2.323 -21.479 1.00 95.44 376 ALA A O 1
ATOM 2862 N N . GLY A 1 377 ? 20.115 0.638 -22.166 1.00 95.31 377 GLY A N 1
ATOM 2863 C CA . GLY A 1 377 ? 20.257 -0.173 -20.951 1.00 95.31 377 GLY A CA 1
ATOM 2864 C C . GLY A 1 377 ? 21.683 -0.696 -20.753 1.00 95.31 377 GLY A C 1
ATOM 2865 O O . GLY A 1 377 ? 22.229 -0.593 -19.653 1.00 95.31 377 GLY A O 1
ATOM 2866 N N . ILE A 1 378 ? 22.314 -1.178 -21.830 1.00 96.81 378 ILE A N 1
ATOM 2867 C CA . ILE A 1 378 ? 23.718 -1.626 -21.839 1.00 96.81 378 ILE A CA 1
ATOM 2868 C C . ILE A 1 378 ? 24.660 -0.477 -21.476 1.00 96.81 378 ILE A C 1
ATOM 2870 O O . ILE A 1 378 ? 25.493 -0.607 -20.579 1.00 96.81 378 ILE A O 1
ATOM 2874 N N . VAL A 1 379 ? 24.509 0.663 -22.153 1.00 96.50 379 VAL A N 1
ATOM 2875 C CA . VAL A 1 379 ? 25.324 1.864 -21.932 1.00 96.50 379 VAL A CA 1
ATOM 2876 C C . VAL A 1 379 ? 25.235 2.302 -20.470 1.00 96.50 379 VAL A C 1
ATOM 2878 O O . VAL A 1 379 ? 26.257 2.471 -19.808 1.00 96.50 379 VAL A O 1
ATOM 2881 N N . ASN A 1 380 ? 24.020 2.411 -19.928 1.00 94.69 380 ASN A N 1
ATOM 2882 C CA . ASN A 1 380 ? 23.802 2.784 -18.531 1.00 94.69 380 ASN A CA 1
ATOM 2883 C C . ASN A 1 380 ? 24.437 1.807 -17.533 1.00 94.69 380 ASN A C 1
ATOM 2885 O O . ASN A 1 380 ? 24.824 2.212 -16.432 1.00 94.69 380 ASN A O 1
ATOM 2889 N N . TYR A 1 381 ? 24.458 0.511 -17.848 1.00 96.12 381 TYR A N 1
ATOM 2890 C CA . TYR A 1 381 ? 25.129 -0.484 -17.018 1.00 96.12 381 TYR A CA 1
ATOM 2891 C C . TYR A 1 381 ? 26.642 -0.232 -16.993 1.00 96.12 381 TYR A C 1
ATOM 2893 O O . TYR A 1 381 ? 27.200 -0.036 -15.913 1.00 96.12 381 TYR A O 1
ATOM 2901 N N . TYR A 1 382 ? 27.286 -0.147 -18.161 1.00 96.81 382 TYR A N 1
ATOM 2902 C CA . TYR A 1 382 ? 28.741 0.009 -18.250 1.00 96.81 382 TYR A CA 1
ATOM 2903 C C . TYR A 1 382 ? 29.246 1.353 -17.716 1.00 96.81 382 TYR A C 1
ATOM 2905 O O . TYR A 1 382 ? 30.262 1.379 -17.024 1.00 96.81 382 TYR A O 1
ATOM 2913 N N . VAL A 1 383 ? 28.492 2.446 -17.895 1.00 95.31 383 VAL A N 1
ATOM 2914 C CA . VAL A 1 383 ? 28.813 3.738 -17.256 1.00 95.31 383 VAL A CA 1
ATOM 2915 C C . VAL A 1 383 ? 28.876 3.604 -15.732 1.00 95.31 383 VAL A C 1
ATOM 2917 O O . VAL A 1 383 ? 29.837 4.056 -15.116 1.00 95.31 383 VAL A O 1
ATOM 2920 N N . ARG A 1 384 ? 27.888 2.949 -15.103 1.00 95.06 384 ARG A N 1
ATOM 2921 C CA . ARG A 1 384 ? 27.886 2.729 -13.642 1.00 95.06 384 ARG A CA 1
ATOM 2922 C C . ARG A 1 384 ? 28.951 1.740 -13.182 1.00 95.06 384 ARG A C 1
ATOM 2924 O O . ARG A 1 384 ? 29.393 1.829 -12.042 1.00 95.06 384 ARG A O 1
ATOM 2931 N N . ALA A 1 385 ? 29.343 0.808 -14.046 1.00 96.00 385 ALA A N 1
ATOM 2932 C CA . ALA A 1 385 ? 30.430 -0.127 -13.784 1.00 96.00 385 ALA A CA 1
ATOM 2933 C C . ALA A 1 385 ? 31.828 0.506 -13.944 1.00 96.00 385 ALA A C 1
ATOM 2935 O O . ALA A 1 385 ? 32.815 -0.142 -13.608 1.00 96.00 385 ALA A O 1
ATOM 2936 N N . GLY A 1 386 ? 31.923 1.752 -14.428 1.00 95.50 386 GLY A N 1
ATOM 2937 C CA . GLY A 1 386 ? 33.194 2.442 -14.673 1.00 95.50 386 GLY A CA 1
ATOM 2938 C C . GLY A 1 386 ? 33.876 2.064 -15.993 1.00 95.50 386 GLY A C 1
ATOM 2939 O O . GLY A 1 386 ? 35.017 2.453 -16.215 1.00 95.50 386 GLY A O 1
ATOM 2940 N N . ASP A 1 387 ? 33.189 1.338 -16.875 1.00 95.75 387 ASP A N 1
ATOM 2941 C CA . ASP A 1 387 ? 33.689 0.936 -18.192 1.00 95.75 387 ASP A CA 1
ATOM 2942 C C . ASP A 1 387 ? 33.156 1.894 -19.269 1.00 95.75 387 ASP A C 1
ATOM 2944 O O . ASP A 1 387 ? 32.186 1.626 -19.988 1.00 95.75 387 ASP A O 1
ATOM 2948 N N . SER A 1 388 ? 33.760 3.081 -19.328 1.00 93.94 388 SER A N 1
ATOM 2949 C CA . SER A 1 388 ? 33.354 4.129 -20.265 1.00 93.94 388 SER A CA 1
ATOM 2950 C C . SER A 1 388 ? 33.630 3.759 -21.724 1.00 93.94 388 SER A C 1
ATOM 2952 O O . SER A 1 388 ? 32.860 4.158 -22.595 1.00 93.94 388 SER A O 1
ATOM 2954 N N . GLU A 1 389 ? 34.669 2.972 -22.010 1.00 94.69 389 GLU A N 1
ATOM 2955 C CA . GLU A 1 389 ? 35.030 2.568 -23.373 1.00 94.69 389 GLU A CA 1
ATOM 2956 C C . GLU A 1 389 ? 33.989 1.614 -23.975 1.00 94.69 389 GLU A C 1
ATOM 2958 O O . GLU A 1 389 ? 33.491 1.846 -25.087 1.00 94.69 389 GLU A O 1
ATOM 2963 N N . THR A 1 390 ? 33.580 0.585 -23.224 1.00 95.19 390 THR A N 1
ATOM 2964 C CA . THR A 1 390 ? 32.507 -0.319 -23.659 1.00 95.19 390 THR A CA 1
ATOM 2965 C C . THR A 1 390 ? 31.189 0.441 -23.796 1.00 95.19 390 THR A C 1
ATOM 2967 O O . THR A 1 390 ? 30.471 0.267 -24.787 1.00 95.19 390 THR A O 1
ATOM 2970 N N . ALA A 1 391 ? 30.880 1.341 -22.855 1.00 96.12 391 ALA A N 1
ATOM 2971 C CA . ALA A 1 391 ? 29.689 2.182 -22.937 1.00 96.12 391 ALA A CA 1
ATOM 2972 C C . ALA A 1 391 ? 29.682 3.063 -24.201 1.00 96.12 391 ALA A C 1
ATOM 2974 O O . ALA A 1 391 ? 28.676 3.101 -24.908 1.00 96.12 391 ALA A O 1
ATOM 2975 N N . GLN A 1 392 ? 30.797 3.721 -24.534 1.00 95.44 392 GLN A N 1
ATOM 2976 C CA . GLN A 1 392 ? 30.927 4.528 -25.754 1.00 95.44 392 GLN A CA 1
ATOM 2977 C C . GLN A 1 392 ? 30.779 3.683 -27.022 1.00 95.44 392 GLN A C 1
ATOM 2979 O O . GLN A 1 392 ? 30.120 4.108 -27.974 1.00 95.44 392 GLN A O 1
ATOM 2984 N N . THR A 1 393 ? 31.357 2.479 -27.035 1.00 95.12 393 THR A N 1
ATOM 2985 C CA . THR A 1 393 ? 31.253 1.549 -28.169 1.00 95.12 393 THR A CA 1
ATOM 2986 C C . THR A 1 393 ? 29.795 1.212 -28.469 1.00 95.12 393 THR A C 1
ATOM 2988 O O . THR A 1 393 ? 29.362 1.325 -29.615 1.00 95.12 393 THR A O 1
ATOM 2991 N N . TRP A 1 394 ? 29.011 0.875 -27.442 1.00 96.31 394 TRP A N 1
ATOM 2992 C CA . TRP A 1 394 ? 27.578 0.619 -27.593 1.00 96.31 394 TRP A CA 1
ATOM 2993 C C . TRP A 1 394 ? 26.788 1.878 -27.961 1.00 96.31 394 TRP A C 1
ATOM 2995 O O . TRP A 1 394 ? 25.950 1.821 -28.865 1.00 96.31 394 TRP A O 1
ATOM 3005 N N . ALA A 1 395 ? 27.078 3.014 -27.322 1.00 96.06 395 ALA A N 1
ATOM 3006 C CA . ALA A 1 395 ? 26.380 4.280 -27.548 1.00 96.06 395 ALA A CA 1
ATOM 3007 C C . ALA A 1 395 ? 26.472 4.750 -29.009 1.00 96.06 395 ALA A C 1
ATOM 3009 O O . ALA A 1 395 ? 25.473 5.187 -29.577 1.00 96.06 395 ALA A O 1
ATOM 3010 N N . ARG A 1 396 ? 27.629 4.563 -29.661 1.00 95.44 396 ARG A N 1
ATOM 3011 C CA . ARG A 1 396 ? 27.836 4.881 -31.089 1.00 95.44 396 ARG A CA 1
ATOM 3012 C C . ARG A 1 396 ? 26.971 4.056 -32.044 1.00 95.44 396 ARG A C 1
ATOM 3014 O O . ARG A 1 396 ? 26.885 4.390 -33.222 1.00 95.44 396 ARG A O 1
ATOM 3021 N N . THR A 1 397 ? 26.343 2.982 -31.565 1.00 94.81 397 THR A N 1
ATOM 3022 C CA . THR A 1 397 ? 25.426 2.169 -32.374 1.00 94.81 397 THR A CA 1
ATOM 3023 C C . THR A 1 397 ? 23.980 2.671 -32.346 1.00 94.81 397 THR A C 1
ATOM 3025 O O . THR A 1 397 ? 23.150 2.098 -33.051 1.00 94.81 397 THR A O 1
ATOM 3028 N N . ILE A 1 398 ? 23.660 3.691 -31.539 1.00 92.06 398 ILE A N 1
ATOM 3029 C CA . ILE A 1 398 ? 22.331 4.316 -31.490 1.00 92.06 398 ILE A CA 1
ATOM 3030 C C . ILE A 1 398 ? 22.306 5.516 -32.455 1.00 92.06 398 ILE A C 1
ATOM 3032 O O . ILE A 1 398 ? 23.190 6.372 -32.372 1.00 92.06 398 ILE A O 1
ATOM 3036 N N . PRO A 1 399 ? 21.311 5.629 -33.354 1.00 92.06 399 PRO A N 1
ATOM 3037 C CA . PRO A 1 399 ? 21.127 6.821 -34.179 1.00 92.06 399 PRO A CA 1
ATOM 3038 C C . PRO A 1 399 ? 20.896 8.091 -33.344 1.00 92.06 399 PRO A C 1
ATOM 3040 O O . PRO A 1 399 ? 20.363 8.043 -32.236 1.00 92.06 399 PRO A O 1
ATOM 3043 N N . LEU A 1 400 ? 21.229 9.259 -33.898 1.00 88.38 400 LEU A N 1
ATOM 3044 C CA . LEU A 1 400 ? 20.905 10.540 -33.262 1.00 88.38 400 LEU A CA 1
ATOM 3045 C C . LEU A 1 400 ? 19.380 10.678 -33.090 1.00 88.38 400 LEU A C 1
ATOM 3047 O O . LEU A 1 400 ? 18.630 10.588 -34.060 1.00 88.38 400 LEU A O 1
ATOM 3051 N N . GLY A 1 401 ? 18.923 10.908 -31.857 1.00 91.00 401 GLY A N 1
ATOM 3052 C CA . GLY A 1 401 ? 17.502 10.987 -31.506 1.00 91.00 401 GLY A CA 1
ATOM 3053 C C . GLY A 1 401 ? 17.260 11.115 -29.994 1.00 91.00 401 GLY A C 1
ATOM 3054 O O . GLY A 1 401 ? 18.223 11.275 -29.240 1.00 91.00 401 GLY A O 1
ATOM 3055 N N . PRO A 1 402 ? 15.999 11.030 -29.525 1.00 91.56 402 PRO A N 1
ATOM 3056 C CA . PRO A 1 402 ? 15.655 11.209 -28.109 1.00 91.56 402 PRO A CA 1
ATOM 3057 C C . PRO A 1 402 ? 16.382 10.243 -27.162 1.00 91.56 402 PRO A C 1
ATOM 3059 O O . PRO A 1 402 ? 16.883 10.659 -26.120 1.00 91.56 402 PRO A O 1
ATOM 3062 N N . ILE A 1 403 ? 16.519 8.967 -27.545 1.00 89.88 403 ILE A N 1
ATOM 3063 C CA . ILE A 1 403 ? 17.247 7.971 -26.742 1.00 89.88 403 ILE A CA 1
ATOM 3064 C C . ILE A 1 403 ? 18.728 8.350 -26.632 1.00 89.88 403 ILE A C 1
ATOM 3066 O O . ILE A 1 403 ? 19.270 8.363 -25.530 1.00 89.88 403 ILE A O 1
ATOM 3070 N N . HIS A 1 404 ? 19.368 8.727 -27.743 1.00 93.31 404 HIS A N 1
ATOM 3071 C CA . HIS A 1 404 ? 20.761 9.185 -27.753 1.00 93.31 404 HIS A CA 1
ATOM 3072 C C . HIS A 1 404 ? 20.965 10.424 -26.867 1.00 93.31 404 HIS A C 1
ATOM 3074 O O . HIS A 1 404 ? 21.962 10.517 -26.157 1.00 93.31 404 HIS A O 1
ATOM 3080 N N . GLN A 1 405 ? 20.020 11.369 -26.874 1.00 91.25 405 GLN A N 1
ATOM 3081 C CA . GLN A 1 405 ? 20.057 12.564 -26.018 1.00 91.25 405 GLN A CA 1
ATOM 3082 C C . GLN A 1 405 ? 19.879 12.243 -24.528 1.00 91.25 405 GLN A C 1
ATOM 3084 O O . GLN A 1 405 ? 20.348 13.001 -23.685 1.00 91.25 405 GLN A O 1
ATOM 3089 N N . SER A 1 406 ? 19.223 11.127 -24.198 1.00 90.31 406 SER A N 1
ATOM 3090 C CA . SER A 1 406 ? 19.045 10.672 -22.813 1.00 90.31 406 SER A CA 1
ATOM 3091 C C . SER A 1 406 ? 20.280 9.979 -22.221 1.00 90.31 406 SER A C 1
ATOM 3093 O O . SER A 1 406 ? 20.305 9.695 -21.021 1.00 90.31 406 SER A O 1
ATOM 3095 N N . LEU A 1 407 ? 21.289 9.661 -23.044 1.00 93.44 407 LEU A N 1
ATOM 3096 C CA . LEU A 1 407 ? 22.526 9.042 -22.575 1.00 93.44 407 LEU A CA 1
ATOM 3097 C C . LEU A 1 407 ? 23.399 10.062 -21.818 1.00 93.44 407 LEU A C 1
ATOM 3099 O O . LEU A 1 407 ? 23.364 11.250 -22.144 1.00 93.44 407 LEU A O 1
ATOM 3103 N N . PRO A 1 408 ? 24.210 9.622 -20.832 1.00 93.00 408 PRO A N 1
ATOM 3104 C CA . PRO A 1 408 ? 25.105 10.509 -20.091 1.00 93.00 408 PRO A CA 1
ATOM 3105 C C . PRO A 1 408 ? 25.979 11.374 -21.020 1.00 93.00 408 PRO A C 1
ATOM 3107 O O . PRO A 1 408 ? 26.658 10.815 -21.885 1.00 93.00 408 PRO A O 1
ATOM 3110 N N . PRO A 1 409 ? 26.027 12.710 -20.835 1.00 90.56 409 PRO A N 1
ATOM 3111 C CA . PRO A 1 409 ? 26.829 13.599 -21.682 1.00 90.56 409 PRO A CA 1
ATOM 3112 C C . PRO A 1 409 ? 28.323 13.248 -21.714 1.00 90.56 409 PRO A C 1
ATOM 3114 O O . PRO A 1 409 ? 28.976 13.404 -22.740 1.00 90.56 409 PRO A O 1
ATOM 3117 N N . THR A 1 410 ? 28.837 12.676 -20.619 1.00 89.75 410 THR A N 1
ATOM 3118 C CA . THR A 1 410 ? 30.233 12.237 -20.462 1.00 89.75 410 THR A CA 1
ATOM 3119 C C . THR A 1 410 ? 30.670 11.155 -21.452 1.00 89.75 410 THR A C 1
ATOM 3121 O O . THR A 1 410 ? 31.858 10.861 -21.550 1.00 89.75 410 THR A O 1
ATOM 3124 N N . LEU A 1 411 ? 29.739 10.539 -22.184 1.00 90.56 411 LEU A N 1
ATOM 3125 C CA . LEU A 1 411 ? 30.056 9.590 -23.253 1.00 90.56 411 LEU A CA 1
ATOM 3126 C C . LEU A 1 411 ? 30.536 10.270 -24.536 1.00 90.56 411 LEU A C 1
ATOM 3128 O O . LEU A 1 411 ? 31.144 9.610 -25.379 1.00 90.56 411 LEU A O 1
ATOM 3132 N N . TRP A 1 412 ? 30.244 11.558 -24.697 1.00 88.44 412 TRP A N 1
ATOM 3133 C CA . TRP A 1 412 ? 30.533 12.311 -25.915 1.00 88.44 412 TRP A CA 1
ATOM 3134 C C . TRP A 1 412 ? 31.752 13.214 -25.767 1.00 88.44 412 TRP A C 1
ATOM 3136 O O . TRP A 1 412 ? 32.417 13.500 -26.763 1.00 88.44 412 TRP A O 1
ATOM 3146 N N . ASP A 1 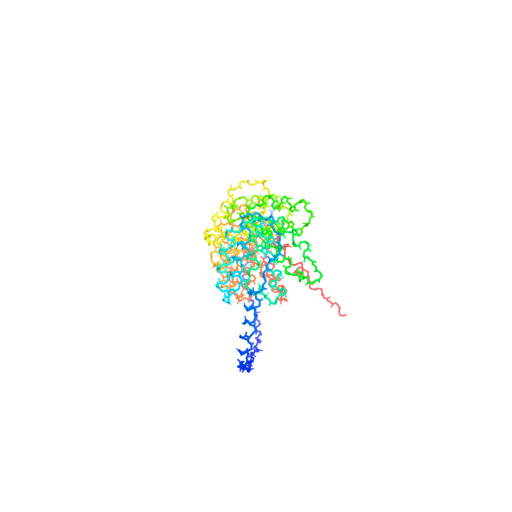413 ? 32.067 13.620 -24.538 1.00 86.69 413 ASP A N 1
ATOM 3147 C CA . ASP A 1 413 ? 33.246 14.425 -24.260 1.00 86.69 413 ASP A CA 1
ATOM 3148 C C . ASP A 1 413 ? 34.511 13.553 -24.326 1.00 86.69 413 ASP A C 1
ATOM 3150 O O . ASP A 1 413 ? 34.558 12.476 -23.718 1.00 86.69 413 ASP A O 1
ATOM 3154 N N . PRO A 1 414 ? 35.563 13.983 -25.049 1.00 75.44 414 PRO A N 1
ATOM 3155 C CA . PRO A 1 414 ? 36.852 13.318 -24.961 1.00 75.44 414 PRO A CA 1
ATOM 3156 C C . PRO A 1 414 ? 37.328 13.364 -23.501 1.00 75.44 414 PRO A C 1
ATOM 3158 O O . PRO A 1 414 ? 37.088 14.369 -22.823 1.00 75.44 414 PRO A O 1
ATOM 3161 N N . PRO A 1 415 ? 37.992 12.306 -22.995 1.00 73.75 415 PRO A N 1
ATOM 3162 C CA . PRO A 1 415 ? 38.530 12.324 -21.643 1.00 73.75 415 PRO A CA 1
ATOM 3163 C C . PRO A 1 415 ? 39.396 13.573 -21.499 1.00 73.75 415 PRO A C 1
ATOM 3165 O O . PRO A 1 415 ? 40.368 13.734 -22.239 1.00 73.75 415 PRO A O 1
ATOM 3168 N N . GLN A 1 416 ? 39.008 14.484 -20.598 1.00 75.12 416 GLN A N 1
ATOM 3169 C CA . GLN A 1 416 ? 39.836 15.643 -20.303 1.00 75.12 416 GLN A CA 1
ATOM 3170 C C . GLN A 1 416 ? 41.147 15.094 -19.762 1.00 75.12 416 GLN A C 1
ATOM 3172 O O . GLN A 1 416 ? 41.189 14.524 -18.671 1.00 75.12 416 GLN A O 1
ATOM 3177 N N . THR A 1 417 ? 42.202 15.196 -20.565 1.00 74.12 417 THR A N 1
ATOM 3178 C CA . THR A 1 417 ? 43.559 14.937 -20.111 1.00 74.12 417 THR A CA 1
ATOM 3179 C C . THR A 1 417 ? 43.795 15.905 -18.965 1.00 74.12 417 THR A C 1
ATOM 3181 O O . THR A 1 417 ? 43.925 17.103 -19.205 1.00 74.12 417 THR A O 1
ATOM 3184 N N . GLN A 1 418 ? 43.757 15.411 -17.725 1.00 61.69 418 GLN A N 1
ATOM 3185 C CA . GLN A 1 418 ? 44.237 16.185 -16.591 1.00 61.69 418 GLN A CA 1
ATOM 3186 C C . GLN A 1 418 ? 45.707 16.466 -16.892 1.00 61.69 418 GLN A C 1
ATOM 3188 O O . GLN A 1 418 ? 46.518 15.539 -16.916 1.00 61.69 418 GLN A O 1
ATOM 3193 N N . GLU A 1 419 ? 46.010 17.714 -17.252 1.00 60.81 419 GLU A N 1
ATOM 3194 C CA . GLU A 1 419 ? 47.394 18.155 -17.352 1.00 60.81 419 GLU A CA 1
ATOM 3195 C C . GLU A 1 419 ? 48.043 17.944 -15.972 1.00 60.81 419 GLU A C 1
ATOM 3197 O O . GLU A 1 419 ? 47.421 18.294 -14.963 1.00 60.81 419 GLU A O 1
ATOM 3202 N N . PRO A 1 420 ? 49.212 17.281 -15.921 1.00 68.06 420 PRO A N 1
ATOM 3203 C CA . PRO A 1 420 ? 49.862 16.867 -14.680 1.00 68.06 420 PRO A CA 1
ATOM 3204 C C . PRO A 1 420 ? 50.351 18.025 -13.807 1.00 68.06 420 PRO A C 1
ATOM 3206 O O . PRO A 1 420 ? 50.711 19.091 -14.360 1.00 68.06 420 PRO A O 1
#

Sequence (420 aa):
MFEKRPQASSILKQSGIITVSMAAGWLLGRNPGKPQGADSPADASRRVTAEQAGLAASNASAKSNGTAGGPPGAGNRVTEARNALVLASVSKRQRAFSAFLESMTAEDAPQIERLFTRMDRSGATFQDDHTFEAFMERWGELDAQGAMKWLEENRGPTANPGDMEWYRNRIFTAWAASEPEKALKWADEKGDPEVSRDVFRGAIAALAQKDPVRAWRLTLERCPDDPQRASEVMNTLAESAVRAGGTEGMEQWFQTMTAVKGDGNKDGAMRVLATDAVAARMAHASREQGAQWVAAQADKPWRSDGAIVRAARAMAAADPEKAAKWSAALPMGKDPSDPYPGVRQTVEMWAKTAPENMARWVEDNRTSPYRDSAVAGIVNYYVRAGDSETAQTWARTIPLGPIHQSLPPTLWDPPQTQEP

pLDDT: mean 83.37, std 21.7, range [28.05, 98.19]

Foldseek 3Di:
DDDDDDDDDDDDDPPDPPPDDDDDDDDDDDDDDDDDDDDDDDDDPPPPPPPLVVVVVVPPPDPDDDDDPDDPPQVVLLVQLVVLCSDPDLVSSQVSLVVSLVVDALVNLVVNVVSVVVCVVVVDDDPVRCSVLSSLLSNLQHPLPVSVVVLVVPPDPPDDPVVSVSSLLSSLLSNLLNPVVVLLVVQVVVVDPVSNLSNLLSVLLNCLQVPLQVSLVVLCVPCLPPVVSLLVSLLSSLVSQCVVPNLVSNVVSLVSLVPDDDDPPSSLSSNLSNLQNSLVSLVVVPLVSSLVSLQVCLPPSNRHLVSLQVSLLSVLVPPLVVSLVSQLPGAFDPDQLQRRSSNLNSLLSCCVPPVPVSVVVLVVCVPRPCSLSNLLSVLVNCVVVVNLVSSLVSLVSHDPDSNNVPHDPVNVDDPPPPDD

Secondary structure (DSSP, 8-state):
---PPPP---------------PPPP----PPPPPP------SSTTSSTTTHHHHHHTTTT----------TTHHHHHHHHHHHHT-SSHHHHHHHHHHHHHT--TTTHHHHHHHHHHHHHTT---GGG-HHHHHHHHHHHHHHHHHHHHHHHT--TTS-HHHHHHHHHHHHHHHHHH-HHHHHHHHHHHT-HHHHHHHHHHHHHHHHHH-HHHHHHHHHHH-TT-HHHHHHHHHHHHHHHHHHHHHHHHHHHHHHHHHS---SHHHHHHHHHHHHHHHHHHHHH-HHHHHHHHHHHTTSTT--HHHHHHHHHHHHTT-HHHHHHHHHTSPPPS-TT-SSHHHHHHHHHHHHH-HHHHHHHHHHTTTSTTHHHHHHHHHHHHHHHT-HHHHHHHHTTSPSSHHHHTS-GGGTSPP-----